Protein AF-A0A3M0WB45-F1 (afdb_monomer_lite)

Sequence (478 aa):
MDTIASTLTPIRAIAWGELAMSLVGVKTICNVGTTFSLRYSVLTLGKAYMLVVADADLDAAMDLLTRAGFSLASWSYGSARDPRSFTDERIQAIHRKVADDYRNLDTNSVRLEFPPETGVKQRVVLLRSSYTHLSLDSGLMSRFSQLQKMENIYYPDKELLLESFVKTLLREPELGNPWTHELSMWATTYLWGQLMIEDTVLDSCSDEPSVLSQQVPSFSYSMTPNIPDSCSDMRVFSARGSVEPYPGRGGALLVAMCELFEATGVSCDYEDITFPANRTDSGVYCQSAHTGAVNGRAQMSSYISRCPSSRLVLLGYSQGGGIVTDILGGGGGTLFGCQQAANPSLPRETAPGSSVAAVVTFGATRFTANQTYNIGAGSTFNGILPSHGQGLADLNAYADIMAYWCNGGDPICAVGSEPVNVTAHWSYYDEYTAVASRWVVRTVLGDTKSSGGLSLTRPEPGLGFGMLGLLVGLLALC

pLDDT: mean 79.57, std 20.95, range [22.84, 98.81]

Foldseek 3Di:
DLVLLVLQPPFFKEWAAPVLLVVLPFPDPPPDPDPDDDPDDQWDPADAREIEGEQVCQVVSVVSQVVVQWAWPLAFPRGLDNLVVDPDPVSNVVSVVSCVLRVVVSVQWTWTHHHVVVVDSHIYIYGYCVLQVDDPDPVCVVQWDDDPSRPRYTRGHLLSNLLSLLVNLLPDPDDPRPVNVSSLCSNQVTSCQVVVDDLVSLLVVVPDDGPPPDDDDADDQDLDWDQDPDDFQEEEEAEEAASATPPGLCPLLQVLLQVLCVVVVGHYDYTYQDFDSHDLQPLCLLVRLLSSLVSSLVSQQVNCVSHVNHAYEYEAAASGLQSLLCNALWDWDDFSRYTHDTDHHDACVDPPNVRYQAYEYALYLQADADAPQEDEPLRRAAFRHHDDDSSVVRVVSCRLRHHYYQYALCCGGRPPRPPNDVVSRVCCQQFQSNLVSVSSVCSRVVDPPDPPDSRNYGDDPDDRPSSVVSSVNSNVSD

Secondary structure (DSSP, 8-state):
-HHHHHHHTTS-EEEEHHHHHHHTT---GGGS------TT-SS----EEEEEE-GGGHHHHHHHHHHTTPEE--S-TT-SS-GGG---HHHHHHHHHHHHHTHHHHHTEEEEEPPGGG---PEEEEEEHHHHT----TTTGGGEEE-TT-TTEEEE-HHHHHHHHHHHHHT-SSSSSHHHHHHHIIIIIIIIIIH---GGGGGGGTTS--TTTTS-PPP--BSSPP---S--SEEEEEEPPTT--BS-TTHHHHHHHHHHHHTTT--EEEEE-------TTSS-HHHHHHHHHHHHHHHHHHHHHH-TT-EEEEEEETHHHHHHHHHHH-EEEEETTEEEEEE----TTSTTGGGEEEEEEES-TT--TT-TTEESTTTTS--SS---HHHHHHHHTTGGGEEEE--TT-TTTSTT-SS--HHHHH-HHHHHHHHHHHHHHHHHHT-----S----S---SS---HHHHHHHHHHHT-

Radius of gyration: 24.86 Å; chains: 1; bounding box: 58×50×71 Å

Structure (mmCIF, N/CA/C/O backbone):
data_AF-A0A3M0WB45-F1
#
_entry.id   AF-A0A3M0WB45-F1
#
loop_
_atom_site.group_PDB
_atom_site.id
_atom_site.type_symbol
_atom_site.label_atom_id
_atom_site.label_alt_id
_atom_site.label_comp_id
_atom_site.label_asym_id
_atom_site.label_entity_id
_atom_site.label_seq_id
_atom_site.pdbx_PDB_ins_code
_atom_site.Cartn_x
_atom_site.Cartn_y
_atom_site.Cartn_z
_atom_site.occupancy
_atom_site.B_iso_or_equiv
_atom_site.auth_seq_id
_atom_site.auth_comp_id
_atom_site.auth_asym_id
_atom_site.auth_atom_id
_atom_site.pdbx_PDB_model_num
ATOM 1 N N . MET A 1 1 ? 22.277 3.328 -26.020 1.00 79.56 1 MET A N 1
ATOM 2 C CA . MET A 1 1 ? 21.037 3.724 -26.715 1.00 79.56 1 MET A CA 1
ATOM 3 C C . MET A 1 1 ? 21.342 4.245 -28.112 1.00 79.56 1 MET A C 1
ATOM 5 O O . MET A 1 1 ? 20.818 3.672 -29.051 1.00 79.56 1 MET A O 1
ATOM 9 N N . ASP A 1 2 ? 22.259 5.204 -28.269 1.00 82.50 2 ASP A N 1
ATOM 10 C CA . ASP A 1 2 ? 22.667 5.761 -29.575 1.00 82.50 2 ASP A CA 1
ATOM 11 C C . ASP A 1 2 ? 22.998 4.703 -30.642 1.00 82.50 2 ASP A C 1
ATOM 13 O O . ASP A 1 2 ? 22.474 4.770 -31.747 1.00 82.50 2 ASP A O 1
ATOM 17 N N . THR A 1 3 ? 23.786 3.675 -30.302 1.00 87.12 3 THR A N 1
ATOM 18 C CA . THR A 1 3 ? 24.096 2.552 -31.211 1.00 87.12 3 THR A CA 1
ATOM 19 C C . THR A 1 3 ? 22.855 1.767 -31.640 1.00 87.12 3 THR A C 1
ATOM 21 O O . THR A 1 3 ? 22.771 1.322 -32.780 1.00 87.12 3 THR A O 1
ATOM 24 N N . ILE A 1 4 ? 21.885 1.583 -30.738 1.00 89.38 4 ILE A N 1
ATOM 25 C CA . ILE A 1 4 ? 20.633 0.885 -31.057 1.00 89.38 4 ILE A CA 1
ATOM 26 C C . ILE A 1 4 ? 19.798 1.762 -31.996 1.00 89.38 4 ILE A C 1
ATOM 28 O O . ILE A 1 4 ? 19.349 1.292 -33.034 1.00 89.38 4 ILE A O 1
ATOM 32 N N . ALA A 1 5 ? 19.640 3.046 -31.660 1.00 88.69 5 ALA A N 1
ATOM 33 C CA . ALA A 1 5 ? 18.875 4.008 -32.448 1.00 88.69 5 ALA A CA 1
ATOM 34 C C . ALA A 1 5 ? 19.423 4.146 -33.879 1.00 88.69 5 ALA A C 1
ATOM 36 O O . ALA A 1 5 ? 18.670 4.015 -34.847 1.00 88.69 5 ALA A O 1
ATOM 37 N N . SER A 1 6 ? 20.743 4.313 -34.027 1.00 90.25 6 SER A N 1
ATOM 38 C CA . SER A 1 6 ? 21.381 4.414 -35.344 1.00 90.25 6 SER A CA 1
ATOM 39 C C . SER A 1 6 ? 21.203 3.141 -36.172 1.00 90.25 6 SER A C 1
ATOM 41 O O . SER A 1 6 ? 20.918 3.232 -37.362 1.00 90.25 6 SER A O 1
ATOM 43 N N . THR A 1 7 ? 21.303 1.966 -35.544 1.00 93.88 7 THR A N 1
ATOM 44 C CA . THR A 1 7 ? 21.147 0.670 -36.221 1.00 93.88 7 THR A CA 1
ATOM 45 C C . THR A 1 7 ? 19.708 0.405 -36.650 1.00 93.88 7 THR A C 1
ATOM 47 O O . THR A 1 7 ? 19.480 -0.157 -37.716 1.00 93.88 7 THR A O 1
ATOM 50 N N . LEU A 1 8 ? 18.730 0.806 -35.833 1.00 93.12 8 LEU A N 1
ATOM 51 C CA . LEU A 1 8 ? 17.318 0.591 -36.136 1.00 93.12 8 LEU A CA 1
ATOM 52 C C . LEU A 1 8 ? 16.790 1.532 -37.221 1.00 93.12 8 LEU A C 1
ATOM 54 O O . LEU A 1 8 ? 15.771 1.217 -37.815 1.00 93.12 8 LEU A O 1
ATOM 58 N N . THR A 1 9 ? 17.452 2.654 -37.520 1.00 90.38 9 THR A N 1
ATOM 59 C CA . THR A 1 9 ? 17.007 3.589 -38.571 1.00 90.38 9 THR A CA 1
ATOM 60 C C . THR A 1 9 ? 16.798 2.862 -39.916 1.00 90.38 9 THR A C 1
ATOM 62 O O . THR A 1 9 ? 17.720 2.188 -40.379 1.00 90.38 9 THR A O 1
ATOM 65 N N . PRO A 1 10 ? 15.633 3.004 -40.589 1.00 90.56 10 PRO A N 1
ATOM 66 C CA . PRO A 1 10 ? 14.544 3.959 -40.334 1.00 90.56 10 PRO A CA 1
ATOM 67 C C . PRO A 1 10 ? 13.387 3.438 -39.456 1.00 90.56 10 PRO A C 1
ATOM 69 O O . PRO A 1 10 ? 12.375 4.125 -39.327 1.00 90.56 10 PRO A O 1
ATOM 72 N N . ILE A 1 11 ? 13.498 2.248 -38.862 1.00 94.62 11 ILE A N 1
ATOM 73 C CA . ILE A 1 11 ? 12.473 1.681 -37.978 1.00 94.62 11 ILE A CA 1
ATOM 74 C C . ILE A 1 11 ? 12.300 2.578 -36.755 1.00 94.62 11 ILE A C 1
ATOM 76 O O . ILE A 1 11 ? 13.263 2.928 -36.061 1.00 94.62 11 ILE A O 1
ATOM 80 N N . ARG A 1 12 ? 11.040 2.935 -36.507 1.00 93.25 12 ARG A N 1
ATOM 81 C CA . ARG A 1 12 ? 10.618 3.702 -35.340 1.00 93.25 12 ARG A CA 1
ATOM 82 C C . ARG A 1 12 ? 10.372 2.748 -34.179 1.00 93.25 12 ARG A C 1
ATOM 84 O O . ARG A 1 12 ? 9.687 1.741 -34.347 1.00 93.25 12 ARG A O 1
ATOM 91 N N . ALA A 1 13 ? 10.902 3.084 -33.013 1.00 94.38 13 ALA A N 1
ATOM 92 C CA . ALA A 1 13 ? 10.725 2.297 -31.803 1.00 94.38 13 ALA A CA 1
ATOM 93 C C . ALA A 1 13 ? 10.320 3.181 -30.623 1.00 94.38 13 ALA A C 1
ATOM 95 O O . ALA A 1 13 ? 10.644 4.367 -30.577 1.00 94.38 13 ALA A O 1
ATOM 96 N N . ILE A 1 14 ? 9.626 2.592 -29.658 1.00 95.19 14 ILE A N 1
ATOM 97 C CA . ILE A 1 14 ? 9.138 3.272 -28.461 1.00 95.19 14 ILE A CA 1
ATOM 98 C C . ILE A 1 14 ? 9.877 2.716 -27.246 1.00 95.19 14 ILE A C 1
ATOM 100 O O . ILE A 1 14 ? 9.963 1.503 -27.073 1.00 95.19 14 ILE A O 1
ATOM 104 N N . ALA A 1 15 ? 10.425 3.580 -26.397 1.00 92.88 15 ALA A N 1
ATOM 105 C CA . ALA A 1 15 ? 11.033 3.150 -25.145 1.00 92.88 15 ALA A CA 1
ATOM 106 C C . ALA A 1 15 ? 9.979 2.577 -24.189 1.00 92.88 15 ALA A C 1
ATOM 108 O O . ALA A 1 15 ? 8.902 3.151 -24.032 1.00 92.88 15 ALA A O 1
ATOM 109 N N . TRP A 1 16 ? 10.317 1.482 -23.506 1.00 93.69 16 TRP A N 1
ATOM 110 C CA . TRP A 1 16 ? 9.426 0.814 -22.556 1.00 93.69 16 TRP A CA 1
ATOM 111 C C . TRP A 1 16 ? 10.191 0.245 -21.355 1.00 93.69 16 TRP A C 1
ATOM 113 O O . TRP A 1 16 ? 11.425 0.291 -21.310 1.00 93.69 16 TRP A O 1
ATOM 123 N N . GLY A 1 17 ? 9.461 -0.253 -20.357 1.00 89.06 17 GLY A N 1
ATOM 124 C CA . GLY A 1 17 ? 10.026 -0.784 -19.112 1.00 89.06 17 GLY A CA 1
ATOM 125 C C . GLY A 1 17 ? 10.874 0.236 -18.343 1.00 89.06 17 GLY A C 1
ATOM 126 O O . GLY A 1 17 ? 10.592 1.436 -18.365 1.00 89.06 17 GLY A O 1
ATOM 127 N N . GLU A 1 18 ? 11.942 -0.221 -17.679 1.00 78.94 18 GLU A N 1
ATOM 128 C CA . GLU A 1 18 ? 12.787 0.622 -16.812 1.00 78.94 18 GLU A CA 1
ATOM 129 C C . GLU A 1 18 ? 13.327 1.890 -17.499 1.00 78.94 18 GLU A C 1
ATOM 131 O O . GLU A 1 18 ? 13.427 2.947 -16.869 1.00 78.94 18 GLU A O 1
ATOM 136 N N . LEU A 1 19 ? 13.667 1.810 -18.794 1.00 82.69 19 LEU A N 1
ATOM 137 C CA . LEU A 1 19 ? 14.176 2.958 -19.547 1.00 82.69 19 LEU A CA 1
ATOM 138 C C . LEU A 1 19 ? 13.130 4.075 -19.608 1.00 82.69 19 LEU A C 1
ATOM 140 O O . LEU A 1 19 ? 13.446 5.227 -19.310 1.00 82.69 19 LEU A O 1
ATOM 144 N N . ALA A 1 20 ? 11.893 3.734 -19.966 1.00 86.50 20 ALA A N 1
ATOM 145 C CA . ALA A 1 20 ? 10.810 4.703 -20.058 1.00 86.50 20 ALA A CA 1
ATOM 146 C C . ALA A 1 20 ? 10.423 5.244 -18.674 1.00 86.50 20 ALA A C 1
ATOM 148 O O . ALA A 1 20 ? 10.295 6.454 -18.500 1.00 86.50 20 ALA A O 1
ATOM 149 N N . MET A 1 21 ? 10.374 4.364 -17.669 1.00 79.81 21 MET A N 1
ATOM 150 C CA . MET A 1 21 ? 10.128 4.719 -16.267 1.00 79.81 21 MET A CA 1
ATOM 151 C C . MET A 1 21 ? 11.110 5.772 -15.742 1.00 79.81 21 MET A C 1
ATOM 153 O O . MET A 1 21 ? 10.711 6.749 -15.104 1.00 79.81 21 MET A O 1
ATOM 157 N N . SER A 1 22 ? 12.400 5.615 -16.049 1.00 71.25 22 SER A N 1
ATOM 158 C CA . SER A 1 22 ? 13.431 6.567 -15.621 1.00 71.25 22 SER A CA 1
ATOM 159 C C . SER A 1 22 ? 13.238 7.970 -16.212 1.00 71.25 22 SER A C 1
ATOM 161 O O . SER A 1 22 ? 13.545 8.966 -15.556 1.00 71.25 22 SER A O 1
ATOM 163 N N . LEU A 1 23 ? 12.693 8.059 -17.428 1.00 76.62 23 LEU A N 1
ATOM 164 C CA . LEU A 1 23 ? 12.517 9.316 -18.157 1.00 76.62 23 LEU A CA 1
ATOM 165 C C . LEU A 1 23 ? 11.281 10.091 -17.720 1.00 76.62 23 LEU A C 1
ATOM 167 O O . LEU A 1 23 ? 11.305 11.319 -17.732 1.00 76.62 23 LEU A O 1
ATOM 171 N N . VAL A 1 24 ? 10.248 9.396 -17.248 1.00 76.75 24 VAL A N 1
ATOM 172 C CA . VAL A 1 24 ? 9.073 10.033 -16.635 1.00 76.75 24 VAL A CA 1
ATOM 173 C C . VAL A 1 24 ? 9.293 10.419 -15.165 1.00 76.75 24 VAL A C 1
ATOM 175 O O . VAL A 1 24 ? 8.364 10.815 -14.467 1.00 76.75 24 VAL A O 1
ATOM 178 N N . GLY A 1 25 ? 10.540 10.350 -14.685 1.00 64.19 25 GLY A N 1
ATOM 179 C CA . GLY A 1 25 ? 10.936 10.850 -13.369 1.00 64.19 25 GLY A CA 1
ATOM 180 C C . GLY A 1 25 ? 10.812 9.835 -12.232 1.00 64.19 25 GLY A C 1
ATOM 181 O O . GLY A 1 25 ? 10.976 10.209 -11.066 1.00 64.19 25 GLY A O 1
ATOM 182 N N . VAL A 1 26 ? 10.574 8.552 -12.531 1.00 59.19 26 VAL A N 1
ATOM 183 C CA . VAL A 1 26 ? 10.604 7.501 -11.509 1.00 59.19 26 VAL A CA 1
ATOM 184 C C . VAL A 1 26 ? 12.049 7.228 -11.107 1.00 59.19 26 VAL A C 1
ATOM 186 O O . VAL A 1 26 ? 12.885 6.780 -11.894 1.00 59.19 26 VAL A O 1
ATOM 189 N N . LYS A 1 27 ? 12.347 7.454 -9.827 1.00 53.53 27 LYS A N 1
ATOM 190 C CA . LYS A 1 27 ? 13.582 6.972 -9.198 1.00 53.53 27 LYS A CA 1
ATOM 191 C C . LYS A 1 27 ? 13.442 5.481 -8.898 1.00 53.53 27 LYS A C 1
ATOM 193 O O . LYS A 1 27 ? 13.190 5.090 -7.764 1.00 53.53 27 LYS A O 1
ATOM 198 N N . THR A 1 28 ? 13.607 4.651 -9.920 1.00 47.44 28 THR A N 1
ATOM 199 C CA . THR A 1 28 ? 13.753 3.203 -9.740 1.00 47.44 28 THR A CA 1
ATOM 200 C C . THR A 1 28 ? 14.985 2.922 -8.870 1.00 47.44 28 THR A C 1
ATOM 202 O O . THR A 1 28 ? 15.947 3.699 -8.899 1.00 47.44 28 THR A O 1
ATOM 205 N N . ILE A 1 29 ? 15.015 1.788 -8.158 1.00 36.94 29 ILE A N 1
ATOM 206 C CA . ILE A 1 29 ? 16.169 1.305 -7.359 1.00 36.94 29 ILE A CA 1
ATOM 207 C C . ILE A 1 29 ? 17.497 1.385 -8.154 1.00 36.94 29 ILE A C 1
ATOM 209 O O . ILE A 1 29 ? 18.579 1.531 -7.590 1.00 36.94 29 ILE A O 1
ATOM 213 N N . CYS A 1 30 ? 17.426 1.389 -9.485 1.00 38.19 30 CYS A N 1
ATOM 214 C CA . CYS A 1 30 ? 18.549 1.493 -10.408 1.00 38.19 30 CYS A CA 1
ATOM 215 C C . CYS A 1 30 ? 19.207 2.877 -10.589 1.00 38.19 30 CYS A C 1
ATOM 217 O O . CYS A 1 30 ? 20.190 2.939 -11.330 1.00 38.19 30 CYS A O 1
ATOM 219 N N . ASN A 1 31 ? 18.734 3.957 -9.949 1.00 28.20 31 ASN A N 1
ATOM 220 C CA . ASN A 1 31 ? 19.327 5.301 -10.101 1.00 28.20 31 ASN A CA 1
ATOM 221 C C . ASN A 1 31 ? 20.452 5.621 -9.086 1.00 28.20 31 ASN A C 1
ATOM 223 O O . ASN A 1 31 ? 20.998 6.723 -9.090 1.00 28.20 31 ASN A O 1
ATOM 227 N N . VAL A 1 32 ? 20.833 4.665 -8.228 1.00 26.20 32 VAL A N 1
ATOM 228 C CA . VAL A 1 32 ? 22.001 4.778 -7.336 1.00 26.20 32 VAL A CA 1
ATOM 229 C C . VAL A 1 32 ? 23.091 3.836 -7.848 1.00 26.20 32 VAL A C 1
ATOM 231 O O . VAL A 1 32 ? 22.883 2.632 -7.972 1.00 26.20 32 VAL A O 1
ATOM 234 N N . GLY A 1 33 ? 24.252 4.387 -8.203 1.00 24.89 33 GLY A N 1
ATOM 235 C CA . GLY A 1 33 ? 25.398 3.656 -8.748 1.00 24.89 33 GLY A CA 1
ATOM 236 C C . GLY A 1 33 ? 26.108 2.755 -7.733 1.00 24.89 33 GLY A C 1
ATOM 237 O O . GLY A 1 33 ? 27.279 2.975 -7.440 1.00 24.89 33 GLY A O 1
ATOM 238 N N . THR A 1 34 ? 25.437 1.732 -7.207 1.00 23.20 34 THR A N 1
ATOM 239 C CA . THR A 1 34 ? 26.044 0.720 -6.335 1.00 23.20 34 THR A CA 1
ATOM 240 C C . THR A 1 34 ? 26.227 -0.600 -7.079 1.00 23.20 34 THR A C 1
ATOM 242 O O . THR A 1 34 ? 25.296 -1.349 -7.366 1.00 23.20 34 THR A O 1
ATOM 245 N N . THR A 1 35 ? 27.483 -0.909 -7.390 1.00 23.47 35 THR A N 1
ATOM 246 C CA . THR A 1 35 ? 27.953 -2.254 -7.732 1.00 23.47 35 THR A CA 1
ATOM 247 C C . THR A 1 35 ? 27.740 -3.194 -6.545 1.00 23.47 35 THR A C 1
ATOM 249 O O . THR A 1 35 ? 28.603 -3.305 -5.677 1.00 23.47 35 THR A O 1
ATOM 252 N N . PHE A 1 36 ? 26.610 -3.902 -6.505 1.00 23.88 36 PHE A N 1
ATOM 253 C CA . PHE A 1 36 ? 26.467 -5.087 -5.659 1.00 23.88 36 PHE A CA 1
ATOM 254 C C . PHE A 1 36 ? 27.122 -6.285 -6.355 1.00 23.88 36 PHE A C 1
ATOM 256 O O . PHE A 1 36 ? 26.604 -6.843 -7.320 1.00 23.88 36 PHE A O 1
ATOM 263 N N . SER A 1 37 ? 28.297 -6.676 -5.863 1.00 22.84 37 SER A N 1
ATOM 264 C CA . SER A 1 37 ? 28.922 -7.958 -6.187 1.00 22.84 37 SER A CA 1
ATOM 265 C C . SER A 1 37 ? 28.303 -9.047 -5.309 1.00 22.84 37 SER A C 1
ATOM 267 O O . SER A 1 37 ? 28.823 -9.346 -4.237 1.00 22.84 37 SER A O 1
ATOM 269 N N . LEU A 1 38 ? 27.22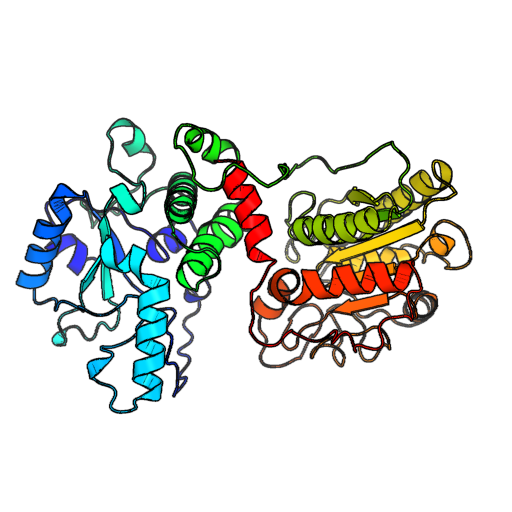2 -9.674 -5.772 1.00 25.91 38 LEU A N 1
ATOM 270 C CA . LEU A 1 38 ? 26.740 -10.941 -5.220 1.00 25.91 38 LEU A CA 1
ATOM 271 C C . LEU A 1 38 ? 27.187 -12.080 -6.139 1.00 25.91 38 LEU A C 1
ATOM 273 O O . LEU A 1 38 ? 26.636 -12.304 -7.217 1.00 25.91 38 LEU A O 1
ATOM 277 N N . ARG A 1 39 ? 28.222 -12.810 -5.707 1.00 25.02 39 ARG A N 1
ATOM 278 C CA . ARG A 1 39 ? 28.463 -14.171 -6.196 1.00 25.02 39 ARG A CA 1
ATOM 279 C C . ARG A 1 39 ? 27.231 -14.990 -5.774 1.00 25.02 39 ARG A C 1
ATOM 281 O O . ARG A 1 39 ? 26.906 -14.969 -4.594 1.00 25.02 39 ARG A O 1
ATOM 288 N N . TYR A 1 40 ? 26.570 -15.658 -6.726 1.00 25.05 40 TYR A N 1
ATOM 289 C CA . TYR A 1 40 ? 25.322 -16.446 -6.591 1.00 25.05 40 TYR A CA 1
ATOM 290 C C . TYR A 1 40 ? 23.969 -15.715 -6.752 1.00 25.05 40 TYR A C 1
ATOM 292 O O . TYR A 1 40 ? 23.015 -16.011 -6.041 1.00 25.05 40 TYR A O 1
ATOM 300 N N . SER A 1 41 ? 23.826 -14.829 -7.745 1.00 27.72 41 SER A N 1
ATOM 301 C CA . SER A 1 41 ? 22.503 -14.452 -8.281 1.00 27.72 41 SER A CA 1
ATOM 302 C C . SER A 1 41 ? 22.178 -15.332 -9.500 1.00 27.72 41 SER A C 1
ATOM 304 O O . SER A 1 41 ? 22.812 -15.209 -10.546 1.00 27.72 41 SER A O 1
ATOM 306 N N . VAL A 1 42 ? 21.234 -16.268 -9.345 1.00 29.00 42 VAL A N 1
ATOM 307 C CA . VAL A 1 42 ? 20.663 -17.087 -10.445 1.00 29.00 42 VAL A CA 1
ATOM 308 C C . VAL A 1 42 ? 19.510 -16.344 -11.149 1.00 29.00 42 VAL A C 1
ATOM 310 O O . VAL A 1 42 ? 19.124 -16.688 -12.260 1.00 29.00 42 VAL A O 1
ATOM 313 N N . LEU A 1 43 ? 19.002 -15.272 -10.533 1.00 31.55 43 LEU A N 1
ATOM 314 C CA . LEU A 1 43 ? 17.887 -14.453 -11.004 1.00 31.55 43 LEU A CA 1
ATOM 315 C C . LEU A 1 43 ? 18.343 -12.993 -11.048 1.00 31.55 43 LEU A C 1
ATOM 317 O O . LEU A 1 43 ? 18.624 -12.399 -10.004 1.00 31.55 43 LEU A O 1
ATOM 321 N N . THR A 1 44 ? 18.457 -12.418 -12.243 1.00 38.03 44 THR A N 1
ATOM 322 C CA . THR A 1 44 ? 18.700 -10.980 -12.408 1.00 38.03 44 THR A CA 1
ATOM 323 C C . THR A 1 44 ? 17.388 -10.234 -12.594 1.00 38.03 44 THR A C 1
ATOM 325 O O . THR A 1 44 ? 16.674 -10.508 -13.554 1.00 38.03 44 THR A O 1
ATOM 328 N N . LEU A 1 45 ? 17.184 -9.184 -11.795 1.00 40.06 45 LEU A N 1
ATOM 329 C CA . LEU A 1 45 ? 16.577 -7.937 -12.276 1.00 40.06 45 LEU A CA 1
ATOM 330 C C . LEU A 1 45 ? 17.553 -7.346 -13.310 1.00 40.06 45 LEU A C 1
ATOM 332 O O . LEU A 1 45 ? 18.531 -6.675 -12.974 1.00 40.06 45 LEU A O 1
ATOM 336 N N . GLY A 1 46 ? 17.420 -7.786 -14.561 1.00 47.56 46 GLY A N 1
ATOM 337 C CA . GLY A 1 46 ? 18.369 -7.498 -15.629 1.00 47.56 46 GLY A CA 1
ATOM 338 C C . GLY A 1 46 ? 18.033 -6.193 -16.337 1.00 47.56 46 GLY A C 1
ATOM 339 O O . GLY A 1 46 ? 17.056 -6.139 -17.069 1.00 47.56 46 GLY A O 1
ATOM 340 N N . LYS A 1 47 ? 18.897 -5.181 -16.195 1.00 64.81 47 LYS A N 1
ATOM 341 C CA . LYS A 1 47 ? 18.868 -3.943 -16.990 1.00 64.81 47 LYS A CA 1
ATOM 342 C C . LYS A 1 47 ? 18.867 -4.288 -18.486 1.00 64.81 47 LYS A C 1
ATOM 344 O O . LYS A 1 47 ? 19.885 -4.745 -19.013 1.00 64.81 47 LYS A O 1
ATOM 349 N N . ALA A 1 48 ? 17.746 -4.078 -19.163 1.00 80.19 48 ALA A N 1
ATOM 350 C CA . ALA A 1 48 ? 17.589 -4.304 -20.595 1.00 80.19 48 ALA A CA 1
ATOM 351 C C . ALA A 1 48 ? 17.055 -3.044 -21.283 1.00 80.19 48 ALA A C 1
ATOM 353 O O . ALA A 1 48 ? 16.263 -2.296 -20.715 1.00 80.19 48 ALA A O 1
ATOM 354 N N . TYR A 1 49 ? 17.480 -2.815 -22.523 1.00 89.44 49 TYR A N 1
ATOM 355 C CA . TYR A 1 49 ? 16.880 -1.805 -23.387 1.00 89.44 49 TYR A CA 1
ATOM 356 C C . TYR A 1 49 ? 15.626 -2.404 -24.020 1.00 89.44 49 TYR A C 1
ATOM 358 O O . TYR A 1 49 ? 15.712 -3.057 -25.060 1.00 89.44 49 TYR A O 1
ATOM 366 N N . MET A 1 50 ? 14.485 -2.224 -23.354 1.00 94.31 50 MET A N 1
ATOM 367 C CA . MET A 1 50 ? 13.185 -2.649 -23.864 1.00 94.31 50 MET A CA 1
ATOM 368 C C . MET A 1 50 ? 12.646 -1.601 -24.838 1.00 94.31 50 MET A C 1
ATOM 370 O O . MET A 1 50 ? 12.469 -0.435 -24.476 1.00 94.31 50 MET A O 1
ATOM 374 N N . LEU A 1 51 ? 12.422 -2.021 -26.079 1.00 96.19 51 LEU A N 1
ATOM 375 C CA . LEU A 1 51 ? 11.940 -1.177 -27.162 1.00 96.19 51 LEU A CA 1
ATOM 376 C C . LEU A 1 51 ? 10.747 -1.848 -27.829 1.00 96.19 51 LEU A C 1
ATOM 378 O O . LEU A 1 51 ? 10.848 -2.984 -28.286 1.00 96.19 51 LEU A O 1
ATOM 382 N N . VAL A 1 52 ? 9.631 -1.139 -27.912 1.00 97.50 52 VAL A N 1
ATOM 383 C CA . VAL A 1 52 ? 8.457 -1.578 -28.662 1.00 97.50 52 VAL A CA 1
ATOM 384 C C . VAL A 1 52 ? 8.642 -1.195 -30.119 1.00 97.50 52 VAL A C 1
ATOM 386 O O . VAL A 1 52 ? 8.974 -0.050 -30.426 1.00 97.50 52 VAL A O 1
ATOM 389 N N . VAL A 1 53 ? 8.413 -2.145 -31.014 1.00 96.81 53 VAL A N 1
ATOM 390 C CA . VAL A 1 53 ? 8.367 -1.928 -32.462 1.00 96.81 53 VAL A CA 1
ATOM 391 C C . VAL A 1 53 ? 7.018 -2.391 -32.994 1.00 96.81 53 VAL A C 1
ATOM 393 O O . VAL A 1 53 ? 6.347 -3.220 -32.373 1.00 96.81 53 VAL A O 1
ATOM 396 N N . ALA A 1 54 ? 6.609 -1.858 -34.146 1.00 95.56 54 ALA A N 1
ATOM 397 C CA . ALA A 1 54 ? 5.417 -2.356 -34.815 1.00 95.56 54 ALA A CA 1
ATOM 398 C C . ALA A 1 54 ? 5.573 -3.857 -35.096 1.00 95.56 54 ALA A C 1
ATOM 400 O O . ALA A 1 54 ? 6.652 -4.320 -35.466 1.00 95.56 54 ALA A O 1
ATOM 401 N N . ASP A 1 55 ? 4.492 -4.619 -34.953 1.00 95.94 55 ASP A N 1
ATOM 402 C CA . ASP A 1 55 ? 4.517 -6.075 -35.128 1.00 95.94 55 ASP A CA 1
ATOM 403 C C . ASP A 1 55 ? 5.085 -6.505 -36.488 1.00 95.94 55 ASP A C 1
ATOM 405 O O . ASP A 1 55 ? 5.800 -7.504 -36.567 1.00 95.94 55 ASP A O 1
ATOM 409 N N . ALA A 1 56 ? 4.791 -5.726 -37.535 1.00 95.94 56 ALA A N 1
ATOM 410 C CA . ALA A 1 56 ? 5.275 -5.933 -38.898 1.00 95.94 56 ALA A CA 1
ATOM 411 C C . ALA A 1 56 ? 6.777 -5.633 -39.073 1.00 95.94 56 ALA A C 1
ATOM 413 O O . ALA A 1 56 ? 7.397 -6.151 -39.998 1.00 95.94 56 ALA A O 1
ATOM 414 N N . ASP A 1 57 ? 7.361 -4.828 -38.182 1.00 96.44 57 ASP A N 1
ATOM 415 C CA . ASP A 1 57 ? 8.759 -4.396 -38.247 1.00 96.44 57 ASP A CA 1
ATOM 416 C C . ASP A 1 57 ? 9.682 -5.235 -37.346 1.00 96.44 57 ASP A C 1
ATOM 418 O O . ASP A 1 57 ? 10.900 -5.068 -37.405 1.00 96.44 57 ASP A O 1
ATOM 422 N N . LEU A 1 58 ? 9.145 -6.141 -36.514 1.00 96.44 58 LEU A N 1
ATOM 423 C CA . LEU A 1 58 ? 9.935 -6.894 -35.530 1.00 96.44 58 LEU A CA 1
ATOM 424 C C . LEU A 1 58 ? 11.055 -7.721 -36.178 1.00 96.44 58 LEU A C 1
ATOM 426 O O . LEU A 1 58 ? 12.202 -7.662 -35.728 1.00 96.44 58 LEU A O 1
ATOM 430 N N . ASP A 1 59 ? 10.739 -8.449 -37.249 1.00 96.50 59 ASP A N 1
ATOM 431 C CA . ASP A 1 59 ? 11.715 -9.285 -37.956 1.00 96.50 59 ASP A CA 1
ATOM 432 C C . ASP A 1 59 ? 12.772 -8.417 -38.656 1.00 96.50 59 ASP A C 1
ATOM 434 O O . ASP A 1 59 ? 13.970 -8.690 -38.574 1.00 96.50 59 ASP A O 1
ATOM 438 N N . ALA A 1 60 ? 12.354 -7.297 -39.257 1.00 97.62 60 ALA A N 1
ATOM 439 C CA . ALA A 1 60 ? 13.269 -6.346 -39.882 1.00 97.62 60 ALA A CA 1
ATOM 440 C C . ALA A 1 60 ? 14.216 -5.694 -38.855 1.00 97.62 60 ALA A C 1
ATOM 442 O O . ALA A 1 60 ? 15.411 -5.541 -39.118 1.00 97.62 60 ALA A O 1
ATOM 443 N N . ALA A 1 61 ? 13.709 -5.343 -37.670 1.00 97.19 61 ALA A N 1
ATOM 444 C CA . ALA A 1 61 ? 14.494 -4.782 -36.575 1.00 97.19 61 ALA A CA 1
ATOM 445 C C . ALA A 1 61 ? 15.515 -5.789 -36.026 1.00 97.19 61 ALA A C 1
ATOM 447 O O . ALA A 1 61 ? 16.678 -5.434 -35.805 1.0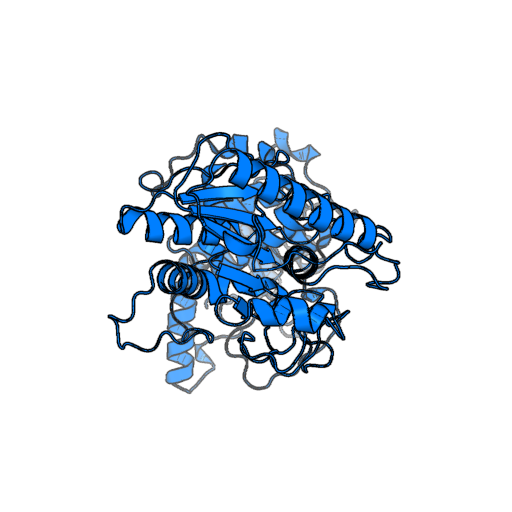0 97.19 61 ALA A O 1
ATOM 448 N N . MET A 1 62 ? 15.112 -7.054 -35.866 1.00 97.50 62 MET A N 1
ATOM 449 C CA . MET A 1 62 ? 16.017 -8.150 -35.514 1.00 97.50 62 MET A CA 1
ATOM 450 C C . MET A 1 62 ? 17.132 -8.314 -36.556 1.00 97.50 62 MET A C 1
ATOM 452 O O . MET A 1 62 ? 18.306 -8.416 -36.187 1.00 97.50 62 MET A O 1
ATOM 456 N N . ASP A 1 63 ? 16.797 -8.297 -37.847 1.00 97.62 63 ASP A N 1
ATOM 457 C CA . ASP A 1 63 ? 17.763 -8.454 -38.939 1.00 97.62 63 ASP A CA 1
ATOM 458 C C . ASP A 1 63 ? 18.769 -7.300 -39.016 1.00 97.62 63 ASP A C 1
ATOM 460 O O . ASP A 1 63 ? 19.936 -7.512 -39.360 1.00 97.62 63 ASP A O 1
ATOM 464 N N . LEU A 1 64 ? 18.338 -6.067 -38.736 1.00 97.50 64 LEU A N 1
ATOM 465 C CA . LEU A 1 64 ? 19.228 -4.904 -38.686 1.00 97.50 64 LEU A CA 1
ATOM 466 C C . LEU A 1 64 ? 20.236 -5.026 -37.541 1.00 97.50 64 LEU A C 1
ATOM 468 O O . LEU A 1 64 ? 21.438 -4.884 -37.767 1.00 97.50 64 LEU A O 1
ATOM 472 N N . LEU A 1 65 ? 19.768 -5.355 -36.332 1.00 97.06 65 LEU A N 1
ATOM 473 C CA . LEU A 1 65 ? 20.647 -5.538 -35.174 1.00 97.06 65 LEU A CA 1
ATOM 474 C C . LEU A 1 65 ? 21.605 -6.718 -35.374 1.00 97.06 65 LEU A C 1
ATOM 476 O O . LEU A 1 65 ? 22.799 -6.595 -35.108 1.00 97.06 65 LEU A O 1
ATOM 480 N N . THR A 1 66 ? 21.125 -7.835 -35.918 1.00 97.06 66 THR A N 1
ATOM 481 C CA . THR A 1 66 ? 21.971 -9.009 -36.180 1.00 97.06 66 THR A CA 1
ATOM 482 C C . THR A 1 66 ? 23.064 -8.694 -37.207 1.00 97.06 66 THR A C 1
ATOM 484 O O . THR A 1 66 ? 24.228 -9.039 -37.004 1.00 97.06 66 THR A O 1
ATOM 487 N N . ARG A 1 67 ? 22.739 -7.958 -38.282 1.00 96.19 67 ARG A N 1
ATOM 488 C CA . ARG A 1 67 ? 23.733 -7.484 -39.267 1.00 96.19 67 ARG A CA 1
ATOM 489 C C . ARG A 1 67 ? 24.747 -6.501 -38.681 1.00 96.19 67 ARG A C 1
ATOM 491 O O . ARG A 1 67 ? 25.860 -6.416 -39.192 1.00 96.19 67 ARG A O 1
ATOM 498 N N . ALA A 1 68 ? 24.384 -5.798 -37.612 1.00 95.31 68 ALA A N 1
ATOM 499 C CA . ALA A 1 68 ? 25.276 -4.921 -36.860 1.00 95.31 68 ALA A CA 1
ATOM 500 C C . ALA A 1 68 ? 26.111 -5.654 -35.788 1.00 95.31 68 ALA A C 1
ATOM 502 O O . ALA A 1 68 ? 26.799 -5.000 -35.006 1.00 95.31 68 ALA A O 1
ATOM 503 N N . GLY A 1 69 ? 26.069 -6.991 -35.744 1.00 95.19 69 GLY A N 1
ATOM 504 C CA . GLY A 1 69 ? 26.905 -7.811 -34.862 1.00 95.19 69 GLY A CA 1
ATOM 505 C C . GLY A 1 69 ? 26.272 -8.172 -33.517 1.00 95.19 69 GLY A C 1
ATOM 506 O O . GLY A 1 69 ? 26.941 -8.777 -32.681 1.00 95.19 69 GLY A O 1
ATOM 507 N N . PHE A 1 70 ? 25.004 -7.825 -33.283 1.00 95.75 70 PHE A N 1
ATOM 508 C CA . PHE A 1 70 ? 24.282 -8.290 -32.099 1.00 95.75 70 PHE A CA 1
ATOM 509 C C . PHE A 1 70 ? 23.989 -9.790 -32.221 1.00 95.75 70 PHE A C 1
ATOM 511 O O . PHE A 1 70 ? 23.621 -10.274 -33.293 1.00 95.75 70 PHE A O 1
ATOM 518 N N . SER A 1 71 ? 24.117 -10.534 -31.123 1.00 94.81 71 SER A N 1
ATOM 519 C CA . SER A 1 71 ? 23.855 -11.976 -31.099 1.00 94.81 71 SER A CA 1
ATOM 520 C C . SER A 1 71 ? 22.497 -12.289 -30.486 1.00 94.81 71 SER A C 1
ATOM 522 O O . SER A 1 71 ? 22.135 -11.756 -29.438 1.00 94.81 71 SER A O 1
ATOM 524 N N . LEU A 1 72 ? 21.743 -13.190 -31.118 1.00 95.06 72 LEU A N 1
ATOM 525 C CA . LEU A 1 72 ? 20.440 -13.610 -30.612 1.00 95.06 72 LEU A CA 1
ATOM 526 C C . LEU A 1 72 ? 20.586 -14.363 -29.279 1.00 95.06 72 LEU A C 1
ATOM 528 O O . LEU A 1 72 ? 21.274 -15.382 -29.198 1.00 95.06 72 LEU A O 1
ATOM 532 N N . ALA A 1 73 ? 19.873 -13.897 -28.258 1.00 91.19 73 ALA A N 1
ATOM 533 C CA . ALA A 1 73 ? 19.744 -14.559 -26.968 1.00 91.19 73 ALA A CA 1
ATOM 534 C C . ALA A 1 73 ? 18.472 -15.417 -26.962 1.00 91.19 73 ALA A C 1
ATOM 536 O O . ALA A 1 73 ? 17.400 -14.971 -26.556 1.00 91.19 73 ALA A O 1
ATOM 537 N N . SER A 1 74 ? 18.578 -16.662 -27.431 1.00 89.06 74 SER A N 1
ATOM 538 C CA . SER A 1 74 ? 17.424 -17.563 -27.604 1.00 89.06 74 SER A CA 1
ATOM 539 C C . SER A 1 74 ? 16.825 -18.109 -26.300 1.00 89.06 74 SER A C 1
ATOM 541 O O . SER A 1 74 ? 15.870 -18.882 -26.336 1.00 89.06 74 SER A O 1
ATOM 543 N N . TRP A 1 75 ? 17.371 -17.727 -25.148 1.00 88.69 75 TRP A N 1
ATOM 544 C CA . TRP A 1 75 ? 16.869 -18.104 -23.830 1.00 88.69 75 TRP A CA 1
ATOM 545 C C . TRP A 1 75 ? 15.960 -17.025 -23.232 1.00 88.69 75 TRP A C 1
ATOM 547 O O . TRP A 1 75 ? 15.848 -15.913 -23.751 1.00 88.69 75 TRP A O 1
ATOM 557 N N . SER A 1 76 ? 15.302 -17.375 -22.127 1.00 88.69 76 SER A N 1
ATOM 558 C CA . SER A 1 76 ? 14.303 -16.531 -21.474 1.00 88.69 76 SER A CA 1
ATOM 559 C C . SER A 1 76 ? 14.851 -15.184 -20.992 1.00 88.69 76 SER A C 1
ATOM 561 O O . SER A 1 76 ? 15.981 -15.095 -20.492 1.00 88.69 76 SER A O 1
ATOM 563 N N . TYR A 1 77 ? 14.022 -14.140 -21.067 1.00 87.44 77 TYR A N 1
ATOM 564 C CA . TYR A 1 77 ? 14.280 -12.841 -20.453 1.00 87.44 77 TYR A CA 1
ATOM 565 C C . TYR A 1 77 ? 14.628 -12.971 -18.965 1.00 87.44 77 TYR A C 1
ATOM 567 O O . TYR A 1 77 ? 15.584 -12.339 -18.516 1.00 87.44 77 TYR A O 1
ATOM 575 N N . GLY A 1 78 ? 13.958 -13.852 -18.218 1.00 73.81 78 GLY A N 1
ATOM 576 C CA . GLY A 1 78 ? 14.231 -14.050 -16.791 1.00 73.81 78 GLY A CA 1
ATOM 577 C C . GLY A 1 78 ? 15.624 -14.620 -16.481 1.00 73.81 78 GLY A C 1
ATOM 578 O O . GLY A 1 78 ? 16.074 -14.595 -15.337 1.00 73.81 78 GLY A O 1
ATOM 579 N N . SER A 1 79 ? 16.346 -15.120 -17.489 1.00 76.12 79 SER A N 1
ATOM 580 C CA . SER A 1 79 ? 17.685 -15.692 -17.325 1.00 76.12 79 SER A CA 1
ATOM 581 C C . SER A 1 79 ? 18.788 -14.695 -17.694 1.00 76.12 79 SER A C 1
ATOM 583 O O . SER A 1 79 ? 18.846 -14.186 -18.814 1.00 76.12 79 SER A O 1
ATOM 585 N N . ALA A 1 80 ? 19.707 -14.462 -16.753 1.00 69.25 80 ALA A N 1
ATOM 586 C CA . ALA A 1 80 ? 20.820 -13.513 -16.881 1.00 69.25 80 ALA A CA 1
ATOM 587 C C . ALA A 1 80 ? 21.849 -13.884 -17.961 1.00 69.25 80 ALA A C 1
ATOM 589 O O . ALA A 1 80 ? 22.572 -13.025 -18.460 1.00 69.25 80 ALA A O 1
ATOM 590 N N . ARG A 1 81 ? 21.984 -15.183 -18.237 1.00 73.12 81 ARG A N 1
ATOM 591 C CA . ARG A 1 81 ? 22.949 -15.792 -19.160 1.00 73.12 81 ARG A CA 1
ATOM 592 C C . ARG A 1 81 ? 22.323 -17.034 -19.768 1.00 73.12 81 ARG A C 1
ATOM 594 O O . ARG A 1 81 ? 21.361 -17.558 -19.206 1.00 73.12 81 ARG A O 1
ATOM 601 N N . ASP A 1 82 ? 22.916 -17.523 -20.851 1.00 85.06 82 ASP A N 1
ATOM 602 C CA . ASP A 1 82 ? 22.501 -18.765 -21.495 1.00 85.06 82 ASP A CA 1
ATOM 603 C C . ASP A 1 82 ? 22.451 -19.929 -20.484 1.00 85.06 82 ASP A C 1
ATOM 605 O O . ASP A 1 82 ? 23.501 -20.330 -19.964 1.00 85.06 82 ASP A O 1
ATOM 609 N N . PRO A 1 83 ? 21.265 -20.509 -20.214 1.00 80.81 83 PRO A N 1
ATOM 610 C CA . PRO A 1 83 ? 21.115 -21.641 -19.308 1.00 80.81 83 PRO A CA 1
ATOM 611 C C . PRO A 1 83 ? 21.980 -22.852 -19.682 1.00 80.81 83 PRO A C 1
ATOM 613 O O . PRO A 1 83 ? 22.356 -23.634 -18.810 1.00 80.81 83 PRO A O 1
ATOM 616 N N . ARG A 1 84 ? 22.344 -22.998 -20.965 1.00 85.50 84 ARG A N 1
ATOM 617 C CA . ARG A 1 84 ? 23.213 -24.079 -21.463 1.00 85.50 84 ARG A CA 1
ATOM 618 C C . ARG A 1 84 ? 24.661 -23.944 -20.995 1.00 85.50 84 ARG A C 1
ATOM 620 O O . ARG A 1 84 ? 25.415 -24.908 -21.073 1.00 85.50 84 ARG A O 1
ATOM 627 N N . SER A 1 85 ? 25.056 -22.766 -20.510 1.00 84.19 85 SER A N 1
ATOM 628 C CA . SER A 1 85 ? 26.391 -22.538 -19.948 1.00 84.19 85 SER A CA 1
ATOM 629 C C . SER A 1 85 ? 26.573 -23.142 -18.550 1.00 84.19 85 SER A C 1
ATOM 631 O O . SER A 1 85 ? 27.708 -23.295 -18.097 1.00 84.19 85 SER A O 1
ATOM 633 N N . PHE A 1 86 ? 25.485 -23.506 -17.863 1.00 79.88 86 PHE A N 1
ATOM 634 C CA . PHE A 1 86 ? 25.541 -24.119 -16.539 1.00 79.88 86 PHE A CA 1
ATOM 635 C C . PHE A 1 86 ? 25.571 -25.643 -16.645 1.00 79.88 86 PHE A C 1
ATOM 637 O O . PHE A 1 86 ? 24.759 -26.241 -17.347 1.00 79.88 86 PHE A O 1
ATOM 644 N N . THR A 1 87 ? 26.476 -26.281 -15.905 1.00 84.00 87 THR A N 1
ATOM 645 C CA . THR A 1 87 ? 26.604 -27.747 -15.845 1.00 84.00 87 THR A CA 1
ATOM 646 C C . THR A 1 87 ? 25.792 -28.385 -14.715 1.00 84.00 87 THR A C 1
ATOM 648 O O . THR A 1 87 ? 25.603 -29.597 -14.712 1.00 84.00 87 THR A O 1
ATOM 651 N N . ASP A 1 88 ? 25.308 -27.590 -13.758 1.00 80.38 88 ASP A N 1
ATOM 652 C CA . ASP A 1 88 ? 24.539 -28.061 -12.605 1.00 80.38 88 ASP A CA 1
ATOM 653 C C . ASP A 1 88 ? 23.057 -28.261 -12.973 1.00 80.38 88 ASP A C 1
ATOM 655 O O . ASP A 1 88 ? 22.361 -27.318 -13.363 1.00 80.38 88 ASP A O 1
ATOM 659 N N . GLU A 1 89 ? 22.557 -29.490 -12.823 1.00 78.19 89 GLU A N 1
ATOM 660 C CA . GLU A 1 89 ? 21.176 -29.856 -13.156 1.00 78.19 89 GLU A CA 1
ATOM 661 C C . GLU A 1 89 ? 20.124 -29.098 -12.337 1.00 78.19 89 GLU A C 1
ATOM 663 O O . GLU A 1 89 ? 19.037 -28.811 -12.848 1.00 78.19 89 GLU A O 1
ATOM 668 N N . ARG A 1 90 ? 20.427 -28.738 -11.082 1.00 68.75 90 ARG A N 1
ATOM 669 C CA . ARG A 1 90 ? 19.519 -27.954 -10.233 1.00 68.75 90 ARG A CA 1
ATOM 670 C C . ARG A 1 90 ? 19.425 -26.524 -10.743 1.00 68.75 90 ARG A C 1
ATOM 672 O O . ARG A 1 90 ? 18.330 -25.971 -10.797 1.00 68.75 90 ARG A O 1
ATOM 679 N N . ILE A 1 91 ? 20.547 -25.946 -11.172 1.00 64.12 91 ILE A N 1
ATOM 680 C CA . ILE A 1 91 ? 20.570 -24.607 -11.776 1.00 64.12 91 ILE A CA 1
ATOM 681 C C . ILE A 1 91 ? 19.798 -24.615 -13.098 1.00 64.12 91 ILE A C 1
ATOM 683 O O . ILE A 1 91 ? 18.943 -23.757 -13.316 1.00 64.12 91 ILE A O 1
ATOM 687 N N . GLN A 1 92 ? 20.002 -25.624 -13.947 1.00 72.81 92 GLN A N 1
ATOM 688 C CA . GLN A 1 92 ? 19.217 -25.772 -15.175 1.00 72.81 92 GLN A CA 1
ATOM 689 C C . GLN A 1 92 ? 17.713 -25.949 -14.898 1.00 72.81 92 GLN A C 1
ATOM 691 O O . GLN A 1 92 ? 16.889 -25.420 -15.643 1.00 72.81 92 GLN A O 1
ATOM 696 N N . ALA A 1 93 ? 17.332 -26.660 -13.829 1.00 70.00 93 ALA A N 1
ATOM 697 C CA . ALA A 1 93 ? 15.933 -26.798 -13.421 1.00 70.00 93 ALA A CA 1
ATOM 698 C C . ALA A 1 93 ? 15.310 -25.462 -12.992 1.00 70.00 93 ALA A C 1
ATOM 700 O O . ALA A 1 93 ? 14.170 -25.183 -13.360 1.00 70.00 93 ALA A O 1
ATOM 701 N N . ILE A 1 94 ? 16.065 -24.615 -12.285 1.00 66.62 94 ILE A N 1
ATOM 702 C CA . ILE A 1 94 ? 15.631 -23.255 -11.939 1.00 66.62 94 ILE A CA 1
ATOM 703 C C . ILE A 1 94 ? 15.397 -22.437 -13.212 1.00 66.62 94 ILE A C 1
ATOM 705 O O . ILE A 1 94 ? 14.339 -21.835 -13.353 1.00 66.62 94 ILE A O 1
ATOM 709 N N . HIS A 1 95 ? 16.324 -22.470 -14.174 1.00 73.94 95 HIS A N 1
ATOM 710 C CA . HIS A 1 95 ? 16.158 -21.747 -15.440 1.00 73.94 95 HIS A CA 1
ATOM 711 C C . HIS A 1 95 ? 14.952 -22.219 -16.258 1.00 73.94 95 HIS A C 1
ATOM 713 O O . HIS A 1 95 ? 14.325 -21.397 -16.921 1.00 73.94 95 HIS A O 1
ATOM 719 N N . ARG A 1 96 ? 14.596 -23.511 -16.199 1.00 78.81 96 ARG A N 1
ATOM 720 C CA . ARG A 1 96 ? 13.360 -24.015 -16.821 1.00 78.81 96 ARG A CA 1
ATOM 721 C C . ARG A 1 96 ? 12.119 -23.399 -16.179 1.00 78.81 96 ARG A C 1
ATOM 723 O O . ARG A 1 96 ? 11.287 -22.874 -16.903 1.00 78.81 96 ARG A O 1
ATOM 730 N N . LYS A 1 97 ? 12.048 -23.380 -14.844 1.00 74.31 97 LYS A N 1
ATOM 731 C CA . LYS A 1 97 ? 10.938 -22.740 -14.120 1.00 74.31 97 LYS A CA 1
ATOM 732 C C . LYS A 1 97 ? 10.836 -21.245 -14.442 1.00 74.31 97 LYS A C 1
ATOM 734 O O . LYS A 1 97 ? 9.759 -20.746 -14.720 1.00 74.31 97 LYS A O 1
ATOM 739 N N . VAL A 1 98 ? 11.969 -20.546 -14.478 1.00 70.00 98 VAL A N 1
ATOM 740 C CA . VAL A 1 98 ? 12.016 -19.129 -14.867 1.00 70.00 98 VAL A CA 1
ATOM 741 C C . VAL A 1 98 ? 11.523 -18.933 -16.299 1.00 70.00 98 VAL A C 1
ATOM 743 O O . VAL A 1 98 ? 10.772 -18.010 -16.565 1.00 70.00 98 VAL A O 1
ATOM 746 N N . ALA A 1 99 ? 11.910 -19.797 -17.236 1.00 79.19 99 ALA A N 1
ATOM 747 C CA . ALA A 1 99 ? 11.415 -19.698 -18.605 1.00 79.19 99 ALA A CA 1
ATOM 748 C C . ALA A 1 99 ? 9.889 -19.878 -18.702 1.00 79.19 99 ALA A C 1
ATOM 750 O O . ALA A 1 99 ? 9.276 -19.315 -19.606 1.00 79.19 99 ALA A O 1
ATOM 751 N N . ASP A 1 100 ? 9.276 -20.620 -17.776 1.00 79.12 100 ASP A N 1
ATOM 752 C CA . ASP A 1 100 ? 7.820 -20.745 -17.693 1.00 79.12 100 ASP A CA 1
ATOM 753 C C . ASP A 1 100 ? 7.175 -19.435 -17.220 1.00 79.12 100 ASP A C 1
ATOM 755 O O . ASP A 1 100 ? 6.259 -18.947 -17.881 1.00 79.12 100 ASP A O 1
ATOM 759 N N . ASP A 1 101 ? 7.725 -18.815 -16.172 1.00 74.19 101 ASP A N 1
ATOM 760 C CA . ASP A 1 101 ? 7.238 -17.547 -15.605 1.00 74.19 101 ASP A CA 1
ATOM 761 C C . ASP A 1 101 ? 7.274 -16.373 -16.607 1.00 74.19 101 ASP A C 1
ATOM 763 O O . ASP A 1 101 ? 6.471 -15.448 -16.522 1.00 74.19 101 ASP A O 1
ATOM 767 N N . TYR A 1 102 ? 8.213 -16.391 -17.559 1.00 83.81 102 TYR A N 1
ATOM 768 C CA . TYR A 1 102 ? 8.406 -15.332 -18.561 1.00 83.81 102 TYR A CA 1
ATOM 769 C C . TYR A 1 102 ? 7.921 -15.729 -19.963 1.00 83.81 102 TYR A C 1
ATOM 771 O O . TYR A 1 102 ? 8.143 -14.995 -20.927 1.00 83.81 102 TYR A O 1
ATOM 779 N N . ARG A 1 103 ? 7.253 -16.879 -20.115 1.00 89.50 103 ARG A N 1
ATOM 780 C CA . ARG A 1 103 ? 6.950 -17.474 -21.427 1.00 89.50 103 ARG A CA 1
ATOM 781 C C . ARG A 1 103 ? 6.166 -16.548 -22.359 1.00 89.50 103 ARG A C 1
ATOM 783 O O . ARG A 1 103 ? 6.438 -16.527 -23.563 1.00 89.50 103 ARG A O 1
ATOM 790 N N . ASN A 1 104 ? 5.196 -15.802 -21.829 1.00 91.69 104 ASN A N 1
ATOM 791 C CA . ASN A 1 104 ? 4.369 -14.906 -22.638 1.00 91.69 104 ASN A CA 1
ATOM 792 C C . ASN A 1 104 ? 5.182 -13.707 -23.151 1.00 91.69 104 ASN A C 1
ATOM 794 O O . ASN A 1 104 ? 5.194 -13.444 -24.356 1.00 91.69 104 ASN A O 1
ATOM 798 N N . LEU A 1 105 ? 5.963 -13.071 -22.271 1.00 93.12 105 LEU A N 1
ATOM 799 C CA . LEU A 1 105 ? 6.950 -12.058 -22.651 1.00 93.12 105 LEU A CA 1
ATOM 800 C C . LEU A 1 105 ? 7.931 -12.597 -23.697 1.00 93.12 105 LEU A C 1
ATOM 802 O O . LEU A 1 105 ? 8.220 -11.930 -24.691 1.00 93.12 105 LEU A O 1
ATOM 806 N N . ASP A 1 106 ? 8.450 -13.805 -23.486 1.00 93.94 106 ASP A N 1
ATOM 807 C CA . ASP A 1 106 ? 9.472 -14.393 -24.346 1.00 93.94 106 ASP A CA 1
ATOM 808 C C . ASP A 1 106 ? 8.951 -14.705 -25.753 1.00 93.94 106 ASP A C 1
ATOM 810 O O . ASP A 1 106 ? 9.693 -14.557 -26.727 1.00 93.94 106 ASP A O 1
ATOM 814 N N . THR A 1 107 ? 7.679 -15.094 -25.859 1.00 94.81 107 THR A N 1
ATOM 815 C CA . THR A 1 107 ? 6.980 -15.349 -27.131 1.00 94.81 107 THR A CA 1
ATOM 816 C C . THR A 1 107 ? 6.696 -14.050 -27.891 1.00 94.81 107 THR A C 1
ATOM 818 O O . THR A 1 107 ? 6.699 -14.027 -29.123 1.00 94.81 107 THR A O 1
ATOM 821 N N . ASN A 1 108 ? 6.504 -12.950 -27.162 1.00 96.19 108 ASN A N 1
ATOM 822 C CA . ASN A 1 108 ? 6.207 -11.628 -27.711 1.00 96.19 108 ASN A CA 1
ATOM 823 C C . ASN A 1 108 ? 7.434 -10.713 -27.830 1.00 96.19 108 ASN A C 1
ATOM 825 O O . ASN A 1 108 ? 7.290 -9.512 -28.078 1.00 96.19 108 ASN A O 1
ATOM 829 N N . SER A 1 109 ? 8.643 -11.260 -27.677 1.00 96.19 109 SER A N 1
ATOM 830 C CA . SER A 1 109 ? 9.873 -10.480 -27.780 1.00 96.19 109 SER A CA 1
ATOM 831 C C . SER A 1 109 ? 11.014 -11.192 -28.498 1.00 96.19 109 SER A C 1
ATOM 833 O O . SER A 1 109 ? 11.121 -12.418 -28.502 1.00 96.19 109 SER A O 1
ATOM 835 N N . VAL A 1 110 ? 11.912 -10.385 -29.065 1.00 97.19 110 VAL A N 1
ATOM 836 C CA . VAL A 1 110 ? 13.229 -10.798 -29.556 1.00 97.19 110 VAL A CA 1
ATOM 837 C C . VAL A 1 110 ? 14.286 -10.223 -28.622 1.00 97.19 110 VAL A C 1
ATOM 839 O O . VAL A 1 110 ? 14.289 -9.029 -28.327 1.00 97.19 110 VAL A O 1
ATOM 842 N N . ARG A 1 111 ? 15.201 -11.068 -28.148 1.00 94.81 111 ARG A N 1
ATOM 843 C CA . ARG A 1 111 ? 16.244 -10.700 -27.182 1.00 94.81 111 ARG A CA 1
ATOM 844 C C . ARG A 1 111 ? 17.604 -10.805 -27.856 1.00 94.81 111 ARG A C 1
ATOM 846 O O . ARG A 1 111 ? 17.922 -11.847 -28.425 1.00 94.81 111 ARG A O 1
ATOM 853 N N . LEU A 1 112 ? 18.410 -9.751 -27.778 1.00 95.25 112 LEU A N 1
ATOM 854 C CA . LEU A 1 112 ? 19.747 -9.713 -28.363 1.00 95.25 112 LEU A CA 1
ATOM 855 C C . LEU A 1 112 ? 20.784 -9.228 -27.349 1.00 95.25 112 LEU A C 1
ATOM 857 O O . LEU A 1 112 ? 20.541 -8.303 -26.572 1.00 95.25 112 LEU A O 1
ATOM 861 N N . GLU A 1 113 ? 21.956 -9.844 -27.375 1.00 92.25 113 GLU A N 1
ATOM 862 C CA . GLU A 1 113 ? 23.148 -9.366 -26.684 1.00 92.25 113 GLU A CA 1
ATOM 863 C C . GLU A 1 113 ? 23.935 -8.422 -27.591 1.00 92.25 113 GLU A C 1
ATOM 865 O O . GLU A 1 113 ? 23.934 -8.552 -28.818 1.00 92.25 113 GLU A O 1
ATOM 870 N N . PHE A 1 114 ? 24.601 -7.446 -26.979 1.00 92.44 114 PHE A N 1
ATOM 871 C CA . PHE A 1 114 ? 25.497 -6.557 -27.704 1.00 92.44 114 PHE A CA 1
ATOM 872 C C . PHE A 1 114 ? 26.723 -7.313 -28.235 1.00 92.44 114 PHE A C 1
ATOM 874 O O . PHE A 1 114 ? 27.135 -8.304 -27.624 1.00 92.44 114 PHE A O 1
ATOM 881 N N . PRO A 1 115 ? 27.360 -6.809 -29.311 1.00 92.75 115 PRO A N 1
ATOM 882 C CA . PRO A 1 115 ? 28.623 -7.359 -29.782 1.00 92.75 115 PRO A CA 1
ATOM 883 C C . PRO A 1 115 ? 29.652 -7.411 -28.634 1.00 92.75 115 PRO A C 1
ATOM 885 O O . PRO A 1 115 ? 29.810 -6.400 -27.929 1.00 92.75 115 PRO A O 1
ATOM 888 N N . PRO A 1 116 ? 30.344 -8.546 -28.403 1.00 86.00 116 PRO A N 1
ATOM 889 C CA . PRO A 1 116 ? 31.241 -8.726 -27.258 1.00 86.00 116 PRO A CA 1
ATOM 890 C C . PRO A 1 116 ? 32.306 -7.628 -27.108 1.00 86.00 116 PRO A C 1
ATOM 892 O O . PRO A 1 116 ? 32.660 -7.252 -25.989 1.00 86.00 116 PRO A O 1
ATOM 895 N N . GLU A 1 117 ? 32.781 -7.072 -28.223 1.00 88.75 117 GLU A N 1
ATOM 896 C CA . GLU A 1 117 ? 33.763 -5.987 -28.299 1.00 88.75 117 GLU A CA 1
ATOM 897 C C . GLU A 1 117 ? 33.294 -4.672 -27.662 1.00 88.75 117 GLU A C 1
ATOM 899 O O . GLU A 1 117 ? 34.118 -3.848 -27.269 1.00 88.75 117 GLU A O 1
ATOM 904 N N . THR A 1 118 ? 31.982 -4.474 -27.516 1.00 84.19 118 THR A N 1
ATOM 905 C CA . THR A 1 118 ? 31.419 -3.269 -26.890 1.00 84.19 118 THR A CA 1
ATOM 906 C C . THR A 1 118 ? 31.536 -3.289 -25.365 1.00 84.19 118 THR A C 1
ATOM 908 O O . THR A 1 118 ? 31.420 -2.244 -24.725 1.00 84.19 118 THR A O 1
ATOM 911 N N . GLY A 1 119 ? 31.725 -4.469 -24.760 1.00 81.56 119 GLY A N 1
ATOM 912 C CA . GLY A 1 119 ? 31.739 -4.653 -23.306 1.00 81.56 119 GLY A CA 1
ATOM 913 C C . GLY A 1 119 ? 30.398 -4.378 -22.605 1.00 81.56 119 GLY A C 1
ATOM 914 O O . GLY A 1 119 ? 30.338 -4.406 -21.371 1.00 81.56 119 GLY A O 1
ATOM 915 N N . VAL A 1 120 ? 29.324 -4.115 -23.359 1.00 80.38 120 VAL A N 1
ATOM 916 C CA . VAL A 1 120 ? 27.980 -3.853 -22.830 1.00 80.38 120 VAL A CA 1
ATOM 917 C C . VAL A 1 120 ? 27.357 -5.171 -22.378 1.00 80.38 120 VAL A C 1
ATOM 919 O O . VAL A 1 120 ? 27.257 -6.122 -23.144 1.00 80.38 120 VAL A O 1
ATOM 922 N N . LYS A 1 121 ? 26.938 -5.235 -21.109 1.00 76.62 121 LYS A N 1
ATOM 923 C CA . LYS A 1 121 ? 26.368 -6.452 -20.496 1.00 76.62 121 LYS A CA 1
ATOM 924 C C . LYS A 1 121 ? 24.839 -6.489 -20.518 1.00 76.62 121 LYS A C 1
ATOM 926 O O . LYS A 1 121 ? 24.245 -7.485 -20.118 1.00 76.62 121 LYS A O 1
ATOM 931 N N . GLN A 1 122 ? 24.207 -5.384 -20.899 1.00 78.81 122 GLN A N 1
ATOM 932 C CA . GLN A 1 122 ? 22.761 -5.267 -21.044 1.00 78.81 122 GLN A CA 1
ATOM 933 C C . GLN A 1 122 ? 22.300 -5.943 -22.337 1.00 78.81 122 GLN A C 1
ATOM 935 O O . GLN A 1 122 ? 23.055 -6.028 -23.301 1.00 78.81 122 GLN A O 1
ATOM 940 N N . ARG A 1 123 ? 21.041 -6.380 -22.368 1.00 87.75 123 ARG A N 1
ATOM 941 C CA . ARG A 1 123 ? 20.397 -6.903 -23.582 1.00 87.75 123 ARG A CA 1
ATOM 942 C C . ARG A 1 123 ? 19.533 -5.836 -24.241 1.00 87.75 123 ARG A C 1
ATOM 944 O O . ARG A 1 123 ? 19.040 -4.932 -23.565 1.00 87.75 123 ARG A O 1
ATOM 951 N N . VAL A 1 124 ? 19.325 -5.968 -25.543 1.00 93.62 124 VAL A N 1
ATOM 952 C CA . VAL A 1 124 ? 18.241 -5.302 -26.272 1.00 93.62 124 VAL A CA 1
ATOM 953 C C . VAL A 1 124 ? 17.059 -6.261 -26.316 1.00 93.62 124 VAL A C 1
ATOM 955 O O . VAL A 1 124 ? 17.233 -7.437 -26.630 1.00 93.62 124 VAL A O 1
ATOM 958 N N . VAL A 1 125 ? 15.870 -5.776 -25.975 1.00 95.88 125 VAL A N 1
ATOM 959 C CA . VAL A 1 125 ? 14.633 -6.560 -26.009 1.00 95.88 125 VAL A CA 1
ATOM 960 C C . VAL A 1 125 ? 13.645 -5.819 -26.890 1.00 95.88 125 VAL A C 1
ATOM 962 O O . VAL A 1 125 ? 13.140 -4.767 -26.508 1.00 95.88 125 VAL A O 1
ATOM 965 N N . LEU A 1 126 ? 13.408 -6.353 -28.083 1.00 97.62 126 LEU A N 1
ATOM 966 C CA . LEU A 1 126 ? 12.404 -5.840 -29.004 1.00 97.62 126 LEU A CA 1
ATOM 967 C C . LEU A 1 126 ? 11.063 -6.492 -28.681 1.00 97.62 126 LEU A C 1
ATOM 969 O O . LEU A 1 126 ? 10.979 -7.717 -28.637 1.00 97.62 126 LEU A O 1
ATOM 973 N N . LEU A 1 127 ? 10.035 -5.686 -28.449 1.00 97.69 127 LEU A N 1
ATOM 974 C CA . LEU A 1 127 ? 8.695 -6.119 -28.059 1.00 97.69 127 LEU A CA 1
ATOM 975 C C . LEU A 1 127 ? 7.696 -5.807 -29.164 1.00 97.69 127 LEU A C 1
ATOM 977 O O . LEU A 1 127 ? 7.802 -4.774 -29.828 1.00 97.69 127 LEU A O 1
ATOM 981 N N . ARG A 1 128 ? 6.699 -6.677 -29.319 1.00 97.69 128 ARG A N 1
ATOM 982 C CA . ARG A 1 128 ? 5.561 -6.437 -30.210 1.00 97.69 128 ARG A CA 1
ATOM 983 C C . ARG A 1 128 ? 4.669 -5.322 -29.666 1.00 97.69 128 ARG A C 1
ATOM 985 O O . ARG A 1 128 ? 4.260 -5.369 -28.507 1.00 97.69 128 ARG A O 1
ATOM 992 N N . SER A 1 129 ? 4.308 -4.372 -30.523 1.00 95.69 129 SER A N 1
ATOM 993 C CA . SER A 1 129 ? 3.310 -3.337 -30.230 1.00 95.69 129 SER A CA 1
ATOM 994 C C . SER A 1 129 ? 1.964 -3.898 -29.766 1.00 95.69 129 SER A C 1
ATOM 996 O O . SER A 1 129 ? 1.351 -3.327 -28.866 1.00 95.69 129 SER A O 1
ATOM 998 N N . SER A 1 130 ? 1.529 -5.039 -30.314 1.00 93.88 130 SER A N 1
ATOM 999 C CA . SER A 1 130 ? 0.281 -5.707 -29.914 1.00 93.88 130 SER A CA 1
ATOM 1000 C C . SER A 1 130 ? 0.327 -6.305 -28.508 1.00 93.88 130 SER A C 1
ATOM 1002 O O . SER A 1 130 ? -0.713 -6.428 -27.863 1.00 93.88 130 SER A O 1
ATOM 1004 N N . TYR A 1 131 ? 1.520 -6.666 -28.032 1.00 94.88 131 TYR A N 1
ATOM 1005 C CA . TYR A 1 131 ? 1.728 -7.195 -26.691 1.00 94.88 131 TYR A CA 1
ATOM 1006 C C . TYR A 1 131 ? 1.748 -6.074 -25.652 1.00 94.88 131 TYR A C 1
ATOM 1008 O O . TYR A 1 131 ? 1.112 -6.197 -24.613 1.00 94.88 131 TYR A O 1
ATOM 1016 N N . THR A 1 132 ? 2.426 -4.962 -25.949 1.00 94.50 132 THR A N 1
ATOM 1017 C CA . THR A 1 132 ? 2.534 -3.833 -25.013 1.00 94.50 132 THR A CA 1
ATOM 1018 C C . THR A 1 132 ? 1.396 -2.823 -25.125 1.00 94.50 132 THR A C 1
ATOM 1020 O O . THR A 1 132 ? 1.373 -1.860 -24.366 1.00 94.50 132 THR A O 1
ATOM 1023 N N . HIS A 1 133 ? 0.493 -2.974 -26.097 1.00 92.50 133 HIS A N 1
ATOM 1024 C CA . HIS A 1 133 ? -0.567 -2.004 -26.397 1.00 92.50 133 HIS A CA 1
ATOM 1025 C C . HIS A 1 133 ? -0.040 -0.584 -26.640 1.00 92.50 133 HIS A C 1
ATOM 1027 O O . HIS A 1 133 ? -0.625 0.397 -26.189 1.00 92.50 133 HIS A O 1
ATOM 1033 N N . LEU A 1 134 ? 1.101 -0.472 -27.325 1.00 91.69 134 LEU A N 1
ATOM 1034 C CA . LEU A 1 134 ? 1.760 0.811 -27.549 1.00 91.69 134 LEU A CA 1
ATOM 1035 C C . LEU A 1 134 ? 2.173 0.943 -29.016 1.00 91.69 134 LEU A C 1
ATOM 1037 O O . LEU A 1 134 ? 2.995 0.173 -29.515 1.00 91.69 134 LEU A O 1
ATOM 1041 N N . SER A 1 135 ? 1.594 1.925 -29.702 1.00 90.75 135 SER A N 1
ATOM 1042 C CA . SER A 1 135 ? 1.755 2.185 -31.136 1.00 90.75 135 SER A CA 1
ATOM 1043 C C . SER A 1 135 ? 1.996 3.672 -31.403 1.00 90.75 135 SER A C 1
ATOM 1045 O O . SER A 1 135 ? 1.595 4.551 -30.640 1.00 90.75 135 SER A O 1
ATOM 1047 N N . LEU A 1 136 ? 2.661 3.971 -32.523 1.00 85.25 136 LEU A N 1
ATOM 1048 C CA . LEU A 1 136 ? 2.882 5.339 -32.995 1.00 85.25 136 LEU A CA 1
ATOM 1049 C C . LEU A 1 136 ? 1.727 5.811 -33.890 1.00 85.25 136 LEU A C 1
ATOM 1051 O O . LEU A 1 136 ? 1.935 6.146 -35.061 1.00 85.25 136 LEU A O 1
ATOM 1055 N N . ASP A 1 137 ? 0.517 5.822 -33.338 1.00 76.62 137 ASP A N 1
ATOM 1056 C CA . ASP A 1 137 ? -0.672 6.287 -34.050 1.00 76.62 137 ASP A CA 1
ATOM 1057 C C . ASP A 1 137 ? -0.692 7.815 -34.142 1.00 76.62 137 ASP A C 1
ATOM 1059 O O . ASP A 1 137 ? -0.342 8.527 -33.197 1.00 76.62 137 ASP A O 1
ATOM 1063 N N . SER A 1 138 ? -1.127 8.352 -35.285 1.00 64.75 138 SER A N 1
ATOM 1064 C CA . SER A 1 138 ? -1.071 9.795 -35.566 1.00 64.75 138 SER A CA 1
ATOM 1065 C C . SER A 1 138 ? -1.823 10.652 -34.540 1.00 64.75 138 SER A C 1
ATOM 1067 O O . SER A 1 138 ? -1.446 11.800 -34.320 1.00 64.75 138 SER A O 1
ATOM 1069 N N . GLY A 1 139 ? -2.857 10.098 -33.897 1.00 68.81 139 GLY A N 1
ATOM 1070 C CA . GLY A 1 139 ? -3.632 10.771 -32.849 1.00 68.81 139 GLY A CA 1
ATOM 1071 C C . GLY A 1 139 ? -2.928 10.867 -31.491 1.00 68.81 139 GLY A C 1
ATOM 1072 O O . GLY A 1 139 ? -3.297 11.713 -30.683 1.00 68.81 139 GLY A O 1
ATOM 1073 N N . LEU A 1 140 ? -1.897 10.051 -31.249 1.00 74.50 140 LEU A N 1
ATOM 1074 C CA . LEU A 1 140 ? -1.170 9.986 -29.976 1.00 74.50 140 LEU A CA 1
ATOM 1075 C C . LEU A 1 140 ? 0.222 10.623 -30.048 1.00 74.50 140 LEU A C 1
ATOM 1077 O O . LEU A 1 140 ? 0.924 10.671 -29.046 1.00 74.50 140 LEU A O 1
ATOM 1081 N N . MET A 1 141 ? 0.633 11.164 -31.200 1.00 79.81 141 MET A N 1
ATOM 1082 C CA . MET A 1 141 ? 1.978 11.732 -31.387 1.00 79.81 141 MET A CA 1
ATOM 1083 C C . MET A 1 141 ? 2.334 12.857 -30.410 1.00 79.81 141 MET A C 1
ATOM 1085 O O . MET A 1 141 ? 3.500 12.999 -30.058 1.00 79.81 141 MET A O 1
ATOM 1089 N N . SER A 1 142 ? 1.353 13.623 -29.927 1.00 82.44 142 SER A N 1
ATOM 1090 C CA . SER A 1 142 ? 1.560 14.668 -28.911 1.00 82.44 142 SER A CA 1
ATOM 1091 C C . SER A 1 142 ? 1.968 14.127 -27.536 1.00 82.44 142 SER A C 1
ATOM 1093 O O . SER A 1 142 ? 2.473 14.885 -26.712 1.00 82.44 142 SER A O 1
ATOM 1095 N N . ARG A 1 143 ? 1.752 12.831 -27.293 1.00 83.38 143 ARG A N 1
ATOM 1096 C CA . ARG A 1 143 ? 2.033 12.117 -26.040 1.00 83.38 143 ARG A CA 1
ATOM 1097 C C . ARG A 1 143 ? 3.422 11.468 -26.030 1.00 83.38 143 ARG A C 1
ATOM 1099 O O . ARG A 1 143 ? 3.791 10.802 -25.066 1.00 83.38 143 ARG A O 1
ATOM 1106 N N . PHE A 1 144 ? 4.193 11.647 -27.105 1.00 85.88 144 PHE A N 1
ATOM 1107 C CA . PHE A 1 144 ? 5.561 11.159 -27.219 1.00 85.88 144 PHE A CA 1
ATOM 1108 C C . PHE A 1 144 ? 6.547 12.321 -27.277 1.00 85.88 144 PHE A C 1
ATOM 1110 O O . PHE A 1 144 ? 6.351 13.305 -27.988 1.00 85.88 144 PHE A O 1
ATOM 1117 N N . SER A 1 145 ? 7.661 12.169 -26.570 1.00 83.38 145 SER A N 1
ATOM 1118 C CA . SER A 1 145 ? 8.831 13.031 -26.704 1.00 83.38 145 SER A CA 1
ATOM 1119 C C . SER A 1 145 ? 9.943 12.319 -27.475 1.00 83.38 145 SER A C 1
ATOM 1121 O O . SER A 1 145 ? 9.999 11.091 -27.533 1.00 83.38 145 SER A O 1
ATOM 1123 N N . GLN A 1 146 ? 10.835 13.094 -28.089 1.00 78.81 146 GLN A N 1
ATOM 1124 C CA . GLN A 1 146 ? 12.016 12.591 -28.790 1.00 78.81 146 GLN A CA 1
ATOM 1125 C C . GLN A 1 146 ? 13.249 13.331 -28.281 1.00 78.81 146 GLN A C 1
ATOM 1127 O O . GLN A 1 146 ? 13.206 14.531 -28.002 1.00 78.81 146 GLN A O 1
ATOM 1132 N N . LEU A 1 147 ? 14.369 12.622 -28.173 1.00 70.12 147 LEU A N 1
ATOM 1133 C CA . LEU A 1 147 ? 15.649 13.247 -27.860 1.00 70.12 147 LEU A CA 1
ATOM 1134 C C . LEU A 1 147 ? 16.294 13.728 -29.163 1.00 70.12 147 LEU A C 1
ATOM 1136 O O . LEU A 1 147 ? 16.360 12.976 -30.128 1.00 70.12 147 LEU A O 1
ATOM 1140 N N . GLN A 1 148 ? 16.834 14.953 -29.174 1.00 58.34 148 GLN A N 1
ATOM 1141 C CA . GLN A 1 148 ? 17.381 15.624 -30.372 1.00 58.34 148 GLN A CA 1
ATOM 1142 C C . GLN A 1 148 ? 18.431 14.825 -31.174 1.00 58.34 148 GLN A C 1
ATOM 1144 O O . GLN A 1 148 ? 18.728 15.190 -32.304 1.00 58.34 148 GLN A O 1
ATOM 1149 N N . LYS A 1 149 ? 19.027 13.767 -30.607 1.00 60.59 149 LYS A N 1
ATOM 1150 C CA . LYS A 1 149 ? 20.033 12.914 -31.268 1.00 60.59 149 LYS A CA 1
ATOM 1151 C C . LYS A 1 149 ? 19.507 11.540 -31.716 1.00 60.59 149 LYS A C 1
ATOM 1153 O O . LYS A 1 149 ? 20.267 10.783 -32.307 1.00 60.59 149 LYS A O 1
ATOM 1158 N N . MET A 1 150 ? 18.255 11.195 -31.412 1.00 72.62 150 MET A N 1
ATOM 1159 C CA . MET A 1 150 ? 17.657 9.877 -31.667 1.00 72.62 150 MET A CA 1
ATOM 1160 C C . MET A 1 150 ? 16.248 10.043 -32.248 1.00 72.62 150 MET A C 1
ATOM 1162 O O . MET A 1 150 ? 15.251 9.822 -31.567 1.00 72.62 150 MET A O 1
ATOM 1166 N N . GLU A 1 151 ? 16.169 10.452 -33.516 1.00 76.81 151 GLU A N 1
ATOM 1167 C CA . GLU A 1 151 ? 14.899 10.788 -34.181 1.00 76.81 151 GLU A CA 1
ATOM 1168 C C . GLU A 1 151 ? 13.960 9.587 -34.373 1.00 76.81 151 GLU A C 1
ATOM 1170 O O . GLU A 1 151 ? 12.762 9.766 -34.554 1.00 76.81 151 GLU A O 1
ATOM 1175 N N . ASN A 1 152 ? 14.455 8.351 -34.315 1.00 89.25 152 ASN A N 1
ATOM 1176 C CA . ASN A 1 152 ? 13.625 7.156 -34.471 1.00 89.25 152 ASN A CA 1
ATOM 1177 C C . ASN A 1 152 ? 13.189 6.514 -33.142 1.00 89.25 152 ASN A C 1
ATOM 1179 O O . ASN A 1 152 ? 12.483 5.507 -33.174 1.00 89.25 152 ASN A O 1
ATOM 1183 N N . ILE A 1 153 ? 13.583 7.074 -31.990 1.00 90.94 153 ILE A N 1
ATOM 1184 C CA . ILE A 1 153 ? 13.196 6.573 -30.665 1.00 90.94 153 ILE A CA 1
ATOM 1185 C C . ILE A 1 153 ? 12.228 7.549 -30.001 1.00 90.94 153 ILE A C 1
ATOM 1187 O O . ILE A 1 153 ? 12.552 8.715 -29.773 1.00 90.94 153 ILE A O 1
ATOM 1191 N N . TYR A 1 154 ? 11.055 7.037 -29.655 1.00 92.12 154 TYR A N 1
ATOM 1192 C CA . TYR A 1 154 ? 9.966 7.787 -29.048 1.00 92.12 154 TYR A CA 1
ATOM 1193 C C . TYR A 1 154 ? 9.823 7.416 -27.576 1.00 92.12 154 TYR A C 1
ATOM 1195 O O . TYR A 1 154 ? 9.919 6.249 -27.200 1.00 92.12 154 TYR A O 1
ATOM 1203 N N . TYR A 1 155 ? 9.577 8.415 -26.740 1.00 89.81 155 TYR A N 1
ATOM 1204 C CA . TYR A 1 155 ? 9.436 8.261 -25.299 1.00 89.81 155 TYR A CA 1
ATOM 1205 C C . TYR A 1 155 ? 8.011 8.636 -24.893 1.00 89.81 155 TYR A C 1
ATOM 1207 O O . TYR A 1 155 ? 7.668 9.818 -24.992 1.00 89.81 155 TYR A O 1
ATOM 1215 N N . PRO A 1 156 ? 7.177 7.661 -24.495 1.00 91.38 156 PRO A N 1
ATOM 1216 C CA . PRO A 1 156 ? 5.807 7.919 -24.066 1.00 91.38 156 PRO A CA 1
ATOM 1217 C C . PRO A 1 156 ? 5.796 8.731 -22.770 1.00 91.38 156 PRO A C 1
ATOM 1219 O O . PRO A 1 156 ? 6.728 8.645 -21.963 1.00 91.38 156 PRO A O 1
ATOM 1222 N N . ASP A 1 157 ? 4.737 9.505 -22.560 1.00 88.44 157 ASP A N 1
ATOM 1223 C CA . ASP A 1 157 ? 4.471 10.086 -21.252 1.00 88.44 157 ASP A CA 1
ATOM 1224 C C . ASP A 1 157 ? 4.017 9.040 -20.222 1.00 88.44 157 ASP A C 1
ATOM 1226 O O . ASP A 1 157 ? 3.862 7.846 -20.498 1.00 88.44 157 ASP A O 1
ATOM 1230 N N . LYS A 1 158 ? 3.875 9.502 -18.981 1.00 80.88 158 LYS A N 1
ATOM 1231 C CA . LYS A 1 158 ? 3.627 8.645 -17.824 1.00 80.88 158 LYS A CA 1
ATOM 1232 C C . LYS A 1 158 ? 2.253 7.971 -17.892 1.00 80.88 158 LYS A C 1
ATOM 1234 O O . LYS A 1 158 ? 2.128 6.830 -17.460 1.00 80.88 158 LYS A O 1
ATOM 1239 N N . GLU A 1 159 ? 1.254 8.643 -18.453 1.00 84.12 159 GLU A N 1
ATOM 1240 C CA . GLU A 1 159 ? -0.108 8.136 -18.594 1.00 84.12 159 GLU A CA 1
ATOM 1241 C C . GLU A 1 159 ? -0.184 7.030 -19.661 1.00 84.12 159 GLU A C 1
ATOM 1243 O O . GLU A 1 159 ? -0.740 5.970 -19.386 1.00 84.12 159 GLU A O 1
ATOM 1248 N N . LEU A 1 160 ? 0.446 7.211 -20.834 1.00 88.50 160 LEU A N 1
ATOM 1249 C CA . LEU A 1 160 ? 0.526 6.147 -21.849 1.00 88.50 160 LEU A CA 1
ATOM 1250 C C . LEU A 1 160 ? 1.297 4.921 -21.347 1.00 88.50 160 LEU A C 1
ATOM 1252 O O . LEU A 1 160 ? 0.957 3.789 -21.689 1.00 88.50 160 LEU A O 1
ATOM 1256 N N . LEU A 1 161 ? 2.341 5.127 -20.539 1.00 90.12 161 LEU A N 1
ATOM 1257 C CA . LEU A 1 161 ? 3.063 4.016 -19.919 1.00 90.12 161 LEU A CA 1
ATOM 1258 C C . LEU A 1 161 ? 2.197 3.245 -18.926 1.00 90.12 161 LEU A C 1
ATOM 1260 O O . LEU A 1 161 ? 2.277 2.018 -18.894 1.00 90.12 161 LEU A O 1
ATOM 1264 N N . LEU A 1 162 ? 1.375 3.942 -18.137 1.00 83.69 162 LEU A N 1
ATOM 1265 C CA . LEU A 1 162 ? 0.480 3.301 -17.178 1.00 83.69 162 LEU A CA 1
ATOM 1266 C C . LEU A 1 162 ? -0.535 2.419 -17.907 1.00 83.69 162 LEU A C 1
ATOM 1268 O O . LEU A 1 162 ? -0.635 1.232 -17.600 1.00 83.69 162 LEU A O 1
ATOM 1272 N N . GLU A 1 163 ? -1.211 2.976 -18.912 1.00 84.44 163 GLU A N 1
ATOM 1273 C CA . GLU A 1 163 ? -2.170 2.249 -19.747 1.00 84.44 163 GLU A CA 1
ATOM 1274 C C . GLU A 1 163 ? -1.518 1.024 -20.410 1.00 84.44 163 GLU A C 1
ATOM 1276 O O . GLU A 1 163 ? -2.039 -0.088 -20.333 1.00 84.44 163 GLU A O 1
ATOM 1281 N N . SER A 1 164 ? -0.328 1.203 -20.990 1.00 92.62 164 SER A N 1
ATOM 1282 C CA . SER A 1 164 ? 0.442 0.128 -21.619 1.00 92.62 164 SER A CA 1
ATOM 1283 C C . SER A 1 164 ? 0.771 -1.009 -20.644 1.00 92.62 164 SER A C 1
ATOM 1285 O O . SER A 1 164 ? 0.543 -2.177 -20.970 1.00 92.62 164 SER A O 1
ATOM 1287 N N . PHE A 1 165 ? 1.273 -0.710 -19.439 1.00 90.31 165 PHE A N 1
ATOM 1288 C CA . PHE A 1 165 ? 1.603 -1.748 -18.458 1.00 90.31 165 PHE A CA 1
ATOM 1289 C C . PHE A 1 165 ? 0.366 -2.483 -17.946 1.00 90.31 165 PHE A C 1
ATOM 1291 O O . PHE A 1 165 ? 0.408 -3.708 -17.857 1.00 90.31 165 PHE A O 1
ATOM 1298 N N . VAL A 1 166 ? -0.730 -1.773 -17.660 1.00 81.00 166 VAL A N 1
ATOM 1299 C CA . VAL A 1 166 ? -1.979 -2.392 -17.188 1.00 81.00 166 VAL A CA 1
ATOM 1300 C C . VAL A 1 166 ? -2.584 -3.290 -18.269 1.00 81.00 166 VAL A C 1
ATOM 1302 O O . VAL A 1 166 ? -2.889 -4.448 -17.991 1.00 81.00 166 VAL A O 1
ATOM 1305 N N . LYS A 1 167 ? -2.672 -2.819 -19.521 1.00 84.44 167 LYS A N 1
ATOM 1306 C CA . LYS A 1 167 ? -3.185 -3.630 -20.640 1.00 84.44 167 LYS A CA 1
ATOM 1307 C C . LYS A 1 167 ? -2.315 -4.855 -20.922 1.00 84.44 167 LYS A C 1
ATOM 1309 O O . LYS A 1 167 ? -2.841 -5.941 -21.148 1.00 84.44 167 LYS A O 1
ATOM 1314 N N . THR A 1 168 ? -0.991 -4.715 -20.834 1.00 89.75 168 THR A N 1
ATOM 1315 C CA . THR A 1 168 ? -0.075 -5.865 -20.950 1.00 89.75 168 THR A CA 1
ATOM 1316 C C . THR A 1 168 ? -0.334 -6.878 -19.837 1.00 89.75 168 THR A C 1
ATOM 1318 O O . THR A 1 168 ? -0.430 -8.075 -20.088 1.00 89.75 168 THR A O 1
ATOM 1321 N N . LEU A 1 169 ? -0.494 -6.396 -18.605 1.00 82.00 169 LEU A N 1
ATOM 1322 C CA . LEU A 1 169 ? -0.713 -7.223 -17.427 1.00 82.00 169 LEU A CA 1
ATOM 1323 C C . LEU A 1 169 ? -2.057 -7.969 -17.463 1.00 82.00 169 LEU A C 1
ATOM 1325 O O . LEU A 1 169 ? -2.108 -9.121 -17.044 1.00 82.00 169 LEU A O 1
ATOM 1329 N N . LEU A 1 170 ? -3.108 -7.374 -18.042 1.00 76.69 170 LEU A N 1
ATOM 1330 C CA . LEU A 1 170 ? -4.394 -8.042 -18.313 1.00 76.69 170 LEU A CA 1
ATOM 1331 C C . LEU A 1 170 ? -4.275 -9.235 -19.273 1.00 76.69 170 LEU A C 1
ATOM 1333 O O . LEU A 1 170 ? -5.113 -10.136 -19.239 1.00 76.69 170 LEU A O 1
ATOM 1337 N N . ARG A 1 171 ? -3.261 -9.237 -20.146 1.00 81.06 171 ARG A N 1
ATOM 1338 C CA . ARG A 1 171 ? -3.015 -10.306 -21.124 1.00 81.06 171 ARG A CA 1
ATOM 1339 C C . ARG A 1 171 ? -2.022 -11.360 -20.639 1.00 81.06 171 ARG A C 1
ATOM 1341 O O . ARG A 1 171 ? -1.763 -12.321 -21.367 1.00 81.06 171 ARG A O 1
ATOM 1348 N N . GLU A 1 172 ? -1.474 -11.209 -19.434 1.00 83.12 172 GLU A N 1
ATOM 1349 C CA . GLU A 1 172 ? -0.586 -12.210 -18.853 1.00 83.12 172 GLU A CA 1
ATOM 1350 C C . GLU A 1 172 ? -1.376 -13.426 -18.339 1.00 83.12 172 GLU A C 1
ATOM 1352 O O . GLU A 1 172 ? -2.416 -13.272 -17.698 1.00 83.12 172 GLU A O 1
ATOM 1357 N N . PRO A 1 173 ? -0.903 -14.657 -18.606 1.00 72.19 173 PRO A N 1
ATOM 1358 C CA . PRO A 1 173 ? -1.658 -15.876 -18.312 1.00 72.19 173 PRO A CA 1
ATOM 1359 C C . PRO A 1 173 ? -1.705 -16.228 -16.819 1.00 72.19 173 PRO A C 1
ATOM 1361 O O . PRO A 1 173 ? -2.552 -17.017 -16.404 1.00 72.19 173 PRO A O 1
ATOM 1364 N N . GLU A 1 174 ? -0.785 -15.687 -16.018 1.00 66.81 174 GLU A N 1
ATOM 1365 C CA . GLU A 1 174 ? -0.660 -15.983 -14.593 1.00 66.81 174 GLU A CA 1
ATOM 1366 C C . GLU A 1 174 ? -0.213 -14.736 -13.832 1.00 66.81 174 GLU A C 1
ATOM 1368 O O . GLU A 1 174 ? 0.797 -14.126 -14.174 1.00 66.81 174 GLU A O 1
ATOM 1373 N N . LEU A 1 175 ? -0.944 -14.387 -12.772 1.00 58.09 175 LEU A N 1
ATOM 1374 C CA . LEU A 1 175 ? -0.587 -13.299 -11.867 1.00 58.09 175 LEU A CA 1
ATOM 1375 C C . LEU A 1 175 ? 0.292 -13.803 -10.718 1.00 58.09 175 LEU A C 1
ATOM 1377 O O . LEU A 1 175 ? 0.088 -14.894 -10.192 1.00 58.09 175 LEU A O 1
ATOM 1381 N N . GLY A 1 176 ? 1.236 -12.968 -10.280 1.00 51.47 176 GLY A N 1
ATOM 1382 C CA . GLY A 1 176 ? 2.096 -13.243 -9.125 1.00 51.47 176 GLY A CA 1
ATOM 1383 C C . GLY A 1 176 ? 3.405 -13.962 -9.460 1.00 51.47 176 GLY A C 1
ATOM 1384 O O . GLY A 1 176 ? 4.220 -14.189 -8.564 1.00 51.47 176 GLY A O 1
ATOM 1385 N N . ASN A 1 177 ? 3.646 -14.271 -10.736 1.00 64.06 177 ASN A N 1
ATOM 1386 C CA . ASN A 1 177 ? 4.970 -14.669 -11.205 1.00 64.06 177 ASN A CA 1
ATOM 1387 C C . ASN A 1 177 ? 5.925 -13.446 -11.245 1.00 64.06 177 ASN A C 1
ATOM 1389 O O . ASN A 1 177 ? 5.474 -12.297 -11.218 1.00 64.06 177 ASN A O 1
ATOM 1393 N N . PRO A 1 178 ? 7.255 -13.647 -11.303 1.00 63.12 178 PRO A N 1
ATOM 1394 C CA . PRO A 1 178 ? 8.221 -12.546 -11.299 1.00 63.12 178 PRO A CA 1
ATOM 1395 C C . PRO A 1 178 ? 8.005 -11.475 -12.381 1.00 63.12 178 PRO A C 1
ATOM 1397 O O . PRO A 1 178 ? 8.303 -10.307 -12.143 1.00 63.12 178 PRO A O 1
ATOM 1400 N N . TRP A 1 179 ? 7.490 -11.841 -13.558 1.00 77.81 179 TRP A N 1
ATOM 1401 C CA . TRP A 1 179 ? 7.237 -10.889 -14.640 1.00 77.81 179 TRP A CA 1
ATOM 1402 C C . TRP A 1 179 ? 6.020 -10.002 -14.369 1.00 77.81 179 TRP A C 1
ATOM 1404 O O . TRP A 1 179 ? 6.114 -8.777 -14.423 1.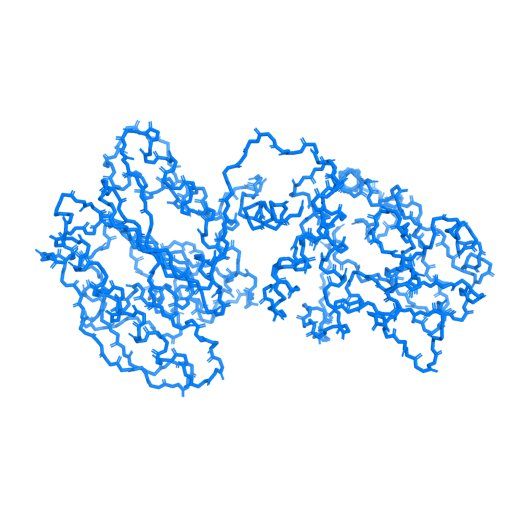00 77.81 179 TRP A O 1
ATOM 1414 N N . THR A 1 180 ? 4.890 -10.613 -14.016 1.00 70.69 180 THR A N 1
ATOM 1415 C CA . THR A 1 180 ? 3.672 -9.884 -13.642 1.00 70.69 180 THR A CA 1
ATOM 1416 C C . THR A 1 180 ? 3.864 -9.060 -12.380 1.00 70.69 180 THR A C 1
ATOM 1418 O O . THR A 1 180 ? 3.279 -7.985 -12.266 1.00 70.69 180 THR A O 1
ATOM 1421 N N . HIS A 1 181 ? 4.739 -9.494 -11.471 1.00 61.47 181 HIS A N 1
ATOM 1422 C CA . HIS A 1 181 ? 5.177 -8.696 -10.331 1.00 61.47 181 HIS A CA 1
ATOM 1423 C C . HIS A 1 181 ? 5.908 -7.421 -10.777 1.00 61.47 181 HIS A C 1
ATOM 1425 O O . HIS A 1 181 ? 5.596 -6.334 -10.299 1.00 61.47 181 HIS A O 1
ATOM 1431 N N . GLU A 1 182 ? 6.836 -7.518 -11.731 1.00 69.38 182 GLU A N 1
ATOM 1432 C CA . GLU A 1 182 ? 7.558 -6.350 -12.250 1.00 69.38 182 GLU A CA 1
ATOM 1433 C C . GLU A 1 182 ? 6.611 -5.359 -12.953 1.00 69.38 182 GLU A C 1
ATOM 1435 O O . GLU A 1 182 ? 6.627 -4.165 -12.651 1.00 69.38 182 GLU A O 1
ATOM 1440 N N . LEU A 1 183 ? 5.716 -5.858 -13.816 1.00 77.44 183 LEU A N 1
ATOM 1441 C CA . LEU A 1 183 ? 4.671 -5.043 -14.451 1.00 77.44 183 LEU A CA 1
ATOM 1442 C C . LEU A 1 183 ? 3.777 -4.356 -13.409 1.00 77.44 183 LEU A C 1
ATOM 1444 O O . LEU A 1 183 ? 3.491 -3.162 -13.518 1.00 77.44 183 LEU A O 1
ATOM 1448 N N . SER A 1 184 ? 3.389 -5.092 -12.364 1.00 64.94 184 SER A N 1
ATOM 1449 C CA . SER A 1 184 ? 2.594 -4.560 -11.256 1.00 64.94 184 SER A CA 1
ATOM 1450 C C . SER A 1 184 ? 3.349 -3.475 -10.496 1.00 64.94 184 SER A C 1
ATOM 1452 O O . SER A 1 184 ? 2.758 -2.451 -10.166 1.00 64.94 184 SER A O 1
ATOM 1454 N N . MET A 1 185 ? 4.651 -3.637 -10.239 1.00 62.97 185 MET A N 1
ATOM 1455 C CA . MET A 1 185 ? 5.470 -2.600 -9.602 1.00 62.97 185 MET A CA 1
ATOM 1456 C C . MET A 1 185 ? 5.516 -1.327 -10.445 1.00 62.97 185 MET A C 1
ATOM 1458 O O . MET A 1 185 ? 5.343 -0.229 -9.909 1.00 62.97 185 MET A O 1
ATOM 1462 N N . TRP A 1 186 ? 5.744 -1.456 -11.755 1.00 77.88 186 TRP A N 1
ATOM 1463 C CA . TRP A 1 186 ? 5.796 -0.309 -12.660 1.00 77.88 186 TRP A CA 1
ATOM 1464 C C . TRP A 1 186 ? 4.470 0.441 -12.709 1.00 77.88 186 TRP A C 1
ATOM 1466 O O . TRP A 1 186 ? 4.464 1.657 -12.509 1.00 77.88 186 TRP A O 1
ATOM 1476 N N . ALA A 1 187 ? 3.359 -0.272 -12.886 1.00 72.38 187 ALA A N 1
ATOM 1477 C CA . ALA A 1 187 ? 2.034 0.330 -12.943 1.00 72.38 187 ALA A CA 1
ATOM 1478 C C . ALA A 1 187 ? 1.605 0.920 -11.589 1.00 72.38 187 ALA A C 1
ATOM 1480 O O . ALA A 1 187 ? 1.292 2.105 -11.494 1.00 72.38 187 ALA A O 1
ATOM 1481 N N . THR A 1 188 ? 1.624 0.114 -10.527 1.00 57.56 188 THR A N 1
ATOM 1482 C CA . THR A 1 188 ? 0.959 0.448 -9.257 1.00 57.56 188 THR A CA 1
ATOM 1483 C C . THR A 1 188 ? 1.849 1.249 -8.309 1.00 57.56 188 THR A C 1
ATOM 1485 O O . THR A 1 188 ? 1.466 2.318 -7.839 1.00 57.56 188 THR A O 1
ATOM 1488 N N . THR A 1 189 ? 3.069 0.781 -8.046 1.00 55.09 189 THR A N 1
ATOM 1489 C CA . THR A 1 189 ? 3.963 1.410 -7.065 1.00 55.09 189 THR A CA 1
ATOM 1490 C C . THR A 1 189 ? 4.570 2.694 -7.613 1.00 55.09 189 THR A C 1
ATOM 1492 O O . THR A 1 189 ? 4.681 3.692 -6.899 1.00 55.09 189 THR A O 1
ATOM 1495 N N . TYR A 1 190 ? 4.973 2.682 -8.882 1.00 62.75 190 TYR A N 1
ATOM 1496 C CA . TYR A 1 190 ? 5.753 3.770 -9.454 1.00 62.75 190 TYR A CA 1
ATOM 1497 C C . TYR A 1 190 ? 4.907 4.774 -10.240 1.00 62.75 190 TYR A C 1
ATOM 1499 O O . TYR A 1 190 ? 4.859 5.945 -9.869 1.00 62.75 190 TYR A O 1
ATOM 1507 N N . LEU A 1 191 ? 4.237 4.364 -11.316 1.00 63.72 191 LEU A N 1
ATOM 1508 C CA . LEU A 1 191 ? 3.464 5.313 -12.119 1.00 63.72 191 LEU A CA 1
ATOM 1509 C C . LEU A 1 191 ? 2.256 5.839 -11.345 1.00 63.72 191 LEU A C 1
ATOM 1511 O O . LEU A 1 191 ? 2.133 7.046 -11.145 1.00 63.72 191 LEU A O 1
ATOM 1515 N N . TRP A 1 192 ? 1.419 4.944 -10.833 1.00 59.88 192 TRP A N 1
ATOM 1516 C CA . TRP A 1 192 ? 0.242 5.338 -10.070 1.00 59.88 192 TRP A CA 1
ATOM 1517 C C . TRP A 1 192 ? 0.625 5.930 -8.705 1.00 59.88 192 TRP A C 1
ATOM 1519 O O . TRP A 1 192 ? 0.304 7.080 -8.414 1.00 59.88 192 TRP A O 1
ATOM 1529 N N . GLY A 1 193 ? 1.405 5.204 -7.898 1.00 51.56 193 GLY A N 1
ATOM 1530 C CA . GLY A 1 193 ? 1.747 5.620 -6.534 1.00 51.56 193 GLY A CA 1
ATOM 1531 C C . GLY A 1 193 ? 2.776 6.753 -6.420 1.00 51.56 193 GLY A C 1
ATOM 1532 O O . GLY A 1 193 ? 2.597 7.679 -5.629 1.00 51.56 193 GLY A O 1
ATOM 1533 N N . GLN A 1 194 ? 3.881 6.711 -7.174 1.00 54.75 194 GLN A N 1
ATOM 1534 C CA . GLN A 1 194 ? 4.938 7.727 -7.057 1.00 54.75 194 GLN A CA 1
ATOM 1535 C C . GLN A 1 194 ? 4.663 8.970 -7.910 1.00 54.75 194 GLN A C 1
ATOM 1537 O O . GLN A 1 194 ? 4.969 10.074 -7.446 1.00 54.75 194 GLN A O 1
ATOM 1542 N N . LEU A 1 195 ? 4.118 8.819 -9.122 1.00 56.12 195 LEU A N 1
ATOM 1543 C CA . LEU A 1 195 ? 3.822 9.952 -10.009 1.00 56.12 195 LEU A CA 1
ATOM 1544 C C . LEU A 1 195 ? 2.388 10.487 -9.887 1.00 56.12 195 LEU A C 1
ATOM 1546 O O . LEU A 1 195 ? 2.096 11.501 -10.529 1.00 56.12 195 LEU A O 1
ATOM 1550 N N . MET A 1 196 ? 1.546 9.867 -9.046 1.00 53.91 196 MET A N 1
ATOM 1551 C CA . MET A 1 196 ? 0.176 10.304 -8.738 1.00 53.91 196 MET A CA 1
ATOM 1552 C C . MET A 1 196 ? -0.663 10.516 -10.006 1.00 53.91 196 MET A C 1
ATOM 1554 O O . MET A 1 196 ? -1.278 11.567 -10.181 1.00 53.91 196 MET A O 1
ATOM 1558 N N . ILE A 1 197 ? -0.606 9.561 -10.935 1.00 57.06 197 ILE A N 1
ATOM 1559 C CA . ILE A 1 197 ? -1.407 9.607 -12.164 1.00 57.06 197 ILE A CA 1
ATOM 1560 C C . ILE A 1 197 ? -2.879 9.364 -11.809 1.00 57.06 197 ILE A C 1
ATOM 1562 O O . ILE A 1 197 ? -3.173 8.469 -11.017 1.00 57.06 197 ILE A O 1
ATOM 1566 N N . GLU A 1 198 ? -3.781 10.163 -12.383 1.00 52.56 198 GLU A N 1
ATOM 1567 C CA . GLU A 1 198 ? -5.228 10.003 -12.203 1.00 52.56 198 GLU A CA 1
ATOM 1568 C C . GLU A 1 198 ? -5.709 8.662 -12.780 1.00 52.56 198 GLU A C 1
ATOM 1570 O O . GLU A 1 198 ? -5.224 8.196 -13.810 1.00 52.56 198 GLU A O 1
ATOM 1575 N N . ASP A 1 199 ? -6.661 8.032 -12.101 1.00 51.59 199 ASP A N 1
ATOM 1576 C CA . ASP A 1 199 ? -7.266 6.754 -12.486 1.00 51.59 199 ASP A CA 1
ATOM 1577 C C . ASP A 1 199 ? -8.103 6.838 -13.770 1.00 51.59 199 ASP A C 1
ATOM 1579 O O . ASP A 1 199 ? -8.159 5.862 -14.513 1.00 51.59 199 ASP A O 1
ATOM 1583 N N . THR A 1 200 ? -8.639 8.021 -14.089 1.00 56.12 200 THR A N 1
ATOM 1584 C CA . THR A 1 200 ? -9.359 8.343 -15.341 1.00 56.12 200 THR A CA 1
ATOM 1585 C C . THR A 1 200 ? -8.571 8.023 -16.617 1.00 56.12 200 THR A C 1
ATOM 1587 O O . THR A 1 200 ? -9.141 7.882 -17.697 1.00 56.12 200 THR A O 1
ATOM 1590 N N . VAL A 1 201 ? -7.246 7.870 -16.517 1.00 58.94 201 VAL A N 1
ATOM 1591 C CA . VAL A 1 201 ? -6.387 7.422 -17.623 1.00 58.94 201 VAL A CA 1
ATOM 1592 C C . VAL A 1 201 ? -6.743 6.004 -18.090 1.00 58.94 201 VAL A C 1
ATOM 1594 O O . VAL A 1 201 ? -6.500 5.679 -19.250 1.00 58.94 201 VAL A O 1
ATOM 1597 N N . LEU A 1 202 ? -7.323 5.171 -17.222 1.00 57.53 202 LEU A N 1
ATOM 1598 C CA . LEU A 1 202 ? -7.701 3.791 -17.536 1.00 57.53 202 LEU A CA 1
ATOM 1599 C C . LEU A 1 202 ? -9.127 3.655 -18.092 1.00 57.53 202 LEU A C 1
ATOM 1601 O O . LEU A 1 202 ? -9.463 2.585 -18.588 1.00 57.53 202 LEU A O 1
ATOM 1605 N N . ASP A 1 203 ? -9.924 4.730 -18.137 1.00 58.53 203 ASP A N 1
ATOM 1606 C CA . ASP A 1 203 ? -11.298 4.697 -18.671 1.00 58.53 203 ASP A CA 1
ATOM 1607 C C . ASP A 1 203 ? -11.358 4.185 -20.131 1.00 58.53 203 ASP A C 1
ATOM 1609 O O . ASP A 1 203 ? -12.360 3.615 -20.569 1.00 58.53 203 ASP A O 1
ATOM 1613 N N . SER A 1 204 ? -10.268 4.354 -20.895 1.00 55.97 204 SER A N 1
ATOM 1614 C CA . SER A 1 204 ? -10.111 3.903 -22.291 1.00 55.97 204 SER A CA 1
ATOM 1615 C C . SER A 1 204 ? -9.909 2.391 -22.462 1.00 55.97 204 SER A C 1
ATOM 1617 O O . SER A 1 204 ? -9.771 1.905 -23.589 1.00 55.97 204 SER A O 1
ATOM 1619 N N . CYS A 1 205 ? -9.808 1.636 -21.373 1.00 51.94 205 CYS A N 1
ATOM 1620 C CA . CYS A 1 205 ? -9.643 0.189 -21.409 1.00 51.94 205 CYS A CA 1
ATOM 1621 C C . CYS A 1 205 ? -10.962 -0.595 -21.537 1.00 51.94 205 CYS A C 1
ATOM 1623 O O . CYS A 1 205 ? -10.922 -1.764 -21.926 1.00 51.94 205 CYS A O 1
ATOM 1625 N N . SER A 1 206 ? -12.102 0.055 -21.279 1.00 50.19 206 SER A N 1
ATOM 1626 C CA . SER A 1 206 ? -13.421 -0.564 -21.059 1.00 50.19 206 SER A CA 1
ATOM 1627 C C . SER A 1 206 ? -14.036 -1.302 -22.264 1.00 50.19 206 SER A C 1
ATOM 1629 O O . SER A 1 206 ? -15.116 -1.887 -22.158 1.00 50.19 206 SER A O 1
ATOM 1631 N N . ASP A 1 207 ? -13.324 -1.340 -23.394 1.00 45.41 207 ASP A N 1
ATOM 1632 C CA . ASP A 1 207 ? -13.731 -1.980 -24.649 1.00 45.41 207 ASP A CA 1
ATOM 1633 C C . ASP A 1 207 ? -13.054 -3.349 -24.922 1.00 45.41 207 ASP A C 1
ATOM 1635 O O . ASP A 1 207 ? -13.390 -4.006 -25.912 1.00 45.41 207 ASP A O 1
ATOM 1639 N N . GLU A 1 208 ? -12.125 -3.831 -24.079 1.00 43.91 208 GLU A N 1
ATOM 1640 C CA . GLU A 1 208 ? -11.424 -5.115 -24.294 1.00 43.91 208 GLU A CA 1
ATOM 1641 C C . GLU A 1 208 ? -11.946 -6.239 -23.364 1.00 43.91 208 GLU A C 1
ATOM 1643 O O . GLU A 1 208 ? -11.870 -6.131 -22.140 1.00 43.91 208 GLU A O 1
ATOM 1648 N N . PRO A 1 209 ? -12.452 -7.371 -23.895 1.00 37.88 209 PRO A N 1
ATOM 1649 C CA . PRO A 1 209 ? -13.005 -8.442 -23.066 1.00 37.88 209 PRO A CA 1
ATOM 1650 C C . PRO A 1 209 ? -11.907 -9.195 -22.294 1.00 37.88 209 PRO A C 1
ATOM 1652 O O . PRO A 1 209 ? -11.071 -9.879 -22.888 1.00 37.88 209 PRO A O 1
ATOM 1655 N N . SER A 1 210 ? -11.940 -9.128 -20.959 1.00 44.59 210 SER A N 1
ATOM 1656 C CA . SER A 1 210 ? -11.032 -9.868 -20.073 1.00 44.59 210 SER A CA 1
ATOM 1657 C C . SER A 1 210 ? -11.622 -11.215 -19.615 1.00 44.59 210 SER A C 1
ATOM 1659 O O . SER A 1 210 ? -12.815 -11.356 -19.347 1.00 44.59 210 SER A O 1
ATOM 1661 N N . VAL A 1 211 ? -10.765 -12.235 -19.486 1.00 42.44 211 VAL A N 1
ATOM 1662 C CA . VAL A 1 211 ? -11.121 -13.594 -19.013 1.00 42.44 211 VAL A CA 1
ATOM 1663 C C . VAL A 1 211 ? -11.384 -13.631 -17.490 1.00 42.44 211 VAL A C 1
ATOM 1665 O O . VAL A 1 211 ? -11.860 -14.632 -16.961 1.00 42.44 211 VAL A O 1
ATOM 1668 N N . LEU A 1 212 ? -11.125 -12.533 -16.770 1.00 42.84 212 LEU A N 1
ATOM 1669 C CA . LEU A 1 212 ? -11.149 -12.458 -15.300 1.00 42.84 212 LEU A CA 1
ATOM 1670 C C . LEU A 1 212 ? -12.385 -11.742 -14.714 1.00 42.84 212 LEU A C 1
ATOM 1672 O O . LEU A 1 212 ? -12.476 -11.563 -13.503 1.00 42.84 212 LEU A O 1
ATOM 1676 N N . SER A 1 213 ? -13.374 -11.378 -15.536 1.00 33.56 213 SER A N 1
ATOM 1677 C CA . SER A 1 213 ? -14.515 -10.528 -15.143 1.00 33.56 213 SER A CA 1
ATOM 1678 C C . SER A 1 213 ? -15.551 -11.148 -14.175 1.00 33.56 213 SER A C 1
ATOM 1680 O O . SER A 1 213 ? -16.501 -10.458 -13.808 1.00 33.56 213 SER A O 1
ATOM 1682 N N . GLN A 1 214 ? -15.445 -12.405 -13.730 1.00 31.83 214 GLN A N 1
ATOM 1683 C CA . GLN A 1 214 ? -16.584 -13.066 -13.060 1.00 31.83 214 GLN A CA 1
ATOM 1684 C C . GLN A 1 214 ? -16.545 -13.217 -11.534 1.00 31.83 214 GLN A C 1
ATOM 1686 O O . GLN A 1 214 ? -17.455 -13.852 -11.003 1.00 31.83 214 GLN A O 1
ATOM 1691 N N . GLN A 1 215 ? -15.595 -12.639 -10.785 1.00 33.53 215 GLN A N 1
ATOM 1692 C CA . GLN A 1 215 ? -15.599 -12.897 -9.335 1.00 33.53 215 GLN A CA 1
ATOM 1693 C C . GLN A 1 215 ? -14.865 -11.894 -8.427 1.00 33.53 215 GLN A C 1
ATOM 1695 O O . GLN A 1 215 ? -14.097 -12.330 -7.580 1.00 33.53 215 GLN A O 1
ATOM 1700 N N . VAL A 1 216 ? -15.089 -10.573 -8.520 1.00 31.92 216 VAL A N 1
ATOM 1701 C CA . VAL A 1 216 ? -14.601 -9.652 -7.463 1.00 31.92 216 VAL A CA 1
ATOM 1702 C C . VAL A 1 216 ? -15.498 -8.407 -7.300 1.00 31.92 216 VAL A C 1
ATOM 1704 O O . VAL A 1 216 ? -15.857 -7.806 -8.313 1.00 31.92 216 VAL A O 1
ATOM 1707 N N . PRO A 1 217 ? -15.856 -7.981 -6.068 1.00 30.08 217 PRO A N 1
ATOM 1708 C CA . PRO A 1 217 ? -16.455 -6.668 -5.819 1.00 30.08 217 PRO A CA 1
ATOM 1709 C C . PRO A 1 217 ? -15.441 -5.539 -6.073 1.00 30.08 217 PRO A C 1
ATOM 1711 O O . PRO A 1 217 ? -14.289 -5.609 -5.651 1.00 30.08 217 PRO A O 1
ATOM 1714 N N . SER A 1 218 ? -15.885 -4.481 -6.746 1.00 32.69 218 SER A N 1
ATOM 1715 C CA . SER A 1 218 ? -15.108 -3.294 -7.119 1.00 32.69 218 SER A CA 1
ATOM 1716 C C . SER A 1 218 ? -14.671 -2.452 -5.908 1.00 32.69 218 SER A C 1
ATOM 1718 O O . SER A 1 218 ? -15.524 -2.003 -5.142 1.00 32.69 218 SER A O 1
ATOM 1720 N N . PHE A 1 219 ? -13.372 -2.158 -5.777 1.00 37.75 219 PHE A N 1
ATOM 1721 C CA . PHE A 1 219 ? -12.856 -1.089 -4.907 1.00 37.75 219 PHE A CA 1
ATOM 1722 C C . PHE A 1 219 ? -12.666 0.197 -5.712 1.00 37.75 219 PHE A C 1
ATOM 1724 O O . PHE A 1 219 ? -11.906 0.203 -6.675 1.00 37.75 219 PHE A O 1
ATOM 1731 N N . SER A 1 220 ? -13.289 1.298 -5.288 1.00 36.06 220 SER A N 1
ATOM 1732 C CA . SER A 1 220 ? -12.930 2.644 -5.749 1.00 36.06 220 SER A CA 1
ATOM 1733 C C . SER A 1 220 ? -11.937 3.261 -4.761 1.00 36.06 220 SER A C 1
ATOM 1735 O O . SER A 1 220 ? -12.313 3.568 -3.625 1.00 36.06 220 SER A O 1
ATOM 1737 N N . TYR A 1 221 ? -10.679 3.453 -5.161 1.00 39.34 221 TYR A N 1
ATOM 1738 C CA . TYR A 1 221 ? -9.768 4.323 -4.415 1.00 39.34 221 TYR A CA 1
ATOM 1739 C C . TYR A 1 221 ? -10.274 5.757 -4.546 1.00 39.34 221 TYR A C 1
ATOM 1741 O O . TYR A 1 221 ? -10.484 6.249 -5.647 1.00 39.34 221 TYR A O 1
ATOM 1749 N N . SER A 1 222 ? -10.520 6.417 -3.419 1.00 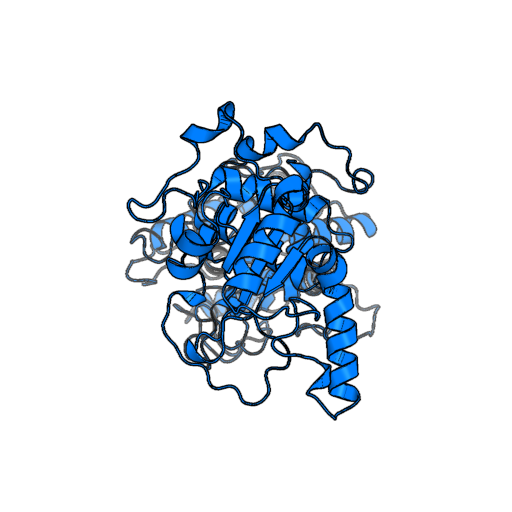44.69 222 SER A N 1
ATOM 1750 C CA . SER A 1 222 ? -11.166 7.725 -3.399 1.00 44.69 222 SER A CA 1
ATOM 1751 C C . SER A 1 222 ? -10.290 8.727 -2.662 1.00 44.69 222 SER A C 1
ATOM 1753 O O . SER A 1 222 ? -9.682 8.432 -1.632 1.00 44.69 222 SER A O 1
ATOM 1755 N N . MET A 1 223 ? -10.241 9.961 -3.163 1.00 55.88 223 MET A N 1
ATOM 1756 C CA . MET A 1 223 ? -9.767 11.097 -2.361 1.00 55.88 223 MET A CA 1
ATOM 1757 C C . MET A 1 223 ? -10.738 11.405 -1.209 1.00 55.88 223 MET A C 1
ATOM 1759 O O . MET A 1 223 ? -10.379 12.101 -0.258 1.00 55.88 223 MET A O 1
ATOM 1763 N N . THR A 1 224 ? -11.958 10.868 -1.284 1.00 74.00 224 THR A N 1
ATOM 1764 C CA . THR A 1 224 ? -12.977 10.960 -0.244 1.00 74.00 224 THR A CA 1
ATOM 1765 C C . THR A 1 224 ? -12.824 9.778 0.715 1.00 74.00 224 THR A C 1
ATOM 1767 O O . THR A 1 224 ? -12.858 8.635 0.264 1.00 74.00 224 THR A O 1
ATOM 1770 N N . PRO A 1 225 ? -12.661 10.019 2.023 1.00 81.94 225 PRO A N 1
ATOM 1771 C CA . PRO A 1 225 ? -12.609 8.942 3.006 1.00 81.94 225 PRO A CA 1
ATOM 1772 C C . PRO A 1 225 ? -13.935 8.172 3.045 1.00 81.94 225 PRO A C 1
ATOM 1774 O O . PRO A 1 225 ? -15.006 8.779 2.964 1.00 81.94 225 PRO A O 1
ATOM 1777 N N . ASN A 1 226 ? -13.871 6.851 3.222 1.00 86.25 226 ASN A N 1
ATOM 1778 C CA . ASN A 1 226 ? -15.049 6.052 3.537 1.00 86.25 226 ASN A CA 1
ATOM 1779 C C . ASN A 1 226 ? -15.474 6.322 4.988 1.00 86.25 226 ASN A C 1
ATOM 1781 O O . ASN A 1 226 ? -14.719 6.039 5.920 1.00 86.25 226 ASN A O 1
ATOM 1785 N N . ILE A 1 227 ? -16.676 6.869 5.182 1.00 89.44 227 ILE A N 1
ATOM 1786 C CA . ILE A 1 227 ? -17.249 7.160 6.505 1.00 89.44 227 ILE A CA 1
ATOM 1787 C C . ILE A 1 227 ? -18.683 6.612 6.548 1.00 89.44 227 ILE A C 1
ATOM 1789 O O . ILE A 1 227 ? -19.636 7.363 6.331 1.00 89.44 227 ILE A O 1
ATOM 1793 N N . PRO A 1 228 ? -18.868 5.301 6.789 1.00 87.12 228 PRO A N 1
ATOM 1794 C CA . PRO A 1 228 ? -20.194 4.694 6.772 1.00 87.12 228 PRO A CA 1
ATOM 1795 C C . PRO A 1 228 ? -21.028 5.080 7.996 1.00 87.12 228 PRO A C 1
ATOM 1797 O O . PRO A 1 228 ? -20.544 5.076 9.137 1.00 87.12 228 PRO A O 1
ATOM 1800 N N . ASP A 1 229 ? -22.318 5.327 7.765 1.00 86.94 229 ASP A N 1
ATOM 1801 C CA . ASP A 1 229 ? -23.283 5.698 8.806 1.00 86.94 229 ASP A CA 1
ATOM 1802 C C . ASP A 1 229 ? -23.962 4.510 9.498 1.00 86.94 229 ASP A C 1
ATOM 1804 O O . ASP A 1 229 ? -24.458 4.655 10.617 1.00 86.94 229 ASP A O 1
ATOM 1808 N N . SER A 1 230 ? -23.990 3.338 8.860 1.00 93.00 230 SER A N 1
ATOM 1809 C CA . SER A 1 230 ? -24.596 2.124 9.412 1.00 93.00 230 SER A CA 1
ATOM 1810 C C . SER A 1 230 ? -23.743 1.502 10.513 1.00 93.00 230 SER A C 1
ATOM 1812 O O . SER A 1 230 ? -22.518 1.472 10.425 1.00 93.00 230 SER A O 1
ATOM 1814 N N . CYS A 1 231 ? -24.392 0.942 11.534 1.00 97.00 231 CYS A N 1
ATOM 1815 C CA . CYS A 1 231 ? -23.698 0.145 12.538 1.00 97.00 231 CYS A CA 1
ATOM 1816 C C . CYS A 1 231 ? -23.338 -1.241 11.986 1.00 97.00 231 CYS A C 1
ATOM 1818 O O . CYS A 1 231 ? -24.167 -1.896 11.357 1.00 97.00 231 CYS A O 1
ATOM 1820 N N . SER A 1 232 ? -22.128 -1.691 12.294 1.00 97.12 232 SER A N 1
ATOM 1821 C CA . SER A 1 232 ? -21.630 -3.056 12.111 1.00 97.12 232 SER A CA 1
ATOM 1822 C C . SER A 1 232 ? -21.171 -3.622 13.457 1.00 97.12 232 SER A C 1
ATOM 1824 O O . SER A 1 232 ? -20.775 -2.865 14.350 1.00 97.12 232 SER A O 1
ATOM 1826 N N . ASP A 1 233 ? -21.199 -4.944 13.628 1.00 97.81 233 ASP A N 1
ATOM 1827 C CA . ASP A 1 233 ? -20.692 -5.597 14.844 1.00 97.81 233 ASP A CA 1
ATOM 1828 C C . ASP A 1 233 ? -19.203 -5.282 15.043 1.00 97.81 233 ASP A C 1
ATOM 1830 O O . ASP A 1 233 ? -18.762 -4.999 16.163 1.00 97.81 233 ASP A O 1
ATOM 1834 N N . MET A 1 234 ? -18.452 -5.273 13.937 1.00 97.88 234 MET A N 1
ATOM 1835 C CA . MET A 1 234 ? -17.062 -4.843 13.863 1.00 97.88 234 MET A CA 1
ATOM 1836 C C . MET A 1 234 ? -16.899 -3.590 13.009 1.00 97.88 234 MET A C 1
ATOM 1838 O O . MET A 1 234 ? -17.243 -3.587 11.827 1.00 97.88 234 MET A O 1
ATOM 1842 N N . ARG A 1 235 ? -16.305 -2.541 13.587 1.00 98.00 235 ARG A N 1
ATOM 1843 C CA . ARG A 1 235 ? -15.869 -1.347 12.850 1.00 98.00 235 ARG A CA 1
ATOM 1844 C C . ARG A 1 235 ? -14.354 -1.245 12.851 1.00 98.00 235 ARG A C 1
ATOM 1846 O O . ARG A 1 235 ? -13.730 -1.183 13.911 1.00 98.00 235 ARG A O 1
ATOM 1853 N N . VAL A 1 236 ? -13.769 -1.193 11.664 1.00 98.38 236 VAL A N 1
ATOM 1854 C CA . VAL A 1 236 ? -12.323 -1.070 11.476 1.00 98.38 236 VAL A CA 1
ATOM 1855 C C . VAL A 1 236 ? -11.968 0.380 11.185 1.00 98.38 236 VAL A C 1
ATOM 1857 O O . VAL A 1 236 ? -12.348 0.904 10.151 1.00 98.38 236 VAL A O 1
ATOM 1860 N N . PHE A 1 237 ? -11.203 1.026 12.053 1.00 98.56 237 PHE A N 1
ATOM 1861 C CA . PHE A 1 237 ? -10.634 2.343 11.787 1.00 98.56 237 PHE A CA 1
ATOM 1862 C C . PHE A 1 237 ? -9.269 2.190 11.114 1.00 98.56 237 PHE A C 1
ATOM 1864 O O . PHE A 1 237 ? -8.322 1.702 11.736 1.00 98.56 237 PHE A O 1
ATOM 1871 N N . SER A 1 238 ? -9.175 2.596 9.846 1.00 97.88 238 SER A N 1
ATOM 1872 C CA . SER A 1 238 ? -7.978 2.438 9.012 1.00 97.88 238 SER A CA 1
ATOM 1873 C C . SER A 1 238 ? -7.205 3.750 8.873 1.00 97.88 238 SER A C 1
ATOM 1875 O O . SER A 1 238 ? -7.742 4.755 8.411 1.00 97.88 238 SER A O 1
ATOM 1877 N N . ALA A 1 239 ? -5.924 3.750 9.243 1.00 98.25 239 ALA A N 1
ATOM 1878 C CA . ALA A 1 239 ? -4.996 4.851 9.008 1.00 98.25 239 ALA A CA 1
ATOM 1879 C C . ALA A 1 239 ? -3.941 4.456 7.961 1.00 98.25 239 ALA A C 1
ATOM 1881 O O . ALA A 1 239 ? -3.056 3.631 8.213 1.00 98.25 239 ALA A O 1
ATOM 1882 N N . ARG A 1 240 ? -4.021 5.085 6.787 1.00 92.19 240 ARG A N 1
ATOM 1883 C CA . ARG A 1 240 ? -3.131 4.849 5.639 1.00 92.19 240 ARG A CA 1
ATOM 1884 C C . ARG A 1 240 ? -1.684 5.328 5.844 1.00 92.19 240 ARG A C 1
ATOM 1886 O O . ARG A 1 240 ? -1.366 6.036 6.801 1.00 92.19 240 ARG A O 1
ATOM 1893 N N . GLY A 1 241 ? -0.794 4.962 4.926 1.00 85.94 241 GLY A N 1
ATOM 1894 C CA . GLY A 1 241 ? 0.578 5.475 4.879 1.00 85.94 241 GLY A CA 1
ATOM 1895 C C . GLY A 1 241 ? 0.674 6.915 4.378 1.00 85.94 241 GLY A C 1
ATOM 1896 O O . GLY A 1 241 ? -0.276 7.465 3.825 1.00 85.94 241 GLY A O 1
ATOM 1897 N N . SER A 1 242 ? 1.848 7.535 4.533 1.00 79.44 242 SER A N 1
ATOM 1898 C CA . SER A 1 242 ? 2.134 8.820 3.883 1.00 79.44 242 SER A CA 1
ATOM 1899 C C . SER A 1 242 ? 1.902 8.720 2.373 1.00 79.44 242 SER A C 1
ATOM 1901 O O . SER A 1 242 ? 2.304 7.737 1.763 1.00 79.44 242 SER A O 1
ATOM 1903 N N . VAL A 1 243 ? 1.305 9.764 1.798 1.00 74.12 243 VAL A N 1
ATOM 1904 C CA . VAL A 1 243 ? 0.944 9.967 0.383 1.00 74.12 243 VAL A CA 1
ATOM 1905 C C . VAL A 1 243 ? 0.014 8.950 -0.247 1.00 74.12 243 VAL A C 1
ATOM 1907 O O . VAL A 1 243 ? -0.224 9.012 -1.447 1.00 74.12 243 VAL A O 1
ATOM 1910 N N . GLU A 1 244 ? -0.559 8.052 0.541 1.00 71.75 244 GLU A N 1
ATOM 1911 C CA . GLU A 1 244 ? -1.578 7.151 0.022 1.00 71.75 244 GLU A CA 1
ATOM 1912 C C . GLU A 1 244 ? -2.903 7.911 -0.183 1.00 71.75 244 GLU A C 1
ATOM 1914 O O . GLU A 1 244 ? -3.174 8.864 0.552 1.00 71.75 244 GLU A O 1
ATOM 1919 N N . PRO A 1 245 ? -3.742 7.541 -1.164 1.00 70.88 245 PRO A N 1
ATOM 1920 C CA . PRO A 1 245 ? -5.165 7.894 -1.175 1.00 70.88 245 PRO A CA 1
ATOM 1921 C C . PRO A 1 245 ? -5.936 7.021 -0.169 1.00 70.88 245 PRO A C 1
ATOM 1923 O O . PRO A 1 245 ? -5.346 6.126 0.433 1.00 70.88 245 PRO A O 1
ATOM 1926 N N . TYR A 1 246 ? -7.242 7.229 0.027 1.00 73.94 246 TYR A N 1
ATOM 1927 C CA . TYR A 1 246 ? -8.050 6.309 0.840 1.00 73.94 246 TYR A CA 1
ATOM 1928 C C . TYR A 1 246 ? -8.485 5.072 0.037 1.00 73.94 246 TYR A C 1
ATOM 1930 O O . TYR A 1 246 ? -8.754 5.198 -1.160 1.00 73.94 246 TYR A O 1
ATOM 1938 N N . PRO A 1 247 ? -8.564 3.876 0.659 1.00 74.75 247 PRO A N 1
ATOM 1939 C CA . PRO A 1 247 ? -8.139 3.531 2.029 1.00 74.75 247 PRO A CA 1
ATOM 1940 C C . PRO A 1 247 ? -6.628 3.239 2.156 1.00 74.75 247 PRO A C 1
ATOM 1942 O O . PRO A 1 247 ? -6.139 2.804 3.200 1.00 74.75 247 PRO A O 1
ATOM 1945 N N . GLY A 1 248 ? -5.876 3.458 1.079 1.00 72.88 248 GLY A N 1
ATOM 1946 C CA . GLY A 1 248 ? -4.446 3.196 0.978 1.00 72.88 248 GLY A CA 1
ATOM 1947 C C . GLY A 1 248 ? -4.141 1.745 0.630 1.00 72.88 248 GLY A C 1
ATOM 1948 O O . GLY A 1 248 ? -5.022 0.965 0.260 1.00 72.88 248 GLY A O 1
ATOM 1949 N N . ARG A 1 249 ? -2.871 1.348 0.752 1.00 66.31 249 ARG A N 1
ATOM 1950 C CA . ARG A 1 249 ? -2.439 -0.011 0.363 1.00 66.31 249 ARG A CA 1
ATOM 1951 C C . ARG A 1 249 ? -3.026 -1.115 1.251 1.00 66.31 249 ARG A C 1
ATOM 1953 O O . ARG A 1 249 ? -3.017 -2.278 0.864 1.00 66.31 249 ARG A O 1
ATOM 1960 N N . GLY A 1 250 ? -3.592 -0.751 2.402 1.00 71.56 250 GLY A N 1
ATOM 1961 C CA . GLY A 1 250 ? -4.265 -1.669 3.320 1.00 71.56 250 GLY A CA 1
ATOM 1962 C C . GLY A 1 250 ? -5.644 -2.163 2.878 1.00 71.56 250 GLY A C 1
ATOM 1963 O O . GLY A 1 250 ? -6.202 -3.009 3.572 1.00 71.56 250 GLY A O 1
ATOM 1964 N N . GLY A 1 251 ? -6.186 -1.693 1.746 1.00 72.25 251 GLY A N 1
ATOM 1965 C CA . GLY A 1 251 ? -7.523 -2.072 1.264 1.00 72.25 251 GLY A CA 1
ATOM 1966 C C . GLY A 1 251 ? -7.758 -3.586 1.197 1.00 72.25 251 GLY A C 1
ATOM 1967 O O . GLY A 1 251 ? -8.741 -4.081 1.739 1.00 72.25 251 GLY A O 1
ATOM 1968 N N . ALA A 1 252 ? -6.811 -4.347 0.638 1.00 65.75 252 ALA A N 1
ATOM 1969 C CA . ALA A 1 252 ? -6.926 -5.806 0.539 1.00 65.75 252 ALA A CA 1
ATOM 1970 C C . ALA A 1 252 ? -7.002 -6.504 1.911 1.00 65.75 252 ALA A C 1
ATOM 1972 O O . ALA A 1 252 ? -7.711 -7.495 2.075 1.00 65.75 252 ALA A O 1
ATOM 1973 N N . LEU A 1 253 ? -6.298 -5.973 2.917 1.00 76.94 253 LEU A N 1
ATOM 1974 C CA . LEU A 1 253 ? -6.358 -6.495 4.281 1.00 76.94 253 LEU A CA 1
ATOM 1975 C C . LEU A 1 253 ? -7.719 -6.225 4.922 1.00 76.94 253 LEU A C 1
ATOM 1977 O O . LEU A 1 253 ? -8.247 -7.120 5.584 1.00 76.94 253 LEU A O 1
ATOM 1981 N N . LEU A 1 254 ? -8.297 -5.038 4.696 1.00 79.25 254 LEU A N 1
ATOM 1982 C CA . LEU A 1 254 ? -9.639 -4.687 5.174 1.00 79.25 254 LEU A CA 1
ATOM 1983 C C . LEU A 1 254 ? -10.685 -5.677 4.651 1.00 79.25 254 LEU A C 1
ATOM 1985 O O . LEU A 1 254 ? -11.444 -6.222 5.449 1.00 79.25 254 LEU A O 1
ATOM 1989 N N . VAL A 1 255 ? -10.653 -5.981 3.348 1.00 71.56 255 VAL A N 1
ATOM 1990 C CA . VAL A 1 255 ? -11.541 -6.975 2.716 1.00 71.56 255 VAL A CA 1
ATOM 1991 C C . VAL A 1 255 ? -11.365 -8.342 3.343 1.00 71.56 255 VAL A C 1
ATOM 1993 O O . VAL A 1 255 ? -12.307 -8.881 3.910 1.00 71.56 255 VAL A O 1
ATOM 1996 N N . ALA A 1 256 ? -10.140 -8.873 3.304 1.00 73.81 256 ALA A N 1
ATOM 1997 C CA . ALA A 1 256 ? -9.863 -10.219 3.787 1.00 73.81 256 ALA A CA 1
ATOM 1998 C C . ALA A 1 256 ? -10.245 -10.382 5.265 1.00 73.81 256 ALA A C 1
ATOM 2000 O O . ALA A 1 256 ? -10.655 -11.452 5.702 1.00 73.81 256 ALA A O 1
ATOM 2001 N N . MET A 1 257 ? -10.099 -9.324 6.064 1.00 82.94 257 MET A N 1
ATOM 2002 C CA . MET A 1 257 ? -10.512 -9.333 7.461 1.00 82.94 257 MET A CA 1
ATOM 2003 C C . MET A 1 257 ? -12.034 -9.301 7.620 1.00 82.94 257 MET A C 1
ATOM 2005 O O . MET A 1 257 ? -12.557 -10.078 8.419 1.00 82.94 257 MET A O 1
ATOM 2009 N N . CYS A 1 258 ? -12.741 -8.443 6.882 1.00 78.75 258 CYS A N 1
ATOM 2010 C CA . CYS A 1 258 ? -14.198 -8.387 6.954 1.00 78.75 258 CYS A CA 1
ATOM 2011 C C . CYS A 1 258 ? -14.859 -9.662 6.422 1.00 78.75 258 CYS A C 1
ATOM 2013 O O . CYS A 1 258 ? -15.731 -10.190 7.102 1.00 78.75 258 CYS A O 1
ATOM 2015 N N . GLU A 1 259 ? -14.371 -10.244 5.325 1.00 77.50 259 GLU A N 1
ATOM 2016 C CA . GLU A 1 259 ? -14.846 -11.541 4.821 1.00 77.50 259 GLU A CA 1
ATOM 2017 C C . GLU A 1 259 ? -14.708 -12.653 5.875 1.00 77.50 259 GLU A C 1
ATOM 2019 O O . GLU A 1 259 ? -15.604 -13.480 6.047 1.00 77.50 259 GLU A O 1
ATOM 2024 N N . LEU A 1 260 ? -13.600 -12.667 6.629 1.00 77.00 260 LEU A N 1
ATOM 2025 C CA . LEU A 1 260 ? -13.400 -13.634 7.711 1.00 77.00 260 LEU A CA 1
ATOM 2026 C C . LEU A 1 260 ? -14.375 -13.425 8.878 1.00 77.00 260 LEU A C 1
ATOM 2028 O O . LEU A 1 260 ? -14.794 -14.410 9.484 1.00 77.00 260 LEU A O 1
ATOM 2032 N N . PHE A 1 261 ? -14.741 -12.184 9.206 1.00 86.44 261 PHE A N 1
ATOM 2033 C CA . PHE A 1 261 ? -15.781 -11.914 10.203 1.00 86.44 261 PHE A CA 1
ATOM 2034 C C . PHE A 1 261 ? -17.164 -12.331 9.695 1.00 86.44 261 PHE A C 1
ATOM 2036 O O . PHE A 1 261 ? -17.886 -13.054 10.388 1.00 86.44 261 PHE A O 1
ATOM 2043 N N . GLU A 1 262 ? -17.509 -11.954 8.469 1.00 84.94 262 GLU A N 1
ATOM 2044 C CA . GLU A 1 262 ? -18.807 -12.239 7.856 1.00 84.94 262 GLU A CA 1
ATOM 2045 C C . GLU A 1 262 ? -19.044 -13.742 7.691 1.00 84.94 262 GLU A C 1
ATOM 2047 O O . GLU A 1 262 ? -20.144 -14.227 7.958 1.00 84.94 262 GLU A O 1
ATOM 2052 N N . ALA A 1 263 ? -17.995 -14.512 7.384 1.00 80.31 263 ALA A N 1
ATOM 2053 C CA . ALA A 1 263 ? -18.041 -15.975 7.354 1.00 80.31 263 ALA A CA 1
ATOM 2054 C C . ALA A 1 263 ? -18.430 -16.607 8.707 1.00 80.31 263 ALA A C 1
ATOM 2056 O O . ALA A 1 263 ? -18.871 -17.756 8.751 1.00 80.31 263 ALA A O 1
ATOM 2057 N N . THR A 1 264 ? -18.289 -15.867 9.811 1.00 85.38 264 THR A N 1
ATOM 2058 C CA . THR A 1 264 ? -18.712 -16.278 11.162 1.00 85.38 264 THR A CA 1
ATOM 2059 C C . THR A 1 264 ? -20.061 -15.690 11.583 1.00 85.38 264 THR A C 1
ATOM 2061 O O . THR A 1 264 ? -20.501 -15.905 12.711 1.00 85.38 264 THR A O 1
ATOM 2064 N N . GLY A 1 265 ? -20.736 -14.963 10.687 1.00 89.31 265 GLY A N 1
ATOM 2065 C CA . GLY A 1 265 ? -21.994 -14.268 10.962 1.00 89.31 265 GLY A CA 1
ATOM 2066 C C . GLY A 1 265 ? -21.832 -12.947 11.719 1.00 89.31 265 GLY A C 1
ATOM 2067 O O . GLY A 1 265 ? -22.819 -12.433 12.237 1.00 89.31 265 GLY A O 1
ATOM 2068 N N . VAL A 1 266 ? -20.612 -12.407 11.799 1.00 93.00 266 VAL A N 1
ATOM 2069 C CA . VAL A 1 266 ? -20.315 -11.106 12.411 1.00 93.00 266 VAL A CA 1
ATOM 2070 C C . VAL A 1 266 ? -20.192 -10.064 11.306 1.00 93.00 266 VAL A C 1
ATOM 2072 O O . VAL A 1 266 ? -19.323 -10.182 10.446 1.00 93.00 266 VAL A O 1
ATOM 2075 N N . SER A 1 267 ? -21.043 -9.040 11.322 1.00 95.62 267 SER A N 1
ATOM 2076 C CA . SER A 1 267 ? -20.982 -7.971 10.319 1.00 95.62 267 SER A CA 1
ATOM 2077 C C . SER A 1 267 ? -19.729 -7.106 10.498 1.00 95.62 267 SER A C 1
ATOM 2079 O O . SER A 1 267 ? -19.341 -6.778 11.624 1.00 95.62 267 SER A O 1
ATOM 2081 N N . CYS A 1 268 ? -19.088 -6.722 9.394 1.00 92.62 268 CYS A N 1
ATOM 2082 C CA . CYS A 1 268 ? -17.859 -5.934 9.403 1.00 92.62 268 CYS A CA 1
ATOM 2083 C C . CYS A 1 268 ? -17.938 -4.789 8.397 1.00 92.62 268 CYS A C 1
ATOM 2085 O O . CYS A 1 268 ? -18.450 -4.956 7.300 1.00 92.62 268 CYS A O 1
ATOM 2087 N N . ASP A 1 269 ? -17.426 -3.627 8.787 1.00 95.19 269 ASP A N 1
ATOM 2088 C CA . ASP A 1 269 ? -17.253 -2.482 7.896 1.00 95.19 269 ASP A CA 1
ATOM 2089 C C . ASP A 1 269 ? -16.034 -1.668 8.351 1.00 95.19 269 ASP A C 1
ATOM 2091 O O . ASP A 1 269 ? -15.579 -1.797 9.498 1.00 95.19 269 ASP A O 1
ATOM 2095 N N . TYR A 1 270 ? -15.494 -0.823 7.479 1.00 94.75 270 TYR A N 1
ATOM 2096 C CA . TYR A 1 270 ? -14.341 0.019 7.781 1.00 94.75 270 TYR A CA 1
ATOM 2097 C C . TYR A 1 270 ? -14.667 1.508 7.674 1.00 94.75 270 TYR A C 1
ATOM 2099 O O . TYR A 1 270 ? -15.547 1.932 6.940 1.00 94.75 270 TYR A O 1
ATOM 2107 N N . GLU A 1 271 ? -13.925 2.319 8.411 1.00 96.56 271 GLU A N 1
ATOM 2108 C CA . GLU A 1 271 ? -13.954 3.770 8.346 1.00 96.56 271 GLU A CA 1
ATOM 2109 C C . GLU A 1 271 ? -12.524 4.286 8.231 1.00 96.56 271 GLU A C 1
ATOM 2111 O O . GLU A 1 271 ? -11.634 3.921 9.007 1.00 96.56 271 GLU A O 1
ATOM 2116 N N . ASP A 1 272 ? -12.296 5.144 7.248 1.00 97.56 272 ASP A N 1
ATOM 2117 C CA . ASP A 1 272 ? -11.008 5.784 7.060 1.00 97.56 272 ASP A CA 1
ATOM 2118 C C . ASP A 1 272 ? -10.803 6.871 8.117 1.00 97.56 272 ASP A C 1
ATOM 2120 O O . ASP A 1 272 ? -11.598 7.808 8.249 1.00 97.56 272 ASP A O 1
ATOM 2124 N N . ILE A 1 273 ? -9.690 6.796 8.849 1.00 98.50 273 ILE A N 1
ATOM 2125 C CA . ILE A 1 273 ? -9.262 7.912 9.690 1.00 98.50 273 ILE A CA 1
ATOM 2126 C C . ILE A 1 273 ? -8.928 9.075 8.762 1.00 98.50 273 ILE A C 1
ATOM 2128 O O . ILE A 1 273 ? -8.063 8.961 7.895 1.00 98.50 273 ILE A O 1
ATOM 2132 N N . THR A 1 274 ? -9.602 10.208 8.943 1.00 96.06 274 THR A N 1
ATOM 2133 C CA . THR A 1 274 ? -9.460 11.348 8.037 1.00 96.06 274 THR A CA 1
ATOM 2134 C C . THR A 1 274 ? -8.239 12.185 8.409 1.00 96.06 274 THR A C 1
ATOM 2136 O O . THR A 1 274 ? -8.226 12.849 9.444 1.00 96.06 274 THR A O 1
ATOM 2139 N N . PHE A 1 275 ? -7.212 12.202 7.559 1.00 96.44 275 PHE A N 1
ATOM 2140 C CA . PHE A 1 275 ? -6.020 13.042 7.735 1.00 96.44 275 PHE A CA 1
ATOM 2141 C C . PHE A 1 275 ? -5.256 13.277 6.418 1.00 96.44 275 PHE A C 1
ATOM 2143 O O . PHE A 1 275 ? -5.479 12.566 5.436 1.00 96.44 275 PHE A O 1
ATOM 2150 N N . PRO A 1 276 ? -4.337 14.259 6.367 1.00 88.00 276 PRO A N 1
ATOM 2151 C CA . PRO A 1 276 ? -3.635 14.626 5.131 1.00 88.00 276 PRO A CA 1
ATOM 2152 C C . PRO A 1 276 ? -2.672 13.579 4.544 1.00 88.00 276 PRO A C 1
ATOM 2154 O O . PRO A 1 276 ? -2.441 13.582 3.340 1.00 88.00 276 PRO A O 1
ATOM 2157 N N . ALA A 1 277 ? -2.092 12.704 5.367 1.00 85.94 277 ALA A N 1
ATOM 2158 C CA . ALA A 1 277 ? -1.018 11.778 4.992 1.00 85.94 277 ALA A CA 1
ATOM 2159 C C . ALA A 1 277 ? 0.220 12.438 4.346 1.00 85.94 277 ALA A C 1
ATOM 2161 O O . ALA A 1 277 ? 0.782 11.922 3.384 1.00 85.94 277 ALA A O 1
ATOM 2162 N N . ASN A 1 278 ? 0.699 13.578 4.850 1.00 75.50 278 ASN A N 1
ATOM 2163 C CA . ASN A 1 278 ? 1.846 14.274 4.243 1.00 75.50 278 ASN A CA 1
ATOM 2164 C C . ASN A 1 278 ? 3.149 13.442 4.243 1.00 75.50 278 ASN A C 1
ATOM 2166 O O . ASN A 1 278 ? 3.395 12.650 5.155 1.00 75.50 278 ASN A O 1
ATOM 2170 N N . ARG A 1 279 ? 4.020 13.671 3.242 1.00 70.19 279 ARG A N 1
ATOM 2171 C CA . ARG A 1 279 ? 5.362 13.054 3.138 1.00 70.19 279 ARG A CA 1
ATOM 2172 C C . ARG A 1 279 ? 6.243 13.373 4.347 1.00 70.19 279 ARG A C 1
ATOM 2174 O O . ARG A 1 279 ? 6.119 14.440 4.950 1.00 70.19 279 ARG A O 1
ATOM 2181 N N . THR A 1 280 ? 7.176 12.475 4.648 1.00 70.94 280 THR A N 1
ATOM 2182 C CA . THR A 1 280 ? 8.145 12.593 5.751 1.00 70.94 280 THR A CA 1
ATOM 2183 C C . THR A 1 280 ? 9.081 13.795 5.619 1.00 70.94 280 THR A C 1
ATOM 2185 O O . THR A 1 280 ? 9.441 14.386 6.628 1.00 70.94 280 THR A O 1
ATOM 2188 N N . ASP A 1 281 ? 9.412 14.222 4.401 1.00 65.75 281 ASP A N 1
ATOM 2189 C CA . ASP A 1 281 ? 10.297 15.357 4.097 1.00 65.75 281 ASP A CA 1
ATOM 2190 C C . ASP A 1 281 ? 9.560 16.694 3.888 1.00 65.75 281 ASP A C 1
ATOM 2192 O O . ASP A 1 281 ? 10.177 17.709 3.575 1.00 65.75 281 ASP A O 1
ATOM 2196 N N . SER A 1 282 ? 8.240 16.727 4.088 1.00 65.88 282 SER A N 1
ATOM 2197 C CA . SER A 1 282 ? 7.407 17.900 3.777 1.00 65.88 282 SER A CA 1
ATOM 2198 C C . SER A 1 282 ? 7.526 19.068 4.764 1.00 65.88 282 SER A C 1
ATOM 2200 O O . SER A 1 282 ? 6.974 20.136 4.514 1.00 65.88 282 SER A O 1
ATOM 2202 N N . GLY A 1 283 ? 8.139 18.861 5.933 1.00 75.00 283 GLY A N 1
ATOM 2203 C CA . GLY A 1 283 ? 8.088 19.804 7.061 1.00 75.00 283 GLY A CA 1
ATOM 2204 C C . GLY A 1 283 ? 6.722 19.886 7.766 1.00 75.00 283 GLY A C 1
ATOM 2205 O O . GLY A 1 283 ? 6.639 20.414 8.872 1.00 75.00 283 GLY A O 1
ATOM 2206 N N . VAL A 1 284 ? 5.665 19.308 7.181 1.00 79.81 284 VAL A N 1
ATOM 2207 C CA . VAL A 1 284 ? 4.293 19.278 7.724 1.00 79.81 284 VAL A CA 1
ATOM 2208 C C . VAL A 1 284 ? 3.813 17.865 8.080 1.00 79.81 284 VAL A C 1
ATOM 2210 O O . VAL A 1 284 ? 2.652 17.671 8.438 1.00 79.81 284 VAL A O 1
ATOM 2213 N N . TYR A 1 285 ? 4.708 16.869 8.065 1.00 88.81 285 TYR A N 1
ATOM 2214 C CA . TYR A 1 285 ? 4.415 15.503 8.524 1.00 88.81 285 TYR A CA 1
ATOM 2215 C C . TYR A 1 285 ? 3.773 15.502 9.921 1.00 88.81 285 TYR A C 1
ATOM 2217 O O . TYR A 1 285 ? 2.774 14.830 10.158 1.00 88.81 285 TYR A O 1
ATOM 2225 N N . CYS A 1 286 ? 4.332 16.273 10.855 1.00 92.19 286 CYS A N 1
ATOM 2226 C CA . CYS A 1 286 ? 3.891 16.274 12.247 1.00 92.19 286 CYS A CA 1
ATOM 2227 C C . CYS A 1 286 ? 2.476 16.827 12.414 1.00 92.19 286 CYS A C 1
ATOM 2229 O O . CYS A 1 286 ? 1.721 16.337 13.251 1.00 92.19 286 CYS A O 1
ATOM 2231 N N . GLN A 1 287 ? 2.101 17.818 11.599 1.00 93.19 287 GLN A N 1
ATOM 2232 C CA . GLN A 1 287 ? 0.726 18.305 11.545 1.00 93.19 287 GLN A CA 1
ATOM 2233 C C . GLN A 1 287 ? -0.203 17.197 11.043 1.00 93.19 287 GLN A C 1
ATOM 2235 O O . GLN A 1 287 ? -1.224 16.940 11.669 1.00 93.19 287 GLN A O 1
ATOM 2240 N N . SER A 1 288 ? 0.187 16.496 9.975 1.00 91.69 288 SER A N 1
ATOM 2241 C CA . SER A 1 288 ? -0.572 15.368 9.426 1.00 91.69 288 SER A CA 1
ATOM 2242 C C . SER A 1 288 ? -0.810 14.260 10.457 1.00 91.69 288 SER A C 1
ATOM 2244 O O . SER A 1 288 ? -1.950 13.843 10.661 1.00 91.69 288 SER A O 1
ATOM 2246 N N . ALA A 1 289 ? 0.246 13.828 11.155 1.00 97.69 289 ALA A N 1
ATOM 2247 C CA . ALA A 1 289 ? 0.157 12.809 12.198 1.00 97.69 289 ALA A CA 1
ATOM 2248 C C . ALA A 1 289 ? -0.719 13.263 13.379 1.00 97.69 289 ALA A C 1
ATOM 2250 O O . ALA A 1 289 ? -1.582 12.517 13.835 1.00 97.69 289 ALA A O 1
ATOM 2251 N N . HIS A 1 290 ? -0.563 14.512 13.833 1.00 98.31 290 HIS A N 1
ATOM 2252 C CA . HIS A 1 290 ? -1.399 15.061 14.900 1.00 98.31 290 HIS A CA 1
ATOM 2253 C C . HIS A 1 290 ? -2.879 15.133 14.496 1.00 98.31 290 HIS A C 1
ATOM 2255 O O . HIS A 1 290 ? -3.744 14.702 15.257 1.00 98.31 290 HIS A O 1
ATOM 2261 N N . THR A 1 291 ? -3.179 15.622 13.288 1.00 98.12 291 THR A N 1
ATOM 2262 C CA . THR A 1 291 ? -4.545 15.655 12.752 1.00 98.12 291 THR A CA 1
ATOM 2263 C C . THR A 1 291 ? -5.149 14.256 12.692 1.00 98.12 291 THR A C 1
ATOM 2265 O O . THR A 1 291 ? -6.286 14.084 13.119 1.00 98.12 291 THR A O 1
ATOM 2268 N N . GLY A 1 292 ? -4.396 13.250 12.238 1.00 98.56 292 GLY A N 1
ATOM 2269 C CA . GLY A 1 292 ? -4.869 11.866 12.226 1.00 98.56 292 GLY A CA 1
ATOM 2270 C C . GLY A 1 292 ? -5.186 11.319 13.611 1.00 98.56 292 GLY A C 1
ATOM 2271 O O . GLY A 1 292 ? -6.231 10.699 13.786 1.00 98.56 292 GLY A O 1
ATOM 2272 N N . ALA A 1 293 ? -4.350 11.596 14.614 1.00 98.75 293 ALA A N 1
ATOM 2273 C CA . ALA A 1 293 ? -4.605 11.138 15.978 1.00 98.75 293 ALA A CA 1
ATOM 2274 C C . ALA A 1 293 ? -5.857 11.794 16.590 1.00 98.75 293 ALA A C 1
ATOM 2276 O O . ALA A 1 293 ? -6.691 11.122 17.199 1.00 98.75 293 ALA A O 1
ATOM 2277 N N . VAL A 1 294 ? -6.020 13.106 16.394 1.00 98.62 294 VAL A N 1
ATOM 2278 C CA . VAL A 1 294 ? -7.188 13.854 16.884 1.00 98.62 294 VAL A CA 1
ATOM 2279 C C . VAL A 1 294 ? -8.467 13.400 16.179 1.00 98.62 294 VAL A C 1
ATOM 2281 O O . VAL A 1 294 ? -9.458 13.096 16.847 1.00 98.62 294 VAL A O 1
ATOM 2284 N N . ASN A 1 295 ? -8.441 13.304 14.848 1.00 98.56 295 ASN A N 1
ATOM 2285 C CA . ASN A 1 295 ? -9.608 12.918 14.060 1.00 98.56 295 ASN A CA 1
ATOM 2286 C C . ASN A 1 295 ? -9.989 11.460 14.296 1.00 98.56 295 ASN A C 1
ATOM 2288 O O . ASN A 1 295 ? -11.157 11.193 14.550 1.00 98.56 295 ASN A O 1
ATOM 2292 N N . GLY A 1 296 ? -9.028 10.532 14.313 1.00 98.56 296 GLY A N 1
ATOM 2293 C CA . GLY A 1 296 ? -9.309 9.119 14.564 1.00 98.56 296 GLY A CA 1
ATOM 2294 C C . GLY A 1 296 ? -9.985 8.903 15.917 1.00 98.56 296 GLY A C 1
ATOM 2295 O O . GLY A 1 296 ? -11.014 8.237 15.999 1.00 98.56 296 GLY A O 1
ATOM 2296 N N . ARG A 1 297 ? -9.502 9.568 16.974 1.00 98.31 297 ARG A N 1
ATOM 2297 C CA . ARG A 1 297 ? -10.156 9.529 18.290 1.00 98.31 297 ARG A CA 1
ATOM 2298 C C . ARG A 1 297 ? -11.574 10.113 18.263 1.00 98.31 297 ARG A C 1
ATOM 2300 O O . ARG A 1 297 ? -12.470 9.566 18.914 1.00 98.31 297 ARG A O 1
ATOM 2307 N N . ALA A 1 298 ? -11.788 11.214 17.543 1.00 98.31 298 ALA A N 1
ATOM 2308 C CA . ALA A 1 298 ? -13.110 11.822 17.402 1.00 98.31 298 ALA A CA 1
ATOM 2309 C C . ALA A 1 298 ? -14.077 10.906 16.633 1.00 98.31 298 ALA A C 1
ATOM 2311 O O . ALA A 1 298 ? -15.207 10.706 17.075 1.00 98.31 298 ALA A O 1
ATOM 2312 N N . GLN A 1 299 ? -13.612 10.292 15.544 1.00 98.50 299 GLN A N 1
ATOM 2313 C CA . GLN A 1 299 ? -14.363 9.338 14.730 1.00 98.50 299 GLN A CA 1
ATOM 2314 C C . GLN A 1 299 ? -14.759 8.098 15.544 1.00 98.50 299 GLN A C 1
ATOM 2316 O O . GLN A 1 299 ? -15.942 7.773 15.619 1.00 98.50 299 GLN A O 1
ATOM 2321 N N . MET A 1 300 ? -13.816 7.491 16.275 1.00 98.44 300 MET A N 1
ATOM 2322 C CA . MET A 1 300 ? -14.097 6.382 17.199 1.00 98.44 300 MET A CA 1
ATOM 2323 C C . MET A 1 300 ? -15.152 6.747 18.250 1.00 98.44 300 MET A C 1
ATOM 2325 O O . MET A 1 300 ? -16.079 5.977 18.501 1.00 98.44 300 MET A O 1
ATOM 2329 N N . SER A 1 301 ? -15.027 7.927 18.866 1.00 97.94 301 SER A N 1
ATOM 2330 C CA . SER A 1 301 ? -15.964 8.383 19.903 1.00 97.94 301 SER A CA 1
ATOM 2331 C C . SER A 1 301 ? -17.362 8.624 19.331 1.00 97.94 301 SER A C 1
ATOM 2333 O O . SER A 1 301 ? -18.359 8.226 19.935 1.00 97.94 301 SER A O 1
ATOM 2335 N N . SER A 1 302 ? -17.435 9.249 18.153 1.00 97.69 302 SER A N 1
ATOM 2336 C CA . SER A 1 302 ? -18.684 9.485 17.425 1.00 97.69 302 SER A CA 1
ATOM 2337 C C . SER A 1 302 ? -19.360 8.164 17.060 1.00 97.69 302 SER A C 1
ATOM 2339 O O . SER A 1 302 ? -20.547 7.972 17.325 1.00 97.69 302 SER A O 1
ATOM 2341 N N . TYR A 1 303 ? -18.593 7.214 16.525 1.00 98.06 303 TYR A N 1
ATOM 2342 C CA . TYR A 1 303 ? -19.112 5.917 16.122 1.00 98.06 303 TYR A CA 1
ATOM 2343 C C . TYR A 1 303 ? -19.641 5.104 17.306 1.00 98.06 303 TYR A C 1
ATOM 2345 O O . TYR A 1 303 ? -20.788 4.679 17.260 1.00 98.06 303 TYR A O 1
ATOM 2353 N N . ILE A 1 304 ? -18.885 4.961 18.400 1.00 97.81 304 ILE A N 1
ATOM 2354 C CA . ILE A 1 304 ? -19.353 4.216 19.586 1.00 97.81 304 ILE A CA 1
ATOM 2355 C C . ILE A 1 304 ? -20.547 4.892 20.267 1.00 97.81 304 ILE A C 1
ATOM 2357 O O . ILE A 1 304 ? -21.401 4.210 20.826 1.00 97.81 304 ILE A O 1
ATOM 2361 N N . SER A 1 305 ? -20.670 6.217 20.168 1.00 97.00 305 SER A N 1
ATOM 2362 C CA . SER A 1 305 ? -21.866 6.917 20.653 1.00 9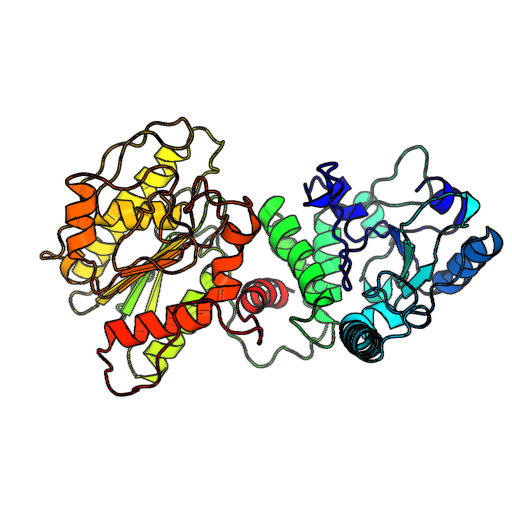7.00 305 SER A CA 1
ATOM 2363 C C . SER A 1 305 ? -23.119 6.559 19.843 1.00 97.00 305 SER A C 1
ATOM 2365 O O . SER A 1 305 ? -24.207 6.476 20.408 1.00 97.00 305 SER A O 1
ATOM 2367 N N . ARG A 1 306 ? -22.978 6.338 18.527 1.00 96.62 306 ARG A N 1
ATOM 2368 C CA . ARG A 1 306 ? -24.075 5.908 17.640 1.00 96.62 306 ARG A CA 1
ATOM 2369 C C . ARG A 1 306 ? -24.337 4.402 17.711 1.00 96.62 306 ARG A C 1
ATOM 2371 O O . ARG A 1 306 ? -25.489 3.983 17.676 1.00 96.62 306 ARG A O 1
ATOM 2378 N N . CYS A 1 307 ? -23.277 3.611 17.825 1.00 97.81 307 CYS A N 1
ATOM 2379 C CA . CYS A 1 307 ? -23.272 2.155 17.735 1.00 97.81 307 CYS A CA 1
ATOM 2380 C C . CYS A 1 307 ? -22.613 1.545 18.990 1.00 97.81 307 CYS A C 1
ATOM 2382 O O . CYS A 1 307 ? -21.510 1.001 18.916 1.00 97.81 307 CYS A O 1
ATOM 2384 N N . PRO A 1 308 ? -23.258 1.630 20.170 1.00 97.38 308 PRO A N 1
ATOM 2385 C CA . PRO A 1 308 ? -22.633 1.282 21.451 1.00 97.38 308 PRO A CA 1
ATOM 2386 C C . PRO A 1 308 ? -22.336 -0.213 21.634 1.00 97.38 308 PRO A C 1
ATOM 2388 O O . PRO A 1 308 ? -21.567 -0.575 22.521 1.00 97.38 308 PRO A O 1
ATOM 2391 N N . SER A 1 309 ? -22.943 -1.088 20.826 1.00 96.88 309 SER A N 1
ATOM 2392 C CA . SER A 1 309 ? -22.678 -2.533 20.830 1.00 96.88 309 SER A CA 1
ATOM 2393 C C . SER A 1 309 ? -21.505 -2.942 19.938 1.00 96.88 309 SER A C 1
ATOM 2395 O O . SER A 1 309 ? -21.065 -4.089 20.013 1.00 96.88 309 SER A O 1
ATOM 2397 N N . SER A 1 310 ? -21.016 -2.044 19.081 1.00 98.00 310 SER A N 1
ATOM 2398 C CA . SER A 1 310 ? -19.930 -2.348 18.156 1.00 98.00 310 SER A CA 1
ATOM 2399 C C . SER A 1 310 ? -18.597 -2.483 18.882 1.00 98.00 310 SER A C 1
ATOM 2401 O O . SER A 1 310 ? -18.303 -1.774 19.848 1.00 98.00 310 SER A O 1
ATOM 2403 N N . ARG A 1 311 ? -17.747 -3.360 18.357 1.00 98.31 311 ARG A N 1
ATOM 2404 C CA . ARG A 1 311 ? -16.341 -3.471 18.748 1.00 98.31 311 ARG A CA 1
ATOM 2405 C C . ARG A 1 311 ? -15.460 -2.839 17.676 1.00 98.31 311 ARG A C 1
ATOM 2407 O O . ARG A 1 311 ? -15.804 -2.839 16.493 1.00 98.31 311 ARG A O 1
ATOM 2414 N N . LEU A 1 312 ? -14.326 -2.289 18.093 1.00 98.75 312 LEU A N 1
ATOM 2415 C CA . LEU A 1 312 ? -13.430 -1.524 17.233 1.00 98.75 312 LEU A CA 1
ATOM 2416 C C . LEU A 1 312 ? -12.148 -2.293 16.935 1.00 98.75 312 LEU A C 1
ATOM 2418 O O . LEU A 1 312 ? -11.538 -2.873 17.834 1.00 98.75 312 LEU A O 1
ATOM 2422 N N . VAL A 1 313 ? -11.701 -2.226 15.688 1.00 98.75 313 VAL A N 1
ATOM 2423 C CA . VAL A 1 313 ? -10.343 -2.601 15.284 1.00 98.75 313 VAL A CA 1
ATOM 2424 C C . VAL A 1 313 ? -9.617 -1.337 14.853 1.00 98.75 313 VAL A C 1
ATOM 2426 O O . VAL A 1 313 ? -10.167 -0.553 14.087 1.00 98.75 313 VAL A O 1
ATOM 2429 N N . LEU A 1 314 ? -8.390 -1.133 15.323 1.00 98.75 314 LEU A N 1
ATOM 2430 C CA . LEU A 1 314 ? -7.515 -0.074 14.821 1.00 98.75 314 LEU A CA 1
ATOM 2431 C C . LEU A 1 314 ? -6.453 -0.685 13.913 1.00 98.75 314 LEU A C 1
ATOM 2433 O O . LEU A 1 314 ? -5.740 -1.598 14.325 1.00 98.75 314 LEU A O 1
ATOM 2437 N N . LEU A 1 315 ? -6.333 -0.167 12.695 1.00 98.44 315 LEU A N 1
ATOM 2438 C CA . LEU A 1 315 ? -5.354 -0.601 11.706 1.00 98.44 315 LEU A CA 1
ATOM 2439 C C . LEU A 1 315 ? -4.527 0.599 11.247 1.00 98.44 315 LEU A C 1
ATOM 2441 O O . LEU A 1 315 ? -5.087 1.625 10.873 1.00 98.44 315 LEU A O 1
ATOM 2445 N N . GLY A 1 316 ? -3.200 0.476 11.236 1.00 98.25 316 GLY A N 1
ATOM 2446 C CA . GLY A 1 316 ? -2.329 1.564 10.793 1.00 98.25 316 GLY A CA 1
ATOM 2447 C C . GLY A 1 316 ? -1.077 1.102 10.058 1.00 98.25 316 GLY A C 1
ATOM 2448 O O . GLY A 1 316 ? -0.411 0.164 10.486 1.00 98.25 316 GLY A O 1
ATOM 2449 N N . TYR A 1 317 ? -0.700 1.800 8.989 1.00 97.56 317 TYR A N 1
ATOM 2450 C CA . TYR A 1 317 ? 0.540 1.532 8.252 1.00 97.56 317 TYR A CA 1
ATOM 2451 C C . TYR A 1 317 ? 1.446 2.763 8.183 1.00 97.56 317 TYR A C 1
ATOM 2453 O O . TYR A 1 317 ? 0.988 3.864 7.888 1.00 97.56 317 TYR A O 1
ATOM 2461 N N . SER A 1 318 ? 2.746 2.592 8.440 1.00 95.88 318 SER A N 1
ATOM 2462 C CA . SER A 1 318 ? 3.755 3.658 8.383 1.00 95.88 318 SER A CA 1
ATOM 2463 C C . SER A 1 318 ? 3.365 4.871 9.249 1.00 95.88 318 SER A C 1
ATOM 2465 O O . SER A 1 318 ? 3.261 4.741 10.474 1.00 95.88 318 SER A O 1
ATOM 2467 N N . GLN A 1 319 ? 3.082 6.034 8.645 1.00 96.69 319 GLN A N 1
ATOM 2468 C CA . GLN A 1 319 ? 2.510 7.198 9.338 1.00 96.69 319 GLN A CA 1
ATOM 2469 C C . GLN A 1 319 ? 1.208 6.855 10.072 1.00 96.69 319 GLN A C 1
ATOM 2471 O O . GLN A 1 319 ? 1.045 7.245 11.225 1.00 96.69 319 GLN A O 1
ATOM 2476 N N . GLY A 1 320 ? 0.316 6.087 9.446 1.00 98.50 320 GLY A N 1
ATOM 2477 C CA . GLY A 1 320 ? -0.917 5.603 10.054 1.00 98.50 320 GLY A CA 1
ATOM 2478 C C . GLY A 1 320 ? -0.687 4.675 11.246 1.00 98.50 320 GLY A C 1
ATOM 2479 O O . GLY A 1 320 ? -1.423 4.738 12.225 1.00 98.50 320 GLY A O 1
ATOM 2480 N N . GLY A 1 321 ? 0.386 3.878 11.231 1.00 98.31 321 GLY A N 1
ATOM 2481 C CA . GLY A 1 321 ? 0.800 3.089 12.398 1.00 98.31 321 GLY A CA 1
ATOM 2482 C C . GLY A 1 321 ? 1.248 3.982 13.559 1.00 98.31 321 GLY A C 1
ATOM 2483 O O . GLY A 1 321 ? 0.910 3.728 14.716 1.00 98.31 321 GLY A O 1
ATOM 2484 N N . GLY A 1 322 ? 1.945 5.081 13.248 1.00 98.31 322 GLY A N 1
ATOM 2485 C CA . GLY A 1 322 ? 2.250 6.141 14.210 1.00 98.31 322 GLY A CA 1
ATOM 2486 C C . GLY A 1 322 ? 0.988 6.812 14.764 1.00 98.31 322 GLY A C 1
ATOM 2487 O O . GLY A 1 322 ? 0.875 6.959 15.974 1.00 98.31 322 GLY A O 1
ATOM 2488 N N . ILE A 1 323 ? 0.015 7.130 13.903 1.00 98.81 323 ILE A N 1
ATOM 2489 C CA . ILE A 1 323 ? -1.284 7.709 14.289 1.00 98.81 323 ILE A CA 1
ATOM 2490 C C . ILE A 1 323 ? -2.058 6.782 15.230 1.00 98.81 323 ILE A C 1
ATOM 2492 O O . ILE A 1 323 ? -2.529 7.238 16.266 1.00 98.81 323 ILE A O 1
ATOM 2496 N N . VAL A 1 324 ? -2.167 5.487 14.918 1.00 98.75 324 VAL A N 1
ATOM 2497 C CA . VAL A 1 324 ? -2.823 4.501 15.798 1.00 98.75 324 VAL A CA 1
ATOM 2498 C C . VAL A 1 324 ? -2.129 4.437 17.159 1.00 98.75 324 VAL A C 1
ATOM 2500 O O . VAL A 1 324 ? -2.790 4.439 18.197 1.00 98.75 324 VAL A O 1
ATOM 2503 N N . THR A 1 325 ? -0.796 4.460 17.164 1.00 98.12 325 THR A N 1
ATOM 2504 C CA . THR A 1 325 ? -0.011 4.514 18.404 1.00 98.12 325 THR A CA 1
ATOM 2505 C C . THR A 1 325 ? -0.287 5.805 19.187 1.00 98.12 325 THR A C 1
ATOM 2507 O O . THR A 1 325 ? -0.464 5.752 20.401 1.00 98.12 325 THR A O 1
ATOM 2510 N N . ASP A 1 326 ? -0.409 6.946 18.504 1.00 98.62 326 ASP A N 1
ATOM 2511 C CA . ASP A 1 326 ? -0.711 8.249 19.108 1.00 98.62 326 ASP A CA 1
ATOM 2512 C C . ASP A 1 326 ? -2.140 8.355 19.648 1.00 98.62 326 ASP A C 1
ATOM 2514 O O . ASP A 1 326 ? -2.358 9.037 20.648 1.00 98.62 326 ASP A O 1
ATOM 2518 N N . ILE A 1 327 ? -3.117 7.689 19.025 1.00 98.75 327 ILE A N 1
ATOM 2519 C CA . ILE A 1 327 ? -4.496 7.611 19.533 1.00 98.75 327 ILE A CA 1
ATOM 2520 C C . ILE A 1 327 ? -4.504 6.930 20.904 1.00 98.75 327 ILE A C 1
ATOM 2522 O O . ILE A 1 327 ? -5.147 7.422 21.831 1.00 98.75 327 ILE A O 1
ATOM 2526 N N . LEU A 1 328 ? -3.786 5.812 21.030 1.00 98.56 328 LEU A N 1
ATOM 2527 C CA . LEU A 1 328 ? -3.810 4.964 22.219 1.00 98.56 328 LEU A CA 1
ATOM 2528 C C . LEU A 1 328 ? -2.881 5.481 23.322 1.00 98.56 328 LEU A C 1
ATOM 2530 O O . LEU A 1 328 ? -3.333 5.707 24.440 1.00 98.56 328 LEU A O 1
ATOM 2534 N N . GLY A 1 329 ? -1.608 5.715 23.000 1.00 97.62 329 GLY A N 1
ATOM 2535 C CA . GLY A 1 329 ? -0.563 6.125 23.946 1.00 97.62 329 GLY A CA 1
ATOM 2536 C C . GLY A 1 329 ? -0.404 7.628 24.136 1.00 97.62 329 GLY A C 1
ATOM 2537 O O . GLY A 1 329 ? 0.358 8.059 24.997 1.00 97.62 329 GLY A O 1
ATOM 2538 N N . GLY A 1 330 ? -1.105 8.438 23.343 1.00 97.50 330 GLY A N 1
ATOM 2539 C CA . GLY A 1 330 ? -0.848 9.871 23.261 1.00 97.50 330 GLY A CA 1
ATOM 2540 C C . GLY A 1 330 ? 0.348 10.184 22.361 1.00 97.50 330 GLY A C 1
ATOM 2541 O O . GLY A 1 330 ? 1.250 9.368 22.174 1.00 97.50 330 GLY A O 1
ATOM 2542 N N . GLY A 1 331 ? 0.336 11.386 21.790 1.00 95.94 331 GLY A N 1
ATOM 2543 C CA . GLY A 1 331 ? 1.325 11.814 20.804 1.00 95.94 331 GLY A CA 1
ATOM 2544 C C . GLY A 1 331 ? 2.124 13.044 21.202 1.00 95.94 331 GLY A C 1
ATOM 2545 O O . GLY A 1 331 ? 2.062 13.543 22.326 1.00 95.94 331 GLY A O 1
ATOM 2546 N N . GLY A 1 332 ? 2.887 13.548 20.235 1.00 96.00 332 GLY A N 1
ATOM 2547 C CA . GLY A 1 332 ? 3.793 14.684 20.397 1.00 96.00 332 GLY A CA 1
ATOM 2548 C C . GLY A 1 332 ? 5.269 14.299 20.294 1.00 96.00 332 GLY A C 1
ATOM 2549 O O . GLY A 1 332 ? 5.618 13.137 20.079 1.00 96.00 332 GLY A O 1
ATOM 2550 N N . GLY A 1 333 ? 6.144 15.294 20.418 1.00 95.50 333 GLY A N 1
ATOM 2551 C CA . GLY A 1 333 ? 7.591 15.121 20.261 1.00 95.50 333 GLY A CA 1
ATOM 2552 C C . GLY A 1 333 ? 8.090 15.469 18.859 1.00 95.50 333 GLY A C 1
ATOM 2553 O O . GLY A 1 333 ? 7.322 15.858 17.980 1.00 95.50 333 GLY A O 1
ATOM 2554 N N . THR A 1 334 ? 9.404 15.383 18.675 1.00 94.19 334 THR A N 1
ATOM 2555 C CA . THR A 1 334 ? 10.067 15.741 17.418 1.00 94.19 334 THR A CA 1
ATOM 2556 C C . THR A 1 334 ? 10.242 14.507 16.542 1.00 94.19 334 THR A C 1
ATOM 2558 O O . THR A 1 334 ? 10.847 13.527 16.969 1.00 94.19 334 THR A O 1
ATOM 2561 N N . LEU A 1 335 ? 9.746 14.560 15.309 1.00 89.19 335 LEU A N 1
ATOM 2562 C CA . LEU A 1 335 ? 9.833 13.466 14.344 1.00 89.19 335 LEU A CA 1
ATOM 2563 C C . LEU A 1 335 ? 10.047 14.050 12.943 1.00 89.19 335 LEU A C 1
ATOM 2565 O O . LEU A 1 335 ? 9.423 15.043 12.589 1.00 89.19 335 LEU A O 1
ATOM 2569 N N . PHE A 1 336 ? 10.971 13.473 12.170 1.00 85.50 336 PHE A N 1
ATOM 2570 C CA . PHE A 1 336 ? 11.340 13.951 10.826 1.00 85.50 336 PHE A CA 1
ATOM 2571 C C . PHE A 1 336 ? 11.594 15.471 10.728 1.00 85.50 336 PHE A C 1
ATOM 2573 O O . PHE A 1 336 ? 11.222 16.121 9.756 1.00 85.50 336 PHE A O 1
ATOM 2580 N N . GLY A 1 337 ? 12.231 16.058 11.746 1.00 83.31 337 GLY A N 1
ATOM 2581 C CA . GLY A 1 337 ? 12.610 17.476 11.736 1.00 83.31 337 GLY A CA 1
ATOM 2582 C C . GLY A 1 337 ? 11.470 18.470 11.990 1.00 83.31 337 GLY A C 1
ATOM 2583 O O . GLY A 1 337 ? 11.705 19.672 11.912 1.00 83.31 337 GLY A O 1
ATOM 2584 N N . CYS A 1 338 ? 10.264 18.006 12.331 1.00 88.69 338 CYS A N 1
ATOM 2585 C CA . CYS A 1 338 ? 9.160 18.854 12.780 1.00 88.69 338 CYS A CA 1
ATOM 2586 C C . CYS A 1 338 ? 8.734 18.514 14.215 1.00 88.69 338 CYS A C 1
ATOM 2588 O O . CYS A 1 338 ? 9.054 17.450 14.749 1.00 88.69 338 CYS A O 1
ATOM 2590 N N . GLN A 1 339 ? 8.000 19.432 14.849 1.00 95.81 339 GLN A N 1
ATOM 2591 C CA . GLN A 1 339 ? 7.438 19.239 16.183 1.00 95.81 339 GLN A CA 1
ATOM 2592 C C . GLN A 1 339 ? 5.965 18.834 16.077 1.00 95.81 339 GLN A C 1
ATOM 2594 O O . GLN A 1 339 ? 5.133 19.617 15.621 1.00 95.81 339 GLN A O 1
ATOM 2599 N N . GLN A 1 340 ? 5.629 17.627 16.527 1.00 96.88 340 GLN A N 1
ATOM 2600 C CA . GLN A 1 340 ? 4.243 17.190 16.658 1.00 96.88 340 GLN A CA 1
ATOM 2601 C C . GLN A 1 340 ? 3.636 17.766 17.937 1.00 96.88 340 GLN A C 1
ATOM 2603 O O . GLN A 1 340 ? 4.247 17.722 19.012 1.00 96.88 340 GLN A O 1
ATOM 2608 N N . ALA A 1 341 ? 2.426 18.314 17.814 1.00 97.44 341 ALA A N 1
ATOM 2609 C CA . ALA A 1 341 ? 1.638 18.752 18.955 1.00 97.44 341 ALA A CA 1
ATOM 2610 C C . ALA A 1 341 ? 1.195 17.544 19.794 1.00 97.44 341 ALA A C 1
ATOM 2612 O O . ALA A 1 341 ? 0.939 16.460 19.264 1.00 97.44 341 ALA A O 1
ATOM 2613 N N . ALA A 1 342 ? 1.122 17.735 21.109 1.00 97.56 342 ALA A N 1
ATOM 2614 C CA . ALA A 1 342 ? 0.705 16.683 22.022 1.00 97.56 342 ALA A CA 1
ATOM 2615 C C . ALA A 1 342 ? -0.800 16.407 21.905 1.00 97.56 342 ALA A C 1
ATOM 2617 O O . ALA A 1 342 ? -1.600 17.324 21.718 1.00 97.56 342 ALA A O 1
ATOM 2618 N N . ASN A 1 343 ? -1.184 15.146 22.078 1.00 97.62 343 ASN A N 1
ATOM 2619 C CA . ASN A 1 343 ? -2.568 14.726 22.283 1.00 97.62 343 ASN A CA 1
ATOM 2620 C C . ASN A 1 343 ? -2.615 13.702 23.428 1.00 97.62 343 ASN A C 1
ATOM 2622 O O . ASN A 1 343 ? -1.659 12.943 23.591 1.00 97.62 343 ASN A O 1
ATOM 2626 N N . PRO A 1 344 ? -3.692 13.676 24.229 1.00 97.19 344 PRO A N 1
ATOM 2627 C CA . PRO A 1 344 ? -3.810 12.733 25.336 1.00 97.19 344 PRO A CA 1
ATOM 2628 C C . PRO A 1 344 ? -3.973 11.294 24.837 1.00 97.19 344 PRO A C 1
ATOM 2630 O O . PRO A 1 344 ? -4.533 11.072 23.757 1.00 97.19 344 PRO A O 1
ATOM 2633 N N . SER A 1 345 ? -3.551 10.336 25.664 1.00 96.75 345 SER A N 1
ATOM 2634 C CA . SER A 1 345 ? -3.823 8.909 25.487 1.00 96.75 345 SER A CA 1
ATOM 2635 C C . SER A 1 345 ? -5.321 8.599 25.562 1.00 96.75 345 SER A C 1
ATOM 2637 O O . SER A 1 345 ? -6.134 9.411 26.035 1.00 96.75 345 SER A O 1
ATOM 2639 N N . LEU A 1 346 ? -5.698 7.429 25.046 1.00 98.12 346 LEU A N 1
ATOM 2640 C CA . LEU A 1 346 ? -7.046 6.882 25.130 1.00 98.12 346 LEU A CA 1
ATOM 2641 C C . LEU A 1 346 ? -7.059 5.778 26.199 1.00 98.12 346 LEU A C 1
ATOM 2643 O O . LEU A 1 346 ? -6.553 4.686 25.935 1.00 98.12 346 LEU A O 1
ATOM 2647 N N . PRO A 1 347 ? -7.632 6.021 27.391 1.00 97.56 347 PRO A N 1
ATOM 2648 C CA . PRO A 1 347 ? -7.694 5.010 28.441 1.00 97.56 347 PRO A CA 1
ATOM 2649 C C . PRO A 1 347 ? -8.470 3.774 27.984 1.00 97.56 347 PRO A C 1
ATOM 2651 O O . PRO A 1 347 ? -9.560 3.906 27.430 1.00 97.56 347 PRO A O 1
ATOM 2654 N N . ARG A 1 348 ? -7.936 2.579 28.258 1.00 97.38 348 ARG A N 1
ATOM 2655 C CA . ARG A 1 348 ? -8.576 1.310 27.878 1.00 97.38 348 ARG A CA 1
ATOM 2656 C C . ARG A 1 348 ? -9.916 1.079 28.565 1.00 97.38 348 ARG A C 1
ATOM 2658 O O . ARG A 1 348 ? -10.792 0.461 27.983 1.00 97.38 348 ARG A O 1
ATOM 2665 N N . GLU A 1 349 ? -10.112 1.617 29.764 1.00 97.06 349 GLU A N 1
ATOM 2666 C CA . GLU A 1 349 ? -11.268 1.236 30.588 1.00 97.06 349 GLU A CA 1
ATOM 2667 C C . GLU A 1 349 ? -12.527 2.061 30.326 1.00 97.06 349 GLU A C 1
ATOM 2669 O O . GLU A 1 349 ? -13.587 1.785 30.888 1.00 97.06 349 GLU A O 1
ATOM 2674 N N . THR A 1 350 ? -12.436 3.078 29.469 1.00 97.00 350 THR A N 1
ATOM 2675 C CA . THR A 1 350 ? -13.560 3.953 29.136 1.00 97.00 350 THR A CA 1
ATOM 2676 C C . THR A 1 350 ? -13.773 4.017 27.633 1.00 97.00 350 THR A C 1
ATOM 2678 O O . THR A 1 350 ? -12.826 3.985 26.851 1.00 97.00 350 THR A O 1
ATOM 2681 N N . ALA A 1 351 ? -15.034 4.113 27.207 1.00 97.00 351 ALA A N 1
ATOM 2682 C CA . ALA A 1 351 ? -15.364 4.224 25.793 1.00 97.00 351 ALA A CA 1
ATOM 2683 C C . ALA A 1 351 ? -14.780 5.527 25.195 1.00 97.00 351 ALA A C 1
ATOM 2685 O O . ALA A 1 351 ? -14.826 6.571 25.853 1.00 97.00 351 ALA A O 1
ATOM 2686 N N . PRO A 1 352 ? -14.253 5.498 23.955 1.00 97.94 352 PRO A N 1
ATOM 2687 C CA . PRO A 1 352 ? -14.239 4.352 23.037 1.00 97.94 352 PRO A CA 1
ATOM 2688 C C . PRO A 1 352 ? -13.104 3.332 23.264 1.00 97.94 352 PRO A C 1
ATOM 2690 O O . PRO A 1 352 ? -13.096 2.305 22.595 1.00 97.94 352 PRO A O 1
ATOM 2693 N N . GLY A 1 353 ? -12.160 3.574 24.180 1.00 98.38 353 GLY A N 1
ATOM 2694 C CA . GLY A 1 353 ? -11.036 2.666 24.455 1.00 98.38 353 GLY A CA 1
ATOM 2695 C C . GLY A 1 353 ? -11.478 1.266 24.886 1.00 98.38 353 GLY A C 1
ATOM 2696 O O . GLY A 1 353 ? -10.964 0.276 24.369 1.00 98.38 353 GLY A O 1
ATOM 2697 N N . SER A 1 354 ? -12.517 1.175 25.721 1.00 98.38 354 SER A N 1
ATOM 2698 C CA . SER A 1 354 ? -13.078 -0.111 26.171 1.00 98.38 354 SER A CA 1
ATOM 2699 C C . SER A 1 354 ? -13.812 -0.893 25.082 1.00 98.38 354 SER A C 1
ATOM 2701 O O . SER A 1 354 ? -14.110 -2.072 25.268 1.00 98.38 354 SER A O 1
ATOM 2703 N N . SER A 1 355 ? -14.082 -0.263 23.937 1.00 98.56 355 SER A N 1
ATOM 2704 C CA . SER A 1 355 ? -14.665 -0.912 22.762 1.00 98.56 355 SER A CA 1
ATOM 2705 C C . SER A 1 355 ? -13.601 -1.453 21.799 1.00 98.56 355 SER A C 1
ATOM 2707 O O . SER A 1 355 ? -13.957 -2.153 20.853 1.00 98.56 355 SER A O 1
ATOM 2709 N N . VAL A 1 356 ? -12.310 -1.150 21.998 1.00 98.75 356 VAL A N 1
ATOM 2710 C CA . VAL A 1 356 ? -11.221 -1.640 21.137 1.00 98.75 356 VAL A CA 1
ATOM 2711 C C . VAL A 1 356 ? -10.960 -3.118 21.416 1.00 98.75 356 VAL A C 1
ATOM 2713 O O . VAL A 1 356 ? -10.629 -3.504 22.533 1.00 98.75 356 VAL A O 1
ATOM 2716 N N . ALA A 1 357 ? -11.097 -3.944 20.381 1.00 98.38 357 ALA A N 1
ATOM 2717 C CA . ALA A 1 357 ? -10.961 -5.396 20.455 1.00 98.38 357 ALA A CA 1
ATOM 2718 C C . ALA A 1 357 ? -9.693 -5.929 19.768 1.00 98.38 357 ALA A C 1
ATOM 2720 O O . ALA A 1 357 ? -9.260 -7.034 20.082 1.00 98.38 357 ALA A O 1
ATOM 2721 N N . ALA A 1 358 ? -9.090 -5.166 18.851 1.00 98.62 358 ALA A N 1
ATOM 2722 C CA . ALA A 1 358 ? -7.784 -5.476 18.271 1.00 98.62 358 ALA A CA 1
ATOM 2723 C C . ALA A 1 358 ? -7.091 -4.220 17.729 1.00 98.62 358 ALA A C 1
ATOM 2725 O O . ALA A 1 358 ? -7.744 -3.279 17.271 1.00 98.62 358 ALA A O 1
ATOM 2726 N N . VAL A 1 359 ? -5.760 -4.227 17.741 1.00 98.75 359 VAL A N 1
ATOM 2727 C CA . VAL A 1 359 ? -4.916 -3.153 17.214 1.00 98.75 359 VAL A CA 1
ATOM 2728 C C . VAL A 1 359 ? -3.787 -3.765 16.393 1.00 98.75 359 VAL A C 1
ATOM 2730 O O . VAL A 1 359 ? -2.990 -4.552 16.904 1.00 98.75 359 VAL A O 1
ATOM 2733 N N . VAL A 1 360 ? -3.694 -3.381 15.124 1.00 98.38 360 VAL A N 1
ATOM 2734 C CA . VAL A 1 360 ? -2.661 -3.854 14.202 1.00 98.38 360 VAL A CA 1
ATOM 2735 C C . VAL A 1 360 ? -1.914 -2.672 13.618 1.00 98.38 360 VAL A C 1
ATOM 2737 O O . VAL A 1 360 ? -2.521 -1.749 13.073 1.00 98.38 360 VAL A O 1
ATOM 2740 N N . THR A 1 361 ? -0.583 -2.714 13.685 1.00 98.50 361 THR A N 1
ATOM 2741 C CA . THR A 1 361 ? 0.243 -1.751 12.956 1.00 98.50 361 THR A CA 1
ATOM 2742 C C . THR A 1 361 ? 1.328 -2.423 12.131 1.00 98.50 361 THR A C 1
ATOM 2744 O O . THR A 1 361 ? 1.836 -3.486 12.486 1.00 98.50 361 THR A O 1
ATOM 2747 N N . PHE A 1 362 ? 1.685 -1.779 11.024 1.00 98.19 362 PHE A N 1
ATOM 2748 C CA . PHE A 1 362 ? 2.762 -2.184 10.129 1.00 98.19 362 PHE A CA 1
ATOM 2749 C C . PHE A 1 362 ? 3.746 -1.031 9.972 1.00 98.19 362 PHE A C 1
ATOM 2751 O O . PHE A 1 362 ? 3.351 0.067 9.572 1.00 98.19 362 PHE A O 1
ATOM 2758 N N . GLY A 1 363 ? 5.020 -1.253 10.291 1.00 97.19 363 GLY A N 1
ATOM 2759 C CA . GLY A 1 363 ? 6.062 -0.248 10.065 1.00 97.19 363 GLY A CA 1
ATOM 2760 C C . GLY A 1 363 ? 5.838 1.070 10.816 1.00 97.19 363 GLY A C 1
ATOM 2761 O O . GLY A 1 363 ? 6.170 2.132 10.295 1.00 97.19 363 GLY A O 1
ATOM 2762 N N . ALA A 1 364 ? 5.228 1.039 12.006 1.00 98.25 364 ALA A N 1
ATOM 2763 C CA . ALA A 1 364 ? 4.862 2.251 12.738 1.00 98.25 364 ALA A CA 1
ATOM 2764 C C . ALA A 1 364 ? 6.084 3.134 13.051 1.00 98.25 364 ALA A C 1
ATOM 2766 O O . ALA A 1 364 ? 7.102 2.664 13.559 1.00 98.25 364 ALA A O 1
ATOM 2767 N N . THR A 1 365 ? 5.965 4.449 12.843 1.00 96.94 365 THR A N 1
ATOM 2768 C CA . THR A 1 365 ? 7.052 5.400 13.158 1.00 96.94 365 THR A CA 1
ATOM 2769 C C . THR A 1 365 ? 7.383 5.480 14.648 1.00 96.94 365 THR A C 1
ATOM 2771 O O . THR A 1 365 ? 8.476 5.907 15.020 1.00 96.94 365 THR A O 1
ATOM 2774 N N . ARG A 1 366 ? 6.425 5.089 15.497 1.00 96.44 366 ARG A N 1
ATOM 2775 C CA . ARG A 1 366 ? 6.519 5.103 16.962 1.00 96.44 366 ARG A CA 1
ATOM 2776 C C . ARG A 1 366 ? 6.761 3.728 17.579 1.00 96.44 366 ARG A C 1
ATOM 2778 O O . ARG A 1 366 ? 6.507 3.528 18.762 1.00 96.44 366 ARG A O 1
ATOM 2785 N N . PHE A 1 367 ? 7.239 2.781 16.777 1.00 98.19 367 PHE A N 1
ATOM 2786 C CA . PHE A 1 367 ? 7.544 1.431 17.234 1.00 98.19 367 PHE A CA 1
ATOM 2787 C C . PHE A 1 367 ? 8.560 1.455 18.386 1.00 98.19 367 PHE A C 1
ATOM 2789 O O . PHE A 1 367 ? 9.608 2.095 18.282 1.00 98.19 367 PHE A O 1
ATOM 2796 N N . THR A 1 368 ? 8.252 0.763 19.482 1.00 98.38 368 THR A N 1
ATOM 2797 C CA . THR A 1 368 ? 9.133 0.642 20.651 1.00 98.38 368 THR A CA 1
ATOM 2798 C C . THR A 1 368 ? 9.673 -0.776 20.718 1.00 98.38 368 THR A C 1
ATOM 2800 O O . THR A 1 368 ? 8.908 -1.734 20.643 1.00 98.38 368 THR A O 1
ATOM 2803 N N . ALA A 1 369 ? 10.985 -0.922 20.881 1.00 98.12 369 ALA A N 1
ATOM 2804 C CA . ALA A 1 369 ? 11.645 -2.219 20.946 1.00 98.12 369 ALA A CA 1
ATOM 2805 C C . ALA A 1 369 ? 11.127 -3.093 22.103 1.00 98.12 369 ALA A C 1
ATOM 2807 O O . ALA A 1 369 ? 10.744 -2.598 23.168 1.00 98.12 369 ALA A O 1
ATOM 2808 N N . ASN A 1 370 ? 11.227 -4.412 21.918 1.00 97.44 370 ASN A N 1
ATOM 2809 C CA . ASN A 1 370 ? 11.062 -5.432 22.960 1.00 97.44 370 ASN A CA 1
ATOM 2810 C C . ASN A 1 370 ? 9.704 -5.417 23.686 1.00 97.44 370 ASN A C 1
ATOM 2812 O O . ASN A 1 370 ? 9.633 -5.780 24.860 1.00 97.44 370 ASN A O 1
ATOM 2816 N N . GLN A 1 371 ? 8.630 -5.007 23.010 1.00 98.19 371 GLN A N 1
ATOM 2817 C CA . GLN A 1 371 ? 7.275 -5.141 23.547 1.00 98.19 371 GLN A CA 1
ATOM 2818 C C . GLN A 1 371 ? 6.700 -6.522 23.218 1.00 98.19 371 GLN A C 1
ATOM 2820 O O . GLN A 1 371 ? 7.061 -7.135 22.214 1.00 98.19 371 GLN A O 1
ATOM 2825 N N . THR A 1 372 ? 5.792 -7.023 24.057 1.00 97.00 372 THR A N 1
ATOM 2826 C CA . THR A 1 372 ? 5.219 -8.377 23.921 1.00 97.00 372 THR A CA 1
ATOM 2827 C C . THR A 1 372 ? 4.356 -8.554 22.673 1.00 97.00 372 THR A C 1
ATOM 2829 O O . THR A 1 372 ? 4.157 -9.680 22.231 1.00 97.00 372 THR A O 1
ATOM 2832 N N . TYR A 1 373 ? 3.862 -7.451 22.110 1.00 96.75 373 TYR A N 1
ATOM 2833 C CA . TYR A 1 373 ? 3.055 -7.399 20.890 1.00 96.75 373 TYR A CA 1
ATOM 2834 C C . TYR A 1 373 ? 3.875 -7.183 19.608 1.00 96.75 373 TYR A C 1
ATOM 2836 O O . TYR A 1 373 ? 3.299 -7.079 18.523 1.00 96.75 373 TYR A O 1
ATOM 2844 N N . ASN A 1 374 ? 5.204 -7.089 19.701 1.00 98.19 374 ASN A N 1
ATOM 2845 C CA . ASN A 1 374 ? 6.062 -6.896 18.535 1.00 98.19 374 ASN A CA 1
ATOM 2846 C C . ASN A 1 374 ? 6.238 -8.201 17.752 1.00 98.19 374 ASN A C 1
ATOM 2848 O O . ASN A 1 374 ? 6.480 -9.264 18.326 1.00 98.19 374 ASN A O 1
ATOM 2852 N N . ILE A 1 375 ? 6.157 -8.108 16.426 1.00 97.12 375 ILE A N 1
ATOM 2853 C CA . ILE A 1 375 ? 6.264 -9.240 15.508 1.00 97.12 375 ILE A CA 1
ATOM 2854 C C . ILE A 1 375 ? 7.269 -8.909 14.402 1.00 97.12 375 ILE A C 1
ATOM 2856 O O . ILE A 1 375 ? 7.271 -7.816 13.840 1.00 97.12 375 ILE A O 1
ATOM 2860 N N . GLY A 1 376 ? 8.105 -9.886 14.047 1.00 93.75 376 GLY A N 1
ATOM 2861 C CA . GLY A 1 376 ? 9.072 -9.778 12.952 1.00 93.75 376 GLY A CA 1
ATOM 2862 C C . GLY A 1 376 ? 10.501 -9.493 13.416 1.00 93.75 376 GLY A C 1
ATOM 2863 O O . GLY A 1 376 ? 10.770 -9.257 14.595 1.00 93.75 376 GLY A O 1
ATOM 2864 N N . ALA A 1 377 ? 11.447 -9.548 12.479 1.00 93.50 377 ALA A N 1
ATOM 2865 C CA . ALA A 1 377 ? 12.876 -9.414 12.779 1.00 93.50 377 ALA A CA 1
ATOM 2866 C C . ALA A 1 377 ? 13.282 -8.005 13.263 1.00 93.50 377 ALA A C 1
ATOM 2868 O O . ALA A 1 377 ? 14.355 -7.845 13.838 1.00 93.50 377 ALA A O 1
ATOM 2869 N N . GLY A 1 378 ? 12.427 -6.995 13.069 1.00 95.94 378 GLY A N 1
ATOM 2870 C CA . GLY A 1 378 ? 12.616 -5.638 13.582 1.00 95.94 378 GLY A CA 1
ATOM 2871 C C . GLY A 1 378 ? 12.213 -5.456 15.052 1.00 95.94 378 GLY A C 1
ATOM 2872 O O . GLY A 1 378 ? 12.449 -4.393 15.613 1.00 95.94 378 GLY A O 1
ATOM 2873 N N . SER A 1 379 ? 11.650 -6.480 15.708 1.00 96.75 379 SER A N 1
ATOM 2874 C CA . SER A 1 379 ? 11.030 -6.374 17.046 1.00 96.75 379 SER A CA 1
ATOM 2875 C C . SER A 1 379 ? 11.940 -5.854 18.165 1.00 96.75 379 SER A C 1
ATOM 2877 O O . SER A 1 379 ? 11.445 -5.336 19.170 1.00 96.75 379 SER A O 1
ATOM 2879 N N . THR A 1 380 ? 13.256 -6.004 18.014 1.00 97.50 380 THR A N 1
ATOM 2880 C CA . THR A 1 380 ? 14.268 -5.582 18.995 1.00 97.50 380 THR A CA 1
ATOM 2881 C C . THR A 1 380 ? 14.816 -4.178 18.741 1.00 97.50 380 THR A C 1
ATOM 2883 O O . THR A 1 380 ? 15.684 -3.722 19.484 1.00 97.50 380 THR A O 1
ATOM 2886 N N . PHE A 1 381 ? 14.346 -3.498 17.696 1.00 98.31 381 PHE A N 1
ATOM 2887 C CA . PHE A 1 381 ? 14.778 -2.159 17.309 1.00 98.31 381 PHE A CA 1
ATOM 2888 C C . PHE A 1 381 ? 13.686 -1.131 17.614 1.00 98.31 381 PHE A C 1
ATOM 2890 O O . PHE A 1 381 ? 12.511 -1.467 17.752 1.00 98.31 381 PHE A O 1
ATOM 2897 N N . ASN A 1 382 ? 14.093 0.128 17.765 1.00 98.44 382 ASN A N 1
ATOM 2898 C CA . ASN A 1 382 ? 13.165 1.244 17.906 1.00 98.44 382 ASN A CA 1
ATOM 2899 C C . ASN A 1 382 ? 12.869 1.853 16.535 1.00 98.44 382 ASN A C 1
ATOM 2901 O O . ASN A 1 382 ? 13.727 1.853 15.651 1.00 98.44 382 ASN A O 1
ATOM 2905 N N . GLY A 1 383 ? 11.683 2.437 16.397 1.00 97.25 383 GLY A N 1
ATOM 2906 C CA . GLY A 1 383 ? 11.354 3.300 15.274 1.00 97.25 383 GLY A CA 1
ATOM 2907 C C . GLY A 1 383 ? 11.974 4.692 15.399 1.00 97.25 383 GLY A C 1
ATOM 2908 O O . GLY A 1 383 ? 12.805 4.958 16.267 1.00 97.25 383 GLY A O 1
ATOM 2909 N N . ILE A 1 384 ? 11.535 5.605 14.533 1.00 94.50 384 ILE A N 1
ATOM 2910 C CA . ILE A 1 384 ? 12.011 6.999 14.489 1.00 94.50 384 ILE A CA 1
ATOM 2911 C C . ILE A 1 384 ? 11.792 7.733 15.820 1.00 94.50 384 ILE A C 1
ATOM 2913 O O . ILE A 1 384 ? 12.666 8.479 16.259 1.00 94.50 384 ILE A O 1
ATOM 2917 N N . LEU A 1 385 ? 10.633 7.542 16.458 1.00 95.69 385 LEU A N 1
ATOM 2918 C CA . LEU A 1 385 ? 10.312 8.147 17.754 1.00 95.69 385 LEU A CA 1
ATOM 2919 C C . LEU A 1 385 ? 9.565 7.135 18.633 1.00 95.69 385 LEU A C 1
ATOM 2921 O O . LEU A 1 385 ? 8.336 7.185 18.692 1.00 95.69 385 LEU A O 1
ATOM 2925 N N . PRO A 1 386 ? 10.272 6.202 19.295 1.00 97.12 386 PRO A N 1
ATOM 2926 C CA . PRO A 1 386 ? 9.631 5.186 20.120 1.00 97.12 386 PRO A CA 1
ATOM 2927 C C . PRO A 1 386 ? 8.814 5.822 21.252 1.00 97.12 386 PRO A C 1
ATOM 2929 O O . PRO A 1 386 ? 9.234 6.799 21.891 1.00 97.12 386 PRO A O 1
ATOM 2932 N N . SER A 1 387 ? 7.654 5.235 21.534 1.00 96.25 387 SER A N 1
ATOM 2933 C CA . SER A 1 387 ? 6.869 5.558 22.725 1.00 96.25 387 SER A CA 1
ATOM 2934 C C . SER A 1 387 ? 7.678 5.288 23.995 1.00 96.25 387 SER A C 1
ATOM 2936 O O . SER A 1 387 ? 8.402 4.294 24.090 1.00 96.25 387 SER A O 1
ATOM 2938 N N . HIS A 1 388 ? 7.545 6.169 24.986 1.00 94.88 388 HIS A N 1
ATOM 2939 C CA . HIS A 1 388 ? 8.294 6.126 26.243 1.00 94.88 388 HIS A CA 1
ATOM 2940 C C . HIS A 1 388 ? 7.457 6.671 27.410 1.00 94.88 388 HIS A C 1
ATOM 2942 O O . HIS A 1 388 ? 6.419 7.304 27.208 1.00 94.88 388 HIS A O 1
ATOM 2948 N N . GLY A 1 389 ? 7.917 6.432 28.642 1.00 96.31 389 GLY A N 1
ATOM 2949 C CA . GLY A 1 389 ? 7.275 6.948 29.855 1.00 96.31 389 GLY A CA 1
ATOM 2950 C C . GLY A 1 389 ? 5.801 6.547 29.961 1.00 96.31 389 GLY A C 1
ATOM 2951 O O . GLY A 1 389 ? 5.451 5.394 29.711 1.00 96.31 389 GLY A O 1
ATOM 2952 N N . GLN A 1 390 ? 4.944 7.512 30.311 1.00 96.62 390 GLN A N 1
ATOM 2953 C CA . GLN A 1 390 ? 3.507 7.275 30.467 1.00 96.62 390 GLN A CA 1
ATOM 2954 C C . GLN A 1 390 ? 2.843 6.810 29.166 1.00 96.62 390 GLN A C 1
ATOM 2956 O O . GLN A 1 390 ? 2.013 5.915 29.215 1.00 96.62 390 GLN A O 1
ATOM 2961 N N . GLY A 1 391 ? 3.248 7.334 28.004 1.00 96.56 391 GLY A N 1
ATOM 2962 C CA . GLY A 1 391 ? 2.633 6.928 26.738 1.00 96.56 391 GLY A CA 1
ATOM 2963 C C . GLY A 1 391 ? 2.887 5.459 26.391 1.00 96.56 391 GLY A C 1
ATOM 2964 O O . GLY A 1 391 ? 2.006 4.781 25.871 1.00 96.56 391 GLY A O 1
ATOM 2965 N N . LEU A 1 392 ? 4.062 4.924 26.751 1.00 98.00 392 LEU A N 1
ATOM 2966 C CA . LEU A 1 392 ? 4.330 3.488 26.633 1.00 98.00 392 LEU A CA 1
ATOM 2967 C C . LEU A 1 392 ? 3.527 2.666 27.651 1.00 98.00 392 LEU A C 1
ATOM 2969 O O . LEU A 1 392 ? 3.035 1.596 27.310 1.00 98.00 392 LEU A O 1
ATOM 2973 N N . ALA A 1 393 ? 3.382 3.154 28.886 1.00 98.25 393 ALA A N 1
ATOM 2974 C CA . ALA A 1 393 ? 2.560 2.487 29.895 1.00 98.25 393 ALA A CA 1
ATOM 2975 C C . ALA A 1 393 ? 1.084 2.413 29.463 1.00 98.25 393 ALA A C 1
ATOM 2977 O O . ALA A 1 393 ? 0.468 1.356 29.578 1.00 98.25 393 ALA A O 1
ATOM 2978 N N . ASP A 1 394 ? 0.557 3.500 28.897 1.00 97.81 394 ASP A N 1
ATOM 2979 C CA . ASP A 1 394 ? -0.810 3.584 28.380 1.00 97.81 394 ASP A CA 1
ATOM 2980 C C . ASP A 1 394 ? -1.013 2.668 27.161 1.00 97.81 394 ASP A C 1
ATOM 2982 O O . ASP A 1 394 ? -2.038 2.000 27.065 1.00 97.81 394 ASP A O 1
ATOM 2986 N N . LEU A 1 395 ? -0.022 2.552 26.264 1.00 97.19 395 LEU A N 1
ATOM 2987 C CA . LEU A 1 395 ? -0.046 1.554 25.182 1.00 97.19 395 LEU A CA 1
ATOM 2988 C C . LEU A 1 395 ? -0.048 0.128 25.723 1.00 97.19 395 LEU A C 1
ATOM 2990 O O . LEU A 1 395 ? -0.829 -0.705 25.272 1.00 97.19 395 LEU A O 1
ATOM 2994 N N . ASN A 1 396 ? 0.797 -0.154 26.714 1.00 98.25 396 ASN A N 1
ATOM 2995 C CA . ASN A 1 396 ? 0.919 -1.487 27.292 1.00 98.25 396 ASN A CA 1
ATOM 2996 C C . ASN A 1 396 ? -0.343 -1.927 28.042 1.00 98.25 396 ASN A C 1
ATOM 2998 O O . ASN A 1 396 ? -0.541 -3.127 28.228 1.00 98.25 396 ASN A O 1
ATOM 3002 N N . ALA A 1 397 ? -1.239 -0.997 28.387 1.00 98.38 397 ALA A N 1
ATOM 3003 C CA . ALA A 1 397 ? -2.572 -1.342 28.862 1.00 98.38 397 ALA A CA 1
ATOM 3004 C C . ALA A 1 397 ? -3.382 -2.137 27.824 1.00 98.38 397 ALA A C 1
ATOM 3006 O O . ALA A 1 397 ? -4.278 -2.857 28.232 1.00 98.38 397 ALA A O 1
ATOM 3007 N N . TYR A 1 398 ? -3.068 -2.061 26.526 1.00 98.38 398 TYR A N 1
ATOM 3008 C CA . TYR A 1 398 ? -3.727 -2.786 25.426 1.00 98.38 398 TYR A CA 1
ATOM 3009 C C . TYR A 1 398 ? -2.921 -3.997 24.905 1.00 98.38 398 TYR A C 1
ATOM 3011 O O . TYR A 1 398 ? -3.275 -4.577 23.878 1.00 98.38 398 TYR A O 1
ATOM 3019 N N . ALA A 1 399 ? -1.818 -4.371 25.565 1.00 97.50 399 ALA A N 1
ATOM 3020 C CA . ALA A 1 399 ? -0.805 -5.273 25.006 1.00 97.50 399 ALA A CA 1
ATOM 3021 C C . ALA A 1 399 ? -1.316 -6.662 24.569 1.00 97.50 399 ALA A C 1
ATOM 3023 O O . ALA A 1 399 ? -0.749 -7.260 23.659 1.00 97.50 399 ALA A O 1
ATOM 3024 N N . ASP A 1 400 ? -2.366 -7.184 25.201 1.00 96.44 400 ASP A N 1
ATOM 3025 C CA . ASP A 1 400 ? -2.996 -8.478 24.899 1.00 96.44 400 ASP A CA 1
ATOM 3026 C C . ASP A 1 400 ? -3.811 -8.487 23.597 1.00 96.44 400 ASP A C 1
ATOM 3028 O O . ASP A 1 400 ? -4.099 -9.559 23.069 1.00 96.44 400 ASP A O 1
ATOM 3032 N N . ILE A 1 401 ? -4.150 -7.313 23.060 1.00 97.62 401 ILE A N 1
ATOM 3033 C CA . ILE A 1 401 ? -4.907 -7.157 21.811 1.00 97.62 401 ILE A CA 1
ATOM 3034 C C . ILE A 1 401 ? -4.132 -6.373 20.747 1.00 97.62 401 ILE A C 1
ATOM 3036 O O . ILE A 1 401 ? -4.723 -5.860 19.796 1.00 97.62 401 ILE A O 1
ATOM 3040 N N . MET A 1 402 ? -2.806 -6.285 20.884 1.00 98.25 402 MET A N 1
ATOM 3041 C CA . MET A 1 402 ? -1.913 -5.604 19.946 1.00 98.25 402 MET A CA 1
ATOM 3042 C C . MET A 1 402 ? -1.065 -6.593 19.140 1.00 98.25 402 MET A C 1
ATOM 3044 O O . MET A 1 402 ? -0.563 -7.582 19.672 1.00 98.25 402 MET A O 1
ATOM 3048 N N . ALA A 1 403 ? -0.854 -6.281 17.861 1.00 98.06 403 ALA A N 1
ATOM 3049 C CA . ALA A 1 403 ? 0.104 -6.961 16.995 1.00 98.06 403 ALA A CA 1
ATOM 3050 C C . ALA A 1 403 ? 0.792 -5.954 16.068 1.00 98.06 403 ALA A C 1
ATOM 3052 O O . ALA A 1 403 ? 0.179 -5.405 15.147 1.00 98.06 403 ALA A O 1
ATOM 3053 N N . TYR A 1 404 ? 2.060 -5.656 16.345 1.00 98.06 404 TYR A N 1
ATOM 3054 C CA . TYR A 1 404 ? 2.829 -4.645 15.623 1.00 98.06 404 TYR A CA 1
ATOM 3055 C C . TYR A 1 404 ? 3.916 -5.331 14.797 1.00 98.06 404 TYR A C 1
ATOM 3057 O O . TYR A 1 404 ? 4.908 -5.819 15.338 1.00 98.06 404 TYR A O 1
ATOM 3065 N N . TRP A 1 405 ? 3.739 -5.363 13.479 1.00 98.25 405 TRP A N 1
ATOM 3066 C CA . TRP A 1 405 ? 4.720 -5.925 12.558 1.00 98.25 405 TRP A CA 1
ATOM 3067 C C . TRP A 1 405 ? 5.806 -4.907 12.223 1.00 98.25 405 TRP A C 1
ATOM 3069 O O . TRP A 1 405 ? 5.528 -3.799 11.752 1.00 98.25 405 TRP A O 1
ATOM 3079 N N . CYS A 1 406 ? 7.052 -5.327 12.422 1.00 98.12 406 CYS A N 1
ATOM 3080 C CA . CYS A 1 406 ? 8.237 -4.598 12.014 1.00 98.12 406 CYS A CA 1
ATOM 3081 C C . CYS A 1 406 ? 9.281 -5.547 11.406 1.00 98.12 406 CYS A C 1
ATOM 3083 O O . CYS A 1 406 ? 9.775 -6.481 12.049 1.00 98.12 406 CYS A O 1
ATOM 3085 N N . ASN A 1 407 ? 9.619 -5.309 10.143 1.00 92.56 407 ASN A N 1
ATOM 3086 C CA . ASN A 1 407 ? 10.598 -6.085 9.401 1.00 92.56 407 ASN A CA 1
ATOM 3087 C C . ASN A 1 407 ? 12.030 -5.665 9.765 1.00 92.56 407 ASN A C 1
ATOM 3089 O O . ASN A 1 407 ? 12.309 -4.507 10.067 1.00 92.56 407 ASN A O 1
ATOM 3093 N N . GLY A 1 408 ? 12.962 -6.621 9.720 1.00 92.19 408 GLY A N 1
ATOM 3094 C CA . GLY A 1 408 ? 14.390 -6.314 9.840 1.00 92.19 408 GLY A CA 1
ATOM 3095 C C . GLY A 1 408 ? 14.857 -5.485 8.641 1.00 92.19 408 GLY A C 1
ATOM 3096 O O . GLY A 1 408 ? 14.430 -5.736 7.514 1.00 92.19 408 GLY A O 1
ATOM 3097 N N . GLY A 1 409 ? 15.710 -4.493 8.884 1.00 84.00 409 GLY A N 1
ATOM 3098 C CA . GLY A 1 409 ? 16.152 -3.537 7.867 1.00 84.00 409 GLY A CA 1
ATOM 3099 C C . GLY A 1 409 ? 15.134 -2.444 7.514 1.00 84.00 409 GLY A C 1
ATOM 3100 O O . GLY A 1 409 ? 15.464 -1.580 6.704 1.00 84.00 409 GLY A O 1
ATOM 3101 N N . ASP A 1 410 ? 13.926 -2.433 8.095 1.00 90.25 410 ASP A N 1
ATOM 3102 C CA . ASP A 1 410 ? 12.966 -1.341 7.886 1.00 90.25 410 ASP A CA 1
ATOM 3103 C C . ASP A 1 410 ? 13.525 -0.022 8.473 1.00 90.25 410 ASP A C 1
ATOM 3105 O O . ASP A 1 410 ? 13.703 0.078 9.691 1.00 90.25 410 ASP A O 1
ATOM 3109 N N . PRO A 1 411 ? 13.767 1.020 7.649 1.00 83.56 411 PRO A N 1
ATOM 3110 C CA . PRO A 1 411 ? 14.365 2.277 8.106 1.00 83.56 411 PRO A CA 1
ATOM 3111 C C . PRO A 1 411 ? 13.449 3.133 8.995 1.00 83.56 411 PRO A C 1
ATOM 3113 O O . PRO A 1 411 ? 13.894 4.157 9.509 1.00 83.56 411 PRO A O 1
ATOM 3116 N N . ILE A 1 412 ? 12.174 2.770 9.139 1.00 91.81 412 ILE A N 1
ATOM 3117 C CA . ILE A 1 412 ? 11.153 3.527 9.860 1.00 91.81 412 ILE A CA 1
ATOM 3118 C C . ILE A 1 412 ? 10.870 2.924 11.234 1.00 91.81 412 ILE A C 1
ATOM 3120 O O . ILE A 1 412 ? 10.899 3.648 12.228 1.00 91.81 412 ILE A O 1
ATOM 3124 N N . CYS A 1 413 ? 10.583 1.623 11.308 1.00 97.56 413 CYS A N 1
ATOM 3125 C CA . CYS A 1 413 ? 10.241 0.969 12.577 1.00 97.56 413 CYS A CA 1
ATOM 3126 C C . CYS A 1 413 ? 11.420 0.229 13.226 1.00 97.56 413 CYS A C 1
ATOM 3128 O O . CYS A 1 413 ? 11.363 -0.044 14.422 1.00 97.56 413 CYS A O 1
ATOM 3130 N N . ALA A 1 414 ? 12.482 -0.069 12.468 1.00 97.00 414 ALA A N 1
ATOM 3131 C CA . ALA A 1 414 ? 13.667 -0.782 12.940 1.00 97.00 414 ALA A CA 1
ATOM 3132 C C . ALA A 1 414 ? 14.949 0.027 12.685 1.00 97.00 414 ALA A C 1
ATOM 3134 O O . ALA A 1 414 ? 15.899 -0.442 12.056 1.00 97.00 414 ALA A O 1
ATOM 3135 N N . VAL A 1 415 ? 14.988 1.265 13.181 1.00 93.25 415 VAL A N 1
ATOM 3136 C CA . VAL A 1 415 ? 16.122 2.179 12.997 1.00 93.25 415 VAL A CA 1
ATOM 3137 C C . VAL A 1 415 ? 17.407 1.545 13.538 1.00 93.25 415 VAL A C 1
ATOM 3139 O O . VAL A 1 415 ? 17.481 1.135 14.697 1.00 93.25 415 VAL A O 1
ATOM 3142 N N . GLY A 1 416 ? 18.433 1.477 12.685 1.00 89.25 416 GLY A N 1
ATOM 3143 C CA . GLY A 1 416 ? 19.724 0.851 12.996 1.00 89.25 416 GLY A CA 1
ATOM 3144 C C . GLY A 1 416 ? 19.783 -0.663 12.756 1.00 89.25 416 GLY A C 1
ATOM 3145 O O . GLY A 1 416 ? 20.809 -1.276 13.041 1.00 89.25 416 GLY A O 1
ATOM 3146 N N . SER A 1 417 ? 18.713 -1.276 12.239 1.00 92.56 417 SER A N 1
ATOM 3147 C CA . SER A 1 417 ? 18.726 -2.659 11.757 1.00 92.56 417 SER A CA 1
ATOM 3148 C C . SER A 1 417 ? 19.419 -2.746 10.394 1.00 92.56 417 SER A C 1
ATOM 3150 O O . SER A 1 417 ? 19.064 -2.012 9.473 1.00 92.56 417 SER A O 1
ATOM 3152 N N . GLU A 1 418 ? 20.396 -3.647 10.258 1.00 86.06 418 GLU A N 1
ATOM 3153 C CA . GLU A 1 418 ? 21.206 -3.801 9.043 1.00 86.06 418 GLU A CA 1
ATOM 3154 C C . GLU A 1 418 ? 20.992 -5.171 8.364 1.00 86.06 418 GLU A C 1
ATOM 3156 O O . GLU A 1 418 ? 20.837 -6.179 9.062 1.00 86.06 418 GLU A O 1
ATOM 3161 N N . PRO A 1 419 ? 21.049 -5.250 7.017 1.00 83.62 419 PRO A N 1
ATOM 3162 C CA . PRO A 1 419 ? 21.192 -4.127 6.090 1.00 83.62 419 PRO A CA 1
ATOM 3163 C C . PRO A 1 419 ? 19.904 -3.297 6.003 1.00 83.62 419 PRO A C 1
ATOM 3165 O O . PRO A 1 419 ? 18.812 -3.861 5.915 1.00 83.62 419 PRO A O 1
ATOM 3168 N N . VAL A 1 420 ? 20.028 -1.967 5.967 1.00 69.00 420 VAL A N 1
ATOM 3169 C CA . VAL A 1 420 ? 18.873 -1.093 5.707 1.00 69.00 420 VAL A CA 1
ATOM 3170 C C . VAL A 1 420 ? 18.251 -1.430 4.346 1.00 69.00 420 VAL A C 1
ATOM 3172 O O . VAL A 1 420 ? 18.919 -1.407 3.310 1.00 69.00 420 VAL A O 1
ATOM 3175 N N . ASN A 1 421 ? 16.951 -1.720 4.343 1.00 71.94 421 ASN A N 1
ATOM 3176 C CA . ASN A 1 421 ? 16.184 -2.142 3.181 1.00 71.94 421 ASN A CA 1
ATOM 3177 C C . ASN A 1 421 ? 14.814 -1.451 3.163 1.00 71.94 421 ASN A C 1
ATOM 3179 O O . ASN A 1 421 ? 13.886 -1.854 3.858 1.00 71.94 421 ASN A O 1
ATOM 3183 N N . VAL A 1 422 ? 14.655 -0.440 2.308 1.00 63.09 422 VAL A N 1
ATOM 3184 C CA . VAL A 1 422 ? 13.382 0.291 2.167 1.00 63.09 422 VAL A CA 1
ATOM 3185 C C . VAL A 1 422 ? 12.237 -0.633 1.737 1.00 63.09 422 VAL A C 1
ATOM 3187 O O . VAL A 1 422 ? 11.107 -0.440 2.175 1.00 63.09 422 VAL A O 1
ATOM 3190 N N . THR A 1 423 ? 12.512 -1.684 0.958 1.00 66.19 423 THR A N 1
ATOM 3191 C CA . THR A 1 423 ? 11.488 -2.663 0.565 1.00 66.19 423 THR A CA 1
ATOM 3192 C C . THR A 1 423 ? 10.888 -3.374 1.776 1.00 66.19 423 THR A C 1
ATOM 3194 O O . THR A 1 423 ? 9.696 -3.657 1.765 1.00 66.19 423 THR A O 1
ATOM 3197 N N . ALA A 1 424 ? 11.661 -3.576 2.851 1.00 68.69 424 ALA A N 1
ATOM 3198 C CA . ALA A 1 424 ? 11.161 -4.162 4.095 1.00 68.69 424 ALA A CA 1
ATOM 3199 C C . ALA A 1 424 ? 10.042 -3.320 4.735 1.00 68.69 424 ALA A C 1
ATOM 3201 O O . ALA A 1 424 ? 9.174 -3.875 5.403 1.00 68.69 424 ALA A O 1
ATOM 3202 N N . HIS A 1 425 ? 10.032 -2.004 4.491 1.00 79.06 425 HIS A N 1
ATOM 3203 C CA . HIS A 1 425 ? 8.955 -1.109 4.911 1.00 79.06 425 HIS A CA 1
ATOM 3204 C C . HIS A 1 425 ? 7.717 -1.198 4.010 1.00 79.06 425 HIS A C 1
ATOM 3206 O O . HIS A 1 425 ? 6.594 -0.935 4.440 1.00 79.06 425 HIS A O 1
ATOM 3212 N N . TRP A 1 426 ? 7.896 -1.523 2.731 1.00 75.88 426 TRP A N 1
ATOM 3213 C CA . TRP A 1 426 ? 6.815 -1.521 1.742 1.00 75.88 426 TRP A CA 1
ATOM 3214 C C . TRP A 1 426 ? 6.089 -2.860 1.620 1.00 75.88 426 TRP A C 1
ATOM 3216 O O . TRP A 1 426 ? 4.916 -2.858 1.264 1.00 75.88 426 TRP A O 1
ATOM 3226 N N . SER A 1 427 ? 6.738 -3.970 1.969 1.00 74.94 427 SER A N 1
ATOM 3227 C CA . SER A 1 427 ? 6.242 -5.328 1.717 1.00 74.94 427 SER A CA 1
ATOM 3228 C C . SER A 1 427 ? 5.263 -5.880 2.760 1.00 74.94 427 SER A C 1
ATOM 3230 O O . SER A 1 427 ? 4.833 -7.025 2.641 1.00 74.94 427 SER A O 1
ATOM 3232 N N . TYR A 1 428 ? 4.875 -5.112 3.786 1.00 81.06 428 TYR A N 1
ATOM 3233 C CA . TYR A 1 428 ? 4.062 -5.638 4.891 1.00 81.06 428 TYR A CA 1
ATOM 3234 C C . TYR A 1 428 ? 2.745 -6.280 4.447 1.00 81.06 428 TYR A C 1
ATOM 3236 O O . TYR A 1 428 ? 2.401 -7.360 4.920 1.00 81.06 428 TYR A O 1
ATOM 3244 N N . TYR A 1 429 ? 2.003 -5.641 3.543 1.00 74.50 429 TYR A N 1
ATOM 3245 C CA . TYR A 1 429 ? 0.730 -6.193 3.080 1.00 74.50 429 TYR A CA 1
ATOM 3246 C C . TYR A 1 429 ? 0.924 -7.431 2.195 1.00 74.50 429 TYR A C 1
ATOM 3248 O O . TYR A 1 429 ? 0.110 -8.352 2.256 1.00 74.50 429 TYR A O 1
ATOM 3256 N N . ASP A 1 430 ? 2.027 -7.515 1.454 1.00 65.19 430 ASP A N 1
ATOM 3257 C CA . ASP A 1 430 ? 2.373 -8.709 0.675 1.00 65.19 430 ASP A CA 1
ATOM 3258 C C . ASP A 1 430 ? 2.718 -9.892 1.577 1.00 65.19 430 ASP A C 1
ATOM 3260 O O . ASP A 1 430 ? 2.315 -11.025 1.316 1.00 65.19 430 ASP A O 1
ATOM 3264 N N . GLU A 1 431 ? 3.446 -9.620 2.657 1.00 73.19 431 GLU A N 1
ATOM 3265 C CA . GLU A 1 431 ? 3.951 -10.638 3.571 1.00 73.19 431 GLU A CA 1
ATOM 3266 C C . GLU A 1 431 ? 2.907 -11.086 4.598 1.00 73.19 431 GLU A C 1
ATOM 3268 O O . GLU A 1 431 ? 2.879 -12.262 4.970 1.00 73.19 431 GLU A O 1
ATOM 3273 N N . TYR A 1 432 ? 2.059 -10.164 5.070 1.00 80.50 432 TYR A N 1
ATOM 3274 C CA . TYR A 1 432 ? 1.317 -10.365 6.314 1.00 80.50 432 TYR A CA 1
ATOM 3275 C C . TYR A 1 432 ? -0.201 -10.232 6.220 1.00 80.50 432 TYR A C 1
ATOM 3277 O O . TYR A 1 432 ? -0.858 -10.564 7.203 1.00 80.50 432 TYR A O 1
ATOM 3285 N N . THR A 1 433 ? -0.793 -9.836 5.085 1.00 76.19 433 THR A N 1
ATOM 3286 C CA . THR A 1 433 ? -2.258 -9.636 4.984 1.00 76.19 433 THR A CA 1
ATOM 3287 C C . THR A 1 433 ? -3.047 -10.835 5.511 1.00 76.19 433 THR A C 1
ATOM 3289 O O . THR A 1 433 ? -3.820 -10.712 6.457 1.00 76.19 433 THR A O 1
ATOM 3292 N N . ALA A 1 434 ? -2.786 -12.030 4.980 1.00 74.88 434 ALA A N 1
ATOM 3293 C CA . ALA A 1 434 ? -3.548 -13.217 5.351 1.00 74.88 434 ALA A CA 1
ATOM 3294 C C . ALA A 1 434 ? -3.382 -13.604 6.835 1.00 74.88 434 ALA A C 1
ATOM 3296 O O . ALA A 1 434 ? -4.333 -14.053 7.478 1.00 74.88 434 ALA A O 1
ATOM 3297 N N . VAL A 1 435 ? -2.171 -13.473 7.388 1.00 79.19 435 VAL A N 1
ATOM 3298 C CA . VAL A 1 435 ? -1.905 -13.825 8.791 1.00 79.19 435 VAL A CA 1
ATOM 3299 C C . VAL A 1 435 ? -2.449 -12.773 9.751 1.00 79.19 435 VAL A C 1
ATOM 3301 O O . VAL A 1 435 ? -3.039 -13.151 10.761 1.00 79.19 435 VAL A O 1
ATOM 3304 N N . ALA A 1 436 ? -2.332 -11.489 9.420 1.00 87.19 436 ALA A N 1
ATOM 3305 C CA . ALA A 1 436 ? -2.840 -10.395 10.231 1.00 87.19 436 ALA A CA 1
ATOM 3306 C C . ALA A 1 436 ? -4.371 -10.407 10.294 1.00 87.19 436 ALA A C 1
ATOM 3308 O O . ALA A 1 436 ? -4.916 -10.366 11.394 1.00 87.19 436 ALA A O 1
ATOM 3309 N N . SER A 1 437 ? -5.067 -10.582 9.162 1.00 84.00 437 SER A N 1
ATOM 3310 C CA . SER A 1 437 ? -6.533 -10.698 9.144 1.00 84.00 437 SER A CA 1
ATOM 3311 C C . SER A 1 437 ? -7.011 -11.862 10.020 1.00 84.00 437 SER A C 1
ATOM 3313 O O . SER A 1 437 ? -7.881 -11.690 10.870 1.00 84.00 437 SER A O 1
ATOM 3315 N N . ARG A 1 438 ? -6.382 -13.042 9.902 1.00 84.62 438 ARG A N 1
ATOM 3316 C CA . ARG A 1 438 ? -6.706 -14.198 10.758 1.00 84.62 438 ARG A CA 1
ATOM 3317 C C . ARG A 1 438 ? -6.388 -13.959 12.228 1.00 84.62 438 ARG A C 1
ATOM 3319 O O . ARG A 1 438 ? -7.129 -14.444 13.078 1.00 84.62 438 ARG A O 1
ATOM 3326 N N . TRP A 1 439 ? -5.286 -13.277 12.532 1.00 91.00 439 TRP A N 1
ATOM 3327 C CA . TRP A 1 439 ? -4.936 -12.937 13.905 1.00 91.00 439 TRP A CA 1
ATOM 3328 C C . TRP A 1 439 ? -6.004 -12.028 14.517 1.00 91.00 439 TRP A C 1
ATOM 3330 O O . TRP A 1 439 ? -6.511 -12.361 15.582 1.00 91.00 439 TRP A O 1
ATOM 3340 N N . VAL A 1 440 ? -6.437 -10.974 13.811 1.00 95.38 440 VAL A N 1
ATOM 3341 C CA . VAL A 1 440 ? -7.498 -10.075 14.295 1.00 95.38 440 VAL A CA 1
ATOM 3342 C C . VAL A 1 440 ? -8.784 -10.842 14.580 1.00 95.38 440 VAL A C 1
ATOM 3344 O O . VAL A 1 440 ? -9.303 -10.753 15.690 1.00 95.38 440 VAL A O 1
ATOM 3347 N N . VAL A 1 441 ? -9.278 -11.634 13.623 1.00 88.12 441 VAL A N 1
ATOM 3348 C CA . VAL A 1 441 ? -10.531 -12.381 13.814 1.00 88.12 441 VAL A CA 1
ATOM 3349 C C . VAL A 1 441 ? -10.438 -13.331 15.011 1.00 88.12 441 VAL A C 1
ATOM 3351 O O . VAL A 1 441 ? -11.352 -13.370 15.833 1.00 88.12 441 VAL A O 1
ATOM 3354 N N . ARG A 1 442 ? -9.315 -14.040 15.188 1.00 89.75 442 ARG A N 1
ATOM 3355 C CA . ARG A 1 442 ? -9.120 -14.920 16.354 1.00 89.75 442 ARG A CA 1
ATOM 3356 C C . ARG A 1 442 ? -9.069 -14.158 17.671 1.00 89.75 442 ARG A C 1
ATOM 3358 O O . ARG A 1 442 ? -9.705 -14.592 18.628 1.00 89.75 442 ARG A O 1
ATOM 3365 N N . THR A 1 443 ? -8.336 -13.047 17.717 1.00 92.75 443 THR A N 1
ATOM 3366 C CA . THR A 1 443 ? -8.235 -12.188 18.904 1.00 92.75 443 THR A CA 1
ATOM 3367 C C . THR A 1 443 ? -9.616 -11.670 19.305 1.00 92.75 443 THR A C 1
ATOM 3369 O O . THR A 1 443 ? -9.990 -11.748 20.471 1.00 92.75 443 THR A O 1
ATOM 3372 N N . VAL A 1 444 ? -10.418 -11.226 18.335 1.00 94.19 444 VAL A N 1
ATOM 3373 C CA . VAL A 1 444 ? -11.749 -10.651 18.575 1.00 94.19 444 VAL A CA 1
ATOM 3374 C C . VAL A 1 444 ? -12.804 -11.705 18.940 1.00 94.19 444 VAL A C 1
ATOM 3376 O O . VAL A 1 444 ? -13.683 -11.430 19.760 1.00 94.19 444 VAL A O 1
ATOM 3379 N N . LEU A 1 445 ? -12.767 -12.897 18.337 1.00 90.56 445 LEU A N 1
ATOM 3380 C CA . LEU A 1 445 ? -13.756 -13.957 18.590 1.00 90.56 445 LEU A CA 1
ATOM 3381 C C . LEU A 1 445 ? -13.386 -14.881 19.763 1.00 90.56 445 LEU A C 1
ATOM 3383 O O . LEU A 1 445 ? -14.219 -15.675 20.192 1.00 90.56 445 LEU A O 1
ATOM 3387 N N . GLY A 1 446 ? -12.170 -14.773 20.309 1.00 78.19 446 GLY A N 1
ATOM 3388 C CA . GLY A 1 446 ? -11.725 -15.572 21.458 1.00 78.19 446 GLY A CA 1
ATOM 3389 C C . GLY A 1 446 ? -11.524 -17.058 21.138 1.00 78.19 446 GLY A C 1
ATOM 3390 O O . GLY A 1 446 ? -11.619 -17.911 22.027 1.00 78.19 446 GLY A O 1
ATOM 3391 N N . ASP A 1 447 ? -11.277 -17.387 19.868 1.00 58.44 447 ASP A N 1
ATOM 3392 C CA . ASP A 1 447 ? -11.330 -18.760 19.378 1.00 58.44 447 ASP A CA 1
ATOM 3393 C C . ASP A 1 447 ? -10.046 -19.538 19.732 1.00 58.44 447 ASP A C 1
ATOM 3395 O O . ASP A 1 447 ? -9.023 -19.501 19.048 1.00 58.44 447 ASP A O 1
ATOM 3399 N N . THR A 1 448 ? -10.107 -20.259 20.852 1.00 44.00 448 THR A N 1
ATOM 3400 C CA . THR A 1 448 ? -9.064 -21.170 21.363 1.00 44.00 448 THR A CA 1
ATOM 3401 C C . THR A 1 448 ? -9.107 -22.561 20.708 1.00 44.00 448 THR A C 1
ATOM 3403 O O . THR A 1 448 ? -8.314 -23.436 21.060 1.00 44.00 448 THR A O 1
ATOM 3406 N N . LYS A 1 449 ? -10.010 -22.797 19.741 1.00 35.00 449 LYS A N 1
ATOM 3407 C CA . LYS A 1 449 ? -10.317 -24.131 19.184 1.00 35.00 449 LYS A CA 1
ATOM 3408 C C . LYS A 1 449 ? -9.575 -24.539 17.906 1.00 35.00 449 LYS A C 1
ATOM 3410 O O . LYS A 1 449 ? -9.946 -25.529 17.279 1.00 35.00 449 LYS A O 1
ATOM 3415 N N . SER A 1 450 ? -8.462 -23.896 17.567 1.00 36.91 450 SER A N 1
ATOM 3416 C CA . SER A 1 450 ? -7.497 -24.474 16.624 1.00 36.91 450 SER A CA 1
ATOM 3417 C C . SER A 1 450 ? -6.086 -24.390 17.197 1.00 36.91 450 SER A C 1
ATOM 3419 O O . SER A 1 450 ? -5.378 -23.401 17.015 1.00 36.91 450 SER A O 1
ATOM 3421 N N . SER A 1 451 ? -5.662 -25.459 17.865 1.00 29.22 451 SER A N 1
ATOM 3422 C CA . SER A 1 451 ? -4.283 -25.754 18.273 1.00 29.22 451 SER A CA 1
ATOM 3423 C C . SER A 1 451 ? -3.365 -26.054 17.071 1.00 29.22 451 SER A C 1
ATOM 3425 O O . SER A 1 451 ? -2.555 -26.975 17.094 1.00 29.22 451 SER A O 1
ATOM 3427 N N . GLY A 1 452 ? -3.487 -25.261 16.005 1.00 36.72 452 GLY A N 1
ATOM 3428 C CA . GLY A 1 452 ? -2.510 -25.143 14.930 1.00 36.72 452 GLY A CA 1
ATOM 3429 C C . GLY A 1 452 ? -1.865 -23.768 15.049 1.00 36.72 452 GLY A C 1
ATOM 3430 O O . GLY A 1 452 ? -2.526 -22.759 14.791 1.00 36.72 452 GLY A O 1
ATOM 3431 N N . GLY A 1 453 ? -0.610 -23.725 15.504 1.00 42.91 453 GLY A N 1
ATOM 3432 C CA . GLY A 1 453 ? 0.129 -22.486 15.740 1.00 42.91 453 GLY A CA 1
ATOM 3433 C C . GLY A 1 453 ? 0.095 -21.580 14.512 1.00 42.91 453 GLY A C 1
ATOM 3434 O O . GLY A 1 453 ? 0.660 -21.914 13.473 1.00 42.91 453 GLY A O 1
ATOM 3435 N N . LEU A 1 454 ? -0.592 -20.438 14.616 1.00 49.97 454 LEU A N 1
ATOM 3436 C CA . LEU A 1 454 ? -0.497 -19.400 13.598 1.00 49.97 454 LEU A CA 1
ATOM 3437 C C . LEU A 1 454 ? 0.892 -18.793 13.718 1.00 49.97 454 LEU A C 1
ATOM 3439 O O . LEU A 1 454 ? 1.160 -18.046 14.656 1.00 49.97 454 LEU A O 1
ATOM 3443 N N . SER A 1 455 ? 1.780 -19.147 12.794 1.00 65.12 455 SER A N 1
ATOM 3444 C CA . SER A 1 455 ? 3.058 -18.460 12.675 1.00 65.12 455 SER A CA 1
ATOM 3445 C C . SER A 1 455 ? 2.776 -17.016 12.279 1.00 65.12 455 SER A C 1
ATOM 3447 O O . SER A 1 455 ? 2.303 -16.767 11.174 1.00 65.12 455 SER A O 1
ATOM 3449 N N . LEU A 1 456 ? 3.012 -16.082 13.201 1.00 66.38 456 LEU A N 1
ATOM 3450 C CA . LEU A 1 456 ? 2.853 -14.641 12.969 1.00 66.38 456 LEU A CA 1
ATOM 3451 C C . LEU A 1 456 ? 4.030 -14.043 12.182 1.00 66.38 456 LEU A C 1
ATOM 3453 O O . LEU A 1 456 ? 3.978 -12.896 11.744 1.00 66.38 456 LEU A O 1
ATOM 3457 N N . THR A 1 457 ? 5.092 -14.826 11.997 1.00 59.97 457 THR A N 1
ATOM 3458 C CA . THR A 1 457 ? 6.253 -14.493 11.173 1.00 59.97 457 THR A CA 1
ATOM 3459 C C . THR A 1 457 ? 6.022 -14.887 9.715 1.00 59.97 457 THR A C 1
ATOM 3461 O O . THR A 1 457 ? 5.114 -15.661 9.407 1.00 59.97 457 THR A O 1
ATOM 3464 N N . ARG A 1 458 ? 6.845 -14.324 8.820 1.00 47.88 458 ARG A N 1
ATOM 3465 C CA . ARG A 1 458 ? 6.754 -14.471 7.361 1.00 47.88 458 ARG A CA 1
ATOM 3466 C C . ARG A 1 458 ? 6.416 -15.918 6.946 1.00 47.88 458 ARG A C 1
ATOM 3468 O O . ARG A 1 458 ? 7.128 -16.828 7.375 1.00 47.88 458 ARG A O 1
ATOM 3475 N N . PRO A 1 459 ? 5.374 -16.145 6.124 1.00 40.66 459 PRO A N 1
ATOM 3476 C CA . PRO A 1 459 ? 5.091 -17.475 5.597 1.00 40.66 459 PRO A CA 1
ATOM 3477 C C . PRO A 1 459 ? 6.261 -17.973 4.726 1.00 40.66 459 PRO A C 1
ATOM 3479 O O . PRO A 1 459 ? 6.913 -17.181 4.042 1.00 40.66 459 PRO A O 1
ATOM 3482 N N . GLU A 1 460 ? 6.531 -19.284 4.755 1.00 31.17 460 GLU A N 1
ATOM 3483 C CA . GLU A 1 460 ? 7.383 -19.969 3.764 1.00 31.17 460 GLU A CA 1
ATOM 3484 C C . GLU A 1 460 ? 6.967 -19.542 2.340 1.00 31.17 460 GLU A C 1
ATOM 3486 O O . GLU A 1 460 ? 5.783 -19.268 2.129 1.00 31.17 460 GLU A O 1
ATOM 3491 N N . PRO A 1 461 ? 7.893 -19.453 1.364 1.00 28.83 461 PRO A N 1
ATOM 3492 C CA . PRO A 1 461 ? 7.626 -18.867 0.051 1.00 28.83 461 PRO A CA 1
ATOM 3493 C C . PRO A 1 461 ? 6.529 -19.644 -0.694 1.00 28.83 461 PRO A C 1
ATOM 3495 O O . PRO A 1 461 ? 6.783 -20.631 -1.380 1.00 28.83 461 PRO A O 1
ATOM 3498 N N . GLY A 1 462 ? 5.296 -19.167 -0.550 1.00 27.89 462 GLY A N 1
ATOM 3499 C CA . GLY A 1 462 ? 4.086 -19.691 -1.159 1.00 27.89 462 GLY A CA 1
ATOM 3500 C C . GLY A 1 462 ? 3.044 -18.577 -1.222 1.00 27.89 462 GLY A C 1
ATOM 3501 O O . GLY A 1 462 ? 2.568 -18.128 -0.187 1.00 27.89 462 GLY A O 1
ATOM 3502 N N . LEU A 1 463 ? 2.766 -18.134 -2.452 1.00 32.28 463 LEU A N 1
ATOM 3503 C CA . LEU A 1 463 ? 1.738 -17.185 -2.906 1.00 32.28 463 LEU A CA 1
ATOM 3504 C C . LEU A 1 463 ? 1.506 -15.934 -2.030 1.00 32.28 463 LEU A C 1
ATOM 3506 O O . LEU A 1 463 ? 0.734 -15.940 -1.072 1.00 32.28 463 LEU A O 1
ATOM 3510 N N . GLY A 1 464 ? 2.125 -14.821 -2.438 1.00 31.50 464 GLY A N 1
ATOM 3511 C CA . GLY A 1 464 ? 1.811 -13.479 -1.946 1.00 31.50 464 GLY A CA 1
ATOM 3512 C C . GLY A 1 464 ? 0.447 -13.005 -2.456 1.00 31.50 464 GLY A C 1
ATOM 3513 O O . GLY A 1 464 ? 0.234 -12.894 -3.658 1.00 31.50 464 GLY A O 1
ATOM 3514 N N . PHE A 1 465 ? -0.470 -12.722 -1.530 1.00 34.94 465 PHE A N 1
ATOM 3515 C CA . PHE A 1 465 ? -1.835 -12.257 -1.815 1.00 34.94 465 PHE A CA 1
ATOM 3516 C C . PHE A 1 465 ? -1.970 -10.716 -1.861 1.00 34.94 465 PHE A C 1
ATOM 3518 O O . PHE A 1 465 ? -2.993 -10.219 -2.320 1.00 34.94 465 PHE A O 1
ATOM 3525 N N . GLY A 1 466 ? -0.973 -9.941 -1.402 1.00 35.34 466 GLY A N 1
ATOM 3526 C CA . GLY A 1 466 ? -1.082 -8.475 -1.247 1.00 35.34 466 GLY A CA 1
ATOM 3527 C C . GLY A 1 466 ? -1.048 -7.681 -2.558 1.00 35.34 466 GLY A C 1
ATOM 3528 O O . GLY A 1 466 ? -1.940 -6.873 -2.815 1.00 35.34 466 GLY A O 1
ATOM 3529 N N . MET A 1 467 ? -0.078 -7.958 -3.430 1.00 37.53 467 MET A N 1
ATOM 3530 C CA . MET A 1 467 ? 0.056 -7.282 -4.724 1.00 37.53 467 MET A CA 1
ATOM 3531 C C . MET A 1 467 ? -1.121 -7.547 -5.670 1.00 37.53 467 MET A C 1
ATOM 3533 O O . MET A 1 467 ? -1.458 -6.701 -6.495 1.00 37.53 467 MET A O 1
ATOM 3537 N N . LEU A 1 468 ? -1.787 -8.694 -5.498 1.00 37.41 468 LEU A N 1
ATOM 3538 C CA . LEU A 1 468 ? -2.990 -9.049 -6.239 1.00 37.41 468 LEU A CA 1
ATOM 3539 C C . LEU A 1 468 ? -4.122 -8.045 -5.970 1.00 37.41 468 LEU A C 1
ATOM 3541 O O . LEU A 1 468 ? -4.865 -7.747 -6.884 1.00 37.41 468 LEU A O 1
ATOM 3545 N N . GLY A 1 469 ? -4.230 -7.464 -4.769 1.00 35.34 469 GLY A N 1
ATOM 3546 C CA . GLY A 1 469 ? -5.317 -6.539 -4.420 1.00 35.34 469 GLY A CA 1
ATOM 3547 C C . GLY A 1 469 ? -5.223 -5.156 -5.080 1.00 35.34 469 GLY A C 1
ATOM 3548 O O . GLY A 1 469 ? -6.213 -4.673 -5.624 1.00 35.34 469 GLY A O 1
ATOM 3549 N N . LEU A 1 470 ? -4.038 -4.526 -5.082 1.00 39.81 470 LEU A N 1
ATOM 3550 C CA . LEU A 1 470 ? -3.824 -3.253 -5.797 1.00 39.81 470 LEU A CA 1
ATOM 3551 C C . LEU A 1 470 ? -3.900 -3.446 -7.309 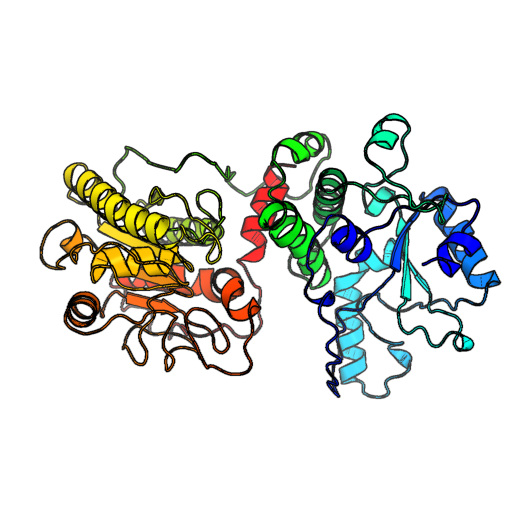1.00 39.81 470 LEU A C 1
ATOM 3553 O O . LEU A 1 470 ? -4.440 -2.604 -8.022 1.00 39.81 470 LEU A O 1
ATOM 3557 N N . LEU A 1 471 ? -3.359 -4.572 -7.777 1.00 42.72 471 LEU A N 1
ATOM 3558 C CA . LEU A 1 471 ? -3.461 -4.968 -9.163 1.00 42.72 471 LEU A CA 1
ATOM 3559 C C . LEU A 1 471 ? -4.929 -5.145 -9.560 1.00 42.72 471 LEU A C 1
ATOM 3561 O O . LEU A 1 471 ? -5.364 -4.533 -10.518 1.00 42.72 471 LEU A O 1
ATOM 3565 N N . VAL A 1 472 ? -5.715 -5.889 -8.786 1.00 43.38 472 VAL A N 1
ATOM 3566 C CA . VAL A 1 472 ? -7.154 -6.077 -9.016 1.00 43.38 472 VAL A CA 1
ATOM 3567 C C . VAL A 1 472 ? -7.910 -4.744 -9.022 1.00 43.38 472 VAL A C 1
ATOM 3569 O O . VAL A 1 472 ? -8.807 -4.588 -9.839 1.00 43.38 472 VAL A O 1
ATOM 3572 N N . GLY A 1 473 ? -7.520 -3.761 -8.202 1.00 39.28 473 GLY A N 1
ATOM 3573 C CA . GLY A 1 473 ? -8.076 -2.403 -8.255 1.00 39.28 473 GLY A CA 1
ATOM 3574 C C . GLY A 1 473 ? -7.784 -1.665 -9.569 1.00 39.28 473 GLY A C 1
ATOM 3575 O O . GLY A 1 473 ? -8.702 -1.114 -10.166 1.00 39.28 473 GLY A O 1
ATOM 3576 N N . LEU A 1 474 ? -6.538 -1.694 -10.060 1.00 44.12 474 LEU A N 1
ATOM 3577 C CA . LEU A 1 474 ? -6.193 -1.107 -11.366 1.00 44.12 474 LEU A CA 1
ATOM 3578 C C . LEU A 1 474 ? -6.777 -1.891 -12.551 1.00 44.12 474 LEU A C 1
ATOM 3580 O O . LEU A 1 474 ? -7.152 -1.283 -13.545 1.00 44.12 474 LEU A O 1
ATOM 3584 N N . LEU A 1 475 ? -6.871 -3.221 -12.456 1.00 43.09 475 LEU A N 1
ATOM 3585 C CA . LEU A 1 475 ? -7.504 -4.060 -13.478 1.00 43.09 475 LEU A CA 1
ATOM 3586 C C . LEU A 1 475 ? -9.027 -3.857 -13.510 1.00 43.09 475 LEU A C 1
ATOM 3588 O O . LEU A 1 475 ? -9.619 -3.985 -14.569 1.00 43.09 475 LEU A O 1
ATOM 3592 N N . ALA A 1 476 ? -9.667 -3.537 -12.378 1.00 38.03 476 ALA A N 1
ATOM 3593 C CA . ALA A 1 476 ? -11.104 -3.254 -12.310 1.00 38.03 476 ALA A CA 1
ATOM 3594 C C . ALA A 1 476 ? -11.484 -1.872 -12.871 1.00 38.03 476 ALA A C 1
ATOM 3596 O O . ALA A 1 476 ? -12.645 -1.657 -13.209 1.00 38.03 476 ALA A O 1
ATOM 3597 N N . LEU A 1 477 ? -10.522 -0.947 -12.951 1.00 40.38 477 LEU A N 1
ATOM 3598 C CA . LEU A 1 477 ? -10.674 0.362 -13.594 1.00 40.38 477 LEU A CA 1
ATOM 3599 C C . LEU A 1 477 ? -10.495 0.302 -15.121 1.00 40.38 477 LEU A C 1
ATOM 3601 O O . LEU A 1 477 ? -10.746 1.310 -15.773 1.00 40.38 477 LEU A O 1
ATOM 3605 N N . CYS A 1 478 ? -10.030 -0.831 -15.667 1.00 38.56 478 CYS A N 1
ATOM 3606 C CA . CYS A 1 478 ? -9.611 -0.964 -17.061 1.00 38.56 478 CYS A CA 1
ATOM 3607 C C . CYS A 1 478 ? -10.651 -1.754 -17.911 1.00 38.56 478 CYS A C 1
ATOM 3609 O O . CYS A 1 478 ? -10.625 -2.998 -17.872 1.00 38.56 478 CYS A O 1
#